Protein AF-A0A8H5QY31-F1 (afdb_monomer_lite)

Structure (mmCIF, N/CA/C/O backbone):
data_AF-A0A8H5QY31-F1
#
_entry.id   AF-A0A8H5QY31-F1
#
loop_
_atom_site.group_PDB
_atom_site.id
_atom_site.type_symbol
_atom_site.label_atom_id
_atom_site.label_alt_id
_atom_site.label_comp_id
_atom_site.label_asym_id
_atom_site.label_entity_id
_atom_site.label_seq_id
_atom_site.pdbx_PDB_ins_code
_atom_site.Cartn_x
_atom_site.Cartn_y
_atom_site.Cartn_z
_atom_site.occupancy
_atom_site.B_iso_or_equiv
_atom_site.auth_seq_id
_atom_site.auth_comp_id
_atom_site.auth_asym_id
_atom_site.auth_atom_id
_atom_site.pdbx_PDB_model_num
ATOM 1 N N . MET A 1 1 ? -37.656 -84.558 -0.171 1.00 26.77 1 MET A N 1
ATOM 2 C CA . MET A 1 1 ? -36.829 -85.690 0.315 1.00 26.77 1 MET A CA 1
ATOM 3 C C . MET A 1 1 ? -35.658 -85.874 -0.648 1.00 26.77 1 MET A C 1
ATOM 5 O O . MET A 1 1 ? -35.895 -85.594 -1.817 1.00 26.77 1 MET A O 1
ATOM 9 N N . PRO A 1 2 ? -34.467 -86.357 -0.240 1.00 37.06 2 PRO A N 1
ATOM 10 C CA . PRO A 1 2 ? -33.982 -86.603 1.122 1.00 37.06 2 PRO A CA 1
ATOM 11 C C . PRO A 1 2 ? -32.736 -85.761 1.520 1.00 37.06 2 PRO A C 1
ATOM 13 O O . PRO A 1 2 ? -31.936 -85.341 0.693 1.00 37.06 2 PRO A O 1
ATOM 16 N N . ARG A 1 3 ? -32.570 -85.564 2.832 1.00 29.62 3 ARG A N 1
ATOM 17 C CA . ARG A 1 3 ? -31.283 -85.456 3.567 1.00 29.62 3 ARG A CA 1
ATOM 18 C C . ARG A 1 3 ? -31.037 -86.838 4.231 1.00 29.62 3 ARG A C 1
ATOM 20 O O . ARG A 1 3 ? -31.988 -87.623 4.215 1.00 29.62 3 ARG A O 1
ATOM 27 N N . PRO A 1 4 ? -29.933 -87.119 4.962 1.00 48.78 4 PRO A N 1
ATOM 28 C CA . PRO A 1 4 ? -28.586 -86.514 5.041 1.00 48.78 4 PRO A CA 1
ATOM 29 C C . PRO A 1 4 ? -27.477 -87.601 4.877 1.00 48.78 4 PRO A C 1
ATOM 31 O O . PRO A 1 4 ? -27.786 -88.709 4.454 1.00 48.78 4 PRO A O 1
ATOM 34 N N . LEU A 1 5 ? -26.218 -87.334 5.276 1.00 26.95 5 LEU A N 1
ATOM 35 C CA . LEU A 1 5 ? -25.554 -88.048 6.398 1.00 26.95 5 LEU A CA 1
ATOM 36 C C . LEU A 1 5 ? -24.137 -87.500 6.717 1.00 26.95 5 LEU A C 1
ATOM 38 O O . LEU A 1 5 ? -23.267 -87.419 5.859 1.00 26.95 5 LEU A O 1
ATOM 42 N N . LEU A 1 6 ? -23.940 -87.150 7.992 1.00 29.41 6 LEU A N 1
ATOM 43 C CA . LEU A 1 6 ? -22.666 -87.050 8.737 1.00 29.41 6 LEU A CA 1
ATOM 44 C C . LEU A 1 6 ? -22.471 -88.396 9.497 1.00 29.41 6 LEU A C 1
ATOM 46 O O . LEU A 1 6 ? -23.480 -89.103 9.598 1.00 29.41 6 LEU A O 1
ATOM 50 N N . PRO A 1 7 ? -21.293 -88.785 10.062 1.00 34.38 7 PRO A N 1
ATOM 51 C CA . PRO A 1 7 ? -20.312 -87.928 10.761 1.00 34.38 7 PRO A CA 1
ATOM 52 C C . PRO A 1 7 ? -18.803 -88.270 10.570 1.00 34.38 7 PRO A C 1
ATOM 54 O O . PRO A 1 7 ? -18.442 -89.159 9.808 1.00 34.38 7 PRO A O 1
ATOM 57 N N . GLY A 1 8 ? -17.921 -87.523 11.263 1.00 23.11 8 GLY A N 1
ATOM 58 C CA . GLY A 1 8 ? -16.458 -87.751 11.354 1.00 23.11 8 GLY A CA 1
ATOM 59 C C . GLY A 1 8 ? -16.059 -88.804 12.412 1.00 23.11 8 GLY A C 1
ATOM 60 O O . GLY A 1 8 ? -16.862 -89.709 12.641 1.00 23.11 8 GLY A O 1
ATOM 61 N N . PRO A 1 9 ? -14.895 -88.717 13.111 1.00 36.94 9 PRO A N 1
ATOM 62 C CA . PRO A 1 9 ? -13.890 -87.632 13.215 1.00 36.94 9 PRO A CA 1
ATOM 63 C C . PRO A 1 9 ? -12.564 -88.003 12.458 1.00 36.94 9 PRO A C 1
ATOM 65 O O . PRO A 1 9 ? -12.669 -88.728 11.478 1.00 36.94 9 PRO A O 1
ATOM 68 N N . ALA A 1 10 ? -11.315 -87.556 12.717 1.00 26.39 10 ALA A N 1
ATOM 69 C CA . ALA A 1 10 ? -10.693 -86.851 13.854 1.00 26.39 10 ALA A CA 1
ATOM 70 C C . ALA A 1 10 ? -9.387 -86.058 13.519 1.00 26.39 10 ALA A C 1
ATOM 72 O O . ALA A 1 10 ? -9.081 -85.771 12.367 1.00 26.39 10 ALA A O 1
ATOM 73 N N . ARG A 1 11 ? -8.667 -85.674 14.587 1.00 26.16 11 ARG A N 1
ATOM 74 C CA . ARG A 1 11 ? -7.375 -84.950 14.722 1.00 26.16 11 ARG A CA 1
ATOM 75 C C . ARG A 1 11 ? -6.152 -85.823 14.338 1.00 26.16 11 ARG A C 1
ATOM 77 O O . ARG A 1 11 ? -6.276 -87.038 14.376 1.00 26.16 11 ARG A O 1
ATOM 84 N N . GLU A 1 12 ? -4.936 -85.337 14.040 1.00 26.09 12 GLU A N 1
ATOM 85 C CA . GLU A 1 12 ? -4.312 -83.992 14.058 1.00 26.09 12 GLU A CA 1
ATOM 86 C C . GLU A 1 12 ? -2.970 -84.022 13.278 1.00 26.09 12 GLU A C 1
ATOM 88 O O . GLU A 1 12 ? -2.275 -85.035 13.361 1.00 26.09 12 GLU A O 1
ATOM 93 N N . ARG A 1 13 ? -2.549 -82.910 12.636 1.00 27.09 13 ARG A N 1
ATOM 94 C CA . ARG A 1 13 ? -1.164 -82.355 12.700 1.00 27.09 13 ARG A CA 1
ATOM 95 C C . ARG A 1 13 ? -0.981 -81.042 11.903 1.00 27.09 13 ARG A C 1
ATOM 97 O O . ARG A 1 13 ? -1.049 -81.027 10.682 1.00 27.09 13 ARG A O 1
ATOM 104 N N . SER A 1 14 ? -0.707 -79.963 12.648 1.00 27.28 14 SER A N 1
ATOM 105 C CA . SER A 1 14 ? 0.084 -78.760 12.287 1.00 27.28 14 SER A CA 1
ATOM 106 C C . SER A 1 14 ? -0.154 -78.023 10.947 1.00 27.28 14 SER A C 1
ATOM 108 O O . SER A 1 14 ? 0.578 -78.200 9.980 1.00 27.28 14 SER A O 1
ATOM 110 N N . GLN A 1 15 ? -1.126 -77.104 10.986 1.00 28.30 15 GLN A N 1
ATOM 111 C CA . GLN A 1 15 ? -1.142 -75.729 10.437 1.00 28.30 15 GLN A CA 1
ATOM 112 C C . GLN A 1 15 ? -0.065 -75.258 9.423 1.00 28.30 15 GLN A C 1
ATOM 114 O O . GLN A 1 15 ? 1.079 -75.012 9.795 1.00 28.30 15 GLN A O 1
ATOM 119 N N . SER A 1 16 ? -0.526 -74.835 8.237 1.00 27.28 16 SER A N 1
ATOM 120 C CA . SER A 1 16 ? -0.430 -73.428 7.785 1.00 27.28 16 SER A CA 1
ATOM 121 C C . SER A 1 16 ? -1.479 -73.131 6.683 1.00 27.28 16 SER A C 1
ATOM 123 O O . SER A 1 16 ? -1.492 -73.808 5.655 1.00 27.28 16 SER A O 1
ATOM 125 N N . PRO A 1 17 ? -2.419 -72.179 6.871 1.00 30.31 17 PRO A N 1
ATOM 126 C CA . PRO A 1 17 ? -3.406 -71.831 5.846 1.00 30.31 17 PRO A CA 1
ATOM 127 C C . PRO A 1 17 ? -3.015 -70.554 5.087 1.00 30.31 17 PRO A C 1
ATOM 129 O O . PRO A 1 17 ? -2.767 -69.512 5.687 1.00 30.31 17 PRO A O 1
ATOM 132 N N . GLY A 1 18 ? -3.015 -70.614 3.754 1.00 31.66 18 GLY A N 1
ATOM 133 C CA . GLY A 1 18 ? -2.886 -69.418 2.918 1.00 31.66 18 GLY A CA 1
ATOM 134 C C . GLY A 1 18 ? -4.180 -68.598 2.870 1.00 31.66 18 GLY A C 1
ATOM 135 O O . GLY A 1 18 ? -5.278 -69.157 2.887 1.00 31.66 18 GLY A O 1
ATOM 136 N N . GLN A 1 19 ? -4.058 -67.277 2.731 1.00 29.19 19 GLN A N 1
ATOM 137 C CA . GLN A 1 19 ? -5.176 -66.385 2.415 1.00 29.19 19 GLN A CA 1
ATOM 138 C C . GLN A 1 19 ? -5.087 -65.908 0.963 1.00 29.19 19 GLN A C 1
ATOM 140 O O . GLN A 1 19 ? -4.141 -65.231 0.566 1.00 29.19 19 GLN A O 1
ATOM 145 N N . LYS A 1 20 ? -6.115 -66.231 0.170 1.00 31.36 20 LYS A N 1
ATOM 146 C CA . LYS A 1 20 ? -6.389 -65.546 -1.098 1.00 31.36 20 LYS A CA 1
ATOM 147 C C . LYS A 1 20 ? -6.931 -64.157 -0.772 1.00 31.36 20 LYS A C 1
ATOM 149 O O . LYS A 1 20 ? -8.008 -64.060 -0.188 1.00 31.36 20 LYS A O 1
ATOM 154 N N . CYS A 1 21 ? -6.224 -63.102 -1.165 1.00 27.00 21 CYS A N 1
ATOM 155 C CA . CYS A 1 21 ? -6.732 -61.745 -1.015 1.00 27.00 21 CYS A CA 1
ATOM 156 C C . CYS A 1 21 ? -7.534 -61.336 -2.260 1.00 27.00 21 CYS A C 1
ATOM 158 O O . CYS A 1 21 ? -6.970 -61.148 -3.337 1.00 27.00 21 CYS A O 1
ATOM 160 N N . HIS A 1 22 ? -8.855 -61.213 -2.118 1.00 33.94 22 HIS A N 1
ATOM 161 C CA . HIS A 1 22 ? -9.698 -60.526 -3.095 1.00 33.94 22 HIS A CA 1
ATOM 162 C C . HIS A 1 22 ? -9.755 -59.038 -2.732 1.00 33.94 22 HIS A C 1
ATOM 164 O O . HIS A 1 22 ? -10.604 -58.634 -1.941 1.00 33.94 22 HIS A O 1
ATOM 170 N N . TYR A 1 23 ? -8.893 -58.217 -3.334 1.00 32.44 23 TYR A N 1
ATOM 171 C CA . TYR A 1 23 ? -9.116 -56.771 -3.349 1.00 32.44 23 TYR A CA 1
ATOM 172 C C . TYR A 1 23 ? -10.208 -56.445 -4.370 1.00 32.44 23 TYR A C 1
ATOM 174 O O . TYR A 1 23 ? -10.022 -56.606 -5.576 1.00 32.44 23 TYR A O 1
ATOM 182 N N . ARG A 1 24 ? -11.362 -55.998 -3.874 1.00 36.62 24 ARG A N 1
ATOM 183 C CA . ARG A 1 24 ? -12.418 -55.371 -4.672 1.00 36.62 24 ARG A CA 1
ATOM 184 C C . ARG A 1 24 ? -12.458 -53.906 -4.249 1.00 36.62 24 ARG A C 1
ATOM 186 O O . ARG A 1 24 ? -12.828 -53.627 -3.113 1.00 36.62 24 ARG A O 1
ATOM 193 N N . ALA A 1 25 ? -12.007 -53.010 -5.123 1.00 43.66 25 ALA A N 1
ATOM 194 C CA . ALA A 1 25 ? -12.006 -51.576 -4.846 1.00 43.66 25 ALA A CA 1
ATOM 195 C C . ALA A 1 25 ? -13.446 -51.048 -4.647 1.00 43.66 25 ALA A C 1
ATOM 197 O O . ALA A 1 25 ? -14.375 -51.617 -5.239 1.00 43.66 25 ALA A O 1
ATOM 198 N N . PRO A 1 26 ? -13.653 -49.989 -3.839 1.00 46.41 26 PRO A N 1
ATOM 199 C CA . PRO A 1 26 ? -14.930 -49.284 -3.748 1.00 46.41 26 PRO A CA 1
ATOM 200 C C . PRO A 1 26 ? -15.409 -48.766 -5.112 1.00 46.41 26 PRO A C 1
ATOM 202 O O . PRO A 1 26 ? -14.609 -48.515 -6.013 1.00 46.41 26 PRO A O 1
ATOM 205 N N . LEU A 1 27 ? -16.724 -48.577 -5.257 1.00 46.00 27 LEU A N 1
ATOM 206 C CA . LEU A 1 27 ? -17.337 -48.089 -6.502 1.00 46.00 27 LEU A CA 1
ATOM 207 C C . LEU A 1 27 ? -16.843 -46.685 -6.898 1.00 46.00 27 LEU A C 1
ATOM 209 O O . LEU A 1 27 ? -16.678 -46.421 -8.084 1.00 46.00 27 LEU A O 1
ATOM 213 N N . GLU A 1 28 ? -16.534 -45.827 -5.925 1.00 47.28 28 GLU A N 1
ATOM 214 C CA . GLU A 1 28 ? -15.976 -44.482 -6.146 1.00 47.28 28 GLU A CA 1
ATOM 215 C C . GLU A 1 28 ? -14.582 -44.548 -6.794 1.00 47.28 28 GLU A C 1
ATOM 217 O O . GLU A 1 28 ? -14.344 -43.913 -7.822 1.00 47.28 28 GLU A O 1
ATOM 222 N N . GLN A 1 29 ? -13.708 -45.440 -6.309 1.00 50.31 29 GLN A N 1
ATOM 223 C CA . GLN A 1 29 ? -12.408 -45.694 -6.942 1.00 50.31 29 GLN A CA 1
ATOM 224 C C . GLN A 1 29 ? -12.544 -46.248 -8.370 1.00 50.31 29 GLN A C 1
ATOM 226 O O . GLN A 1 29 ? -11.662 -46.024 -9.193 1.00 50.31 29 GLN A O 1
ATOM 231 N N . GLN A 1 30 ? -13.636 -46.934 -8.730 1.00 57.78 30 GLN A N 1
ATOM 232 C CA . GLN A 1 30 ? -13.833 -47.340 -10.130 1.00 57.78 30 GLN A CA 1
ATOM 233 C C . GLN A 1 30 ? -14.124 -46.149 -11.057 1.00 57.78 30 GLN A C 1
ATOM 235 O O . GLN A 1 30 ? -13.706 -46.189 -12.215 1.00 57.78 30 GLN A O 1
ATOM 240 N N . GLY A 1 31 ? -14.779 -45.093 -10.560 1.00 71.00 31 GLY A N 1
ATOM 241 C CA . GLY A 1 31 ? -15.031 -43.862 -11.315 1.00 71.00 31 GLY A CA 1
ATOM 242 C C . GLY A 1 31 ? -13.743 -43.092 -11.608 1.00 71.00 31 GLY A C 1
ATOM 243 O O . GLY A 1 31 ? -13.441 -42.817 -12.768 1.00 71.00 31 GLY A O 1
ATOM 244 N N . ALA A 1 32 ? -12.927 -42.849 -10.580 1.00 73.38 32 ALA A N 1
ATOM 245 C CA . ALA A 1 32 ? -11.671 -42.106 -10.708 1.00 73.38 32 ALA A CA 1
ATOM 246 C C . ALA A 1 32 ? -10.696 -42.749 -11.723 1.00 73.38 32 ALA A C 1
ATOM 248 O O . ALA A 1 32 ? -10.094 -42.077 -12.561 1.00 73.38 32 ALA A O 1
ATOM 249 N N . TYR A 1 33 ? -10.582 -44.082 -11.730 1.00 80.56 33 TYR A N 1
ATOM 250 C CA . TYR A 1 33 ? -9.713 -44.782 -12.686 1.00 80.56 33 TYR A CA 1
ATOM 251 C C . TYR A 1 33 ? -10.276 -44.757 -14.122 1.00 80.56 33 TYR A C 1
ATOM 253 O O . TYR A 1 33 ? -9.498 -44.778 -15.078 1.00 80.56 33 TYR A O 1
ATOM 261 N N . GLN A 1 34 ? -11.603 -44.687 -14.300 1.00 80.81 34 GLN A N 1
ATOM 262 C CA . GLN A 1 34 ? -12.224 -44.485 -15.616 1.00 80.81 34 GLN A CA 1
ATOM 263 C C . GLN A 1 34 ? -12.010 -43.059 -16.137 1.00 80.81 34 GLN A C 1
ATOM 265 O O . GLN A 1 34 ? -11.666 -42.895 -17.308 1.00 80.81 34 GLN A O 1
ATOM 270 N N . GLU A 1 35 ? -12.152 -42.045 -15.280 1.00 78.44 35 GLU A N 1
ATOM 271 C CA . GLU A 1 35 ? -11.886 -40.643 -15.621 1.00 78.44 35 GLU A CA 1
ATOM 272 C C . GLU A 1 35 ? -10.418 -40.448 -16.030 1.00 78.44 35 GLU A C 1
ATOM 274 O O . GLU A 1 35 ? -10.137 -39.931 -17.112 1.00 78.44 35 GLU A O 1
ATOM 279 N N . LEU A 1 36 ? -9.474 -40.973 -15.240 1.00 84.38 36 LEU A N 1
ATOM 280 C CA . LEU A 1 36 ? -8.043 -40.897 -15.545 1.00 84.38 36 LEU A CA 1
ATOM 281 C C . LEU A 1 36 ? -7.693 -41.592 -16.872 1.00 84.38 36 LEU A C 1
ATOM 283 O O . LEU A 1 36 ? -6.897 -41.071 -17.656 1.00 84.38 36 LEU A O 1
ATOM 287 N N . PHE A 1 37 ? -8.308 -42.745 -17.160 1.00 83.00 37 PHE A N 1
ATOM 288 C CA . PHE A 1 37 ? -8.134 -43.438 -18.439 1.00 83.00 37 PHE A CA 1
ATOM 289 C C . PHE A 1 37 ? -8.712 -42.637 -19.616 1.00 83.00 37 PHE A C 1
ATOM 291 O O . PHE A 1 37 ? -8.076 -42.551 -20.666 1.00 83.00 37 PHE A O 1
ATOM 298 N N . HIS A 1 38 ? -9.882 -42.012 -19.445 1.00 78.38 38 HIS A N 1
ATOM 299 C CA . HIS A 1 38 ? -10.474 -41.146 -20.465 1.00 78.38 38 HIS A CA 1
ATOM 300 C C . HIS A 1 38 ? -9.577 -39.934 -20.750 1.00 78.38 38 HIS A C 1
ATOM 302 O O . HIS A 1 38 ? -9.311 -39.628 -21.909 1.00 78.38 38 HIS A O 1
ATOM 308 N N . ILE A 1 39 ? -9.045 -39.281 -19.713 1.00 76.31 39 ILE A N 1
ATOM 309 C CA . ILE A 1 39 ? -8.123 -38.146 -19.856 1.00 76.31 39 ILE A CA 1
ATOM 310 C C . ILE A 1 39 ? -6.840 -38.566 -20.591 1.00 76.31 39 ILE A C 1
ATOM 312 O O . ILE A 1 39 ? -6.421 -37.879 -21.525 1.00 76.31 39 ILE A O 1
ATOM 316 N N . LEU A 1 40 ? -6.245 -39.711 -20.233 1.00 80.00 40 LEU A N 1
ATOM 317 C CA . LEU A 1 40 ? -5.088 -40.282 -20.939 1.00 80.00 40 LEU A CA 1
ATOM 318 C C . LEU A 1 40 ? -5.377 -40.593 -22.417 1.00 80.00 40 LEU A C 1
ATOM 320 O O . LEU A 1 40 ? -4.462 -40.535 -23.237 1.00 80.00 40 LEU A O 1
ATOM 324 N N . ALA A 1 41 ? -6.626 -40.912 -22.763 1.00 77.69 41 ALA A N 1
ATOM 325 C CA . ALA A 1 41 ? -7.050 -41.175 -24.135 1.00 77.69 41 ALA A CA 1
ATOM 326 C C . ALA A 1 41 ? -7.341 -39.900 -24.955 1.00 77.69 41 ALA A C 1
ATOM 328 O O . ALA A 1 41 ? -7.320 -39.971 -26.185 1.00 77.69 41 ALA A O 1
ATOM 329 N N . THR A 1 42 ? -7.611 -38.752 -24.315 1.00 73.50 42 THR A N 1
ATOM 330 C CA . THR A 1 42 ? -8.014 -37.507 -25.004 1.00 73.50 42 THR A CA 1
ATOM 331 C C . THR A 1 42 ? -7.008 -36.355 -24.945 1.00 73.50 42 THR A C 1
ATOM 333 O O . THR A 1 42 ? -7.089 -35.457 -25.783 1.00 73.50 42 THR A O 1
ATOM 336 N N . LYS A 1 43 ? -6.093 -36.315 -23.967 1.00 78.00 43 LYS A N 1
ATOM 337 C CA . LYS A 1 43 ? -5.083 -35.242 -23.845 1.00 78.00 43 LYS A CA 1
ATOM 338 C C . LYS A 1 43 ? -3.953 -35.389 -24.875 1.00 78.00 43 LYS A C 1
ATOM 340 O O . LYS A 1 43 ? -3.798 -36.420 -25.528 1.00 78.00 43 LYS A O 1
ATOM 345 N N . SER A 1 44 ? -3.154 -34.332 -25.037 1.00 77.62 44 SER A N 1
ATOM 346 C CA . SER A 1 44 ? -2.018 -34.341 -25.966 1.00 77.62 44 SER A CA 1
ATOM 347 C C . SER A 1 44 ? -0.909 -35.306 -25.521 1.00 77.62 44 SER A C 1
ATOM 349 O O . SER A 1 44 ? -0.834 -35.711 -24.360 1.00 77.62 44 SER A O 1
ATOM 351 N N . ARG A 1 45 ? -0.011 -35.673 -26.447 1.00 65.19 45 ARG A N 1
ATOM 352 C CA . ARG A 1 45 ? 1.057 -36.659 -26.193 1.00 65.19 45 ARG A CA 1
ATOM 353 C C . ARG A 1 45 ? 1.965 -36.272 -25.019 1.00 65.19 45 ARG A C 1
ATOM 355 O O . ARG A 1 45 ? 2.355 -37.151 -24.256 1.00 65.19 45 ARG A O 1
ATOM 362 N N . ASP A 1 46 ? 2.275 -34.987 -24.882 1.00 66.38 46 ASP A N 1
ATOM 363 C CA . ASP A 1 46 ? 3.196 -34.484 -23.858 1.00 66.38 46 ASP A CA 1
ATOM 364 C C . ASP A 1 46 ? 2.515 -34.435 -22.476 1.00 66.38 46 ASP A C 1
ATOM 366 O O . ASP A 1 46 ? 3.110 -34.818 -21.470 1.00 66.38 46 ASP A O 1
ATOM 370 N N . GLU A 1 47 ? 1.229 -34.068 -22.426 1.00 70.94 47 GLU A N 1
ATOM 371 C CA . GLU A 1 47 ? 0.410 -34.122 -21.205 1.00 70.94 47 GLU A CA 1
ATOM 372 C C . GLU A 1 47 ? 0.185 -35.566 -20.740 1.00 70.94 47 GLU A C 1
ATOM 374 O O . GLU A 1 47 ? 0.359 -35.878 -19.563 1.00 70.94 47 GLU A O 1
ATOM 379 N N . GLY A 1 48 ? -0.134 -36.475 -21.669 1.00 78.44 48 GLY A N 1
ATOM 380 C CA . GLY A 1 48 ? -0.278 -37.900 -21.375 1.00 78.44 48 GLY A CA 1
ATOM 381 C C . GLY A 1 48 ? 1.013 -38.520 -20.828 1.00 78.44 48 GLY A C 1
ATOM 382 O O . GLY A 1 48 ? 0.955 -39.378 -19.951 1.00 78.44 48 GLY A O 1
ATOM 383 N N . GLN A 1 49 ? 2.184 -38.052 -21.278 1.00 81.56 49 GLN A N 1
ATOM 384 C CA . GLN A 1 49 ? 3.475 -38.451 -20.710 1.00 81.56 49 GLN A CA 1
ATOM 385 C C . GLN A 1 49 ? 3.697 -37.922 -19.286 1.00 81.56 49 GLN A C 1
ATOM 387 O O . GLN A 1 49 ? 4.282 -38.641 -18.476 1.00 81.56 49 GLN A O 1
ATOM 392 N N . ASP A 1 50 ? 3.232 -36.716 -18.942 1.00 73.81 50 ASP A N 1
ATOM 393 C CA . ASP A 1 50 ? 3.318 -36.222 -17.560 1.00 73.81 50 ASP A CA 1
ATOM 394 C C . ASP A 1 50 ? 2.439 -37.039 -16.610 1.00 73.81 50 ASP A C 1
ATOM 396 O O . ASP A 1 50 ? 2.913 -37.519 -15.580 1.00 73.81 50 ASP A O 1
ATOM 400 N N . ILE A 1 51 ? 1.190 -37.290 -17.012 1.00 80.94 51 ILE A N 1
ATOM 401 C CA . ILE A 1 51 ? 0.245 -38.122 -16.260 1.00 80.94 51 ILE A CA 1
ATOM 402 C C . ILE A 1 51 ? 0.820 -39.535 -16.063 1.00 80.94 51 ILE A C 1
ATOM 404 O O . ILE A 1 51 ? 0.818 -40.055 -14.948 1.00 80.94 51 ILE A O 1
ATOM 408 N N . LEU A 1 52 ? 1.397 -40.141 -17.110 1.00 81.75 52 LEU A N 1
ATOM 409 C CA . LEU A 1 52 ? 2.013 -41.467 -17.011 1.00 81.75 52 LEU A CA 1
ATOM 410 C C . LEU A 1 52 ? 3.205 -41.497 -16.038 1.00 81.75 52 LEU A C 1
ATOM 412 O O . LEU A 1 52 ? 3.352 -42.466 -15.294 1.00 81.75 52 LEU A O 1
ATOM 416 N N . ARG A 1 53 ? 4.037 -40.443 -16.001 1.00 85.12 53 ARG A N 1
ATOM 417 C CA . ARG A 1 53 ? 5.151 -40.337 -15.040 1.00 85.12 53 ARG A CA 1
ATOM 418 C C . ARG A 1 53 ? 4.657 -40.290 -13.594 1.00 85.12 53 ARG A C 1
ATOM 420 O O . ARG A 1 53 ? 5.259 -40.943 -12.748 1.00 85.12 53 ARG A O 1
ATOM 427 N N . ARG A 1 54 ? 3.553 -39.587 -13.321 1.00 78.31 54 ARG A N 1
ATOM 428 C CA . ARG A 1 54 ? 2.946 -39.485 -11.978 1.00 78.31 54 ARG A CA 1
ATOM 429 C C . ARG A 1 54 ? 2.383 -40.815 -11.478 1.00 78.31 54 ARG A C 1
ATOM 431 O O . ARG A 1 54 ? 2.603 -41.188 -10.325 1.00 78.31 54 ARG A O 1
ATOM 438 N N . ILE A 1 55 ? 1.745 -41.573 -12.375 1.00 84.50 55 ILE A N 1
ATOM 439 C CA . ILE A 1 55 ? 1.319 -42.958 -12.110 1.00 84.50 55 ILE A CA 1
ATOM 440 C C . ILE A 1 55 ? 2.546 -43.831 -11.794 1.00 84.50 55 ILE A C 1
ATOM 442 O O . ILE A 1 55 ? 2.543 -44.588 -10.827 1.00 84.50 55 ILE A O 1
ATOM 446 N N . GLN A 1 56 ? 3.625 -43.706 -12.575 1.00 78.69 56 GLN A N 1
ATOM 447 C CA . GLN A 1 56 ? 4.865 -44.465 -12.366 1.00 78.69 56 GLN A CA 1
ATOM 448 C C . GLN A 1 56 ? 5.615 -44.087 -11.078 1.00 78.69 56 GLN A C 1
ATOM 450 O O . GLN A 1 56 ? 6.291 -44.945 -10.514 1.00 78.69 56 GLN A O 1
ATOM 455 N N . SER A 1 57 ? 5.485 -42.850 -10.585 1.00 80.62 57 SER A N 1
ATOM 456 C CA . SER A 1 57 ? 6.024 -42.435 -9.282 1.00 80.62 57 SER A CA 1
ATOM 457 C C . SER A 1 57 ? 5.158 -42.851 -8.086 1.00 80.62 57 SER A C 1
ATOM 459 O O . SER A 1 57 ? 5.524 -42.555 -6.953 1.00 80.62 57 SER A O 1
ATOM 461 N N . GLY A 1 58 ? 4.031 -43.537 -8.311 1.00 80.38 58 GLY A N 1
ATOM 462 C CA . GLY A 1 58 ? 3.179 -44.062 -7.243 1.00 80.38 58 GLY A CA 1
ATOM 463 C C . GLY A 1 58 ? 2.271 -43.029 -6.572 1.00 80.38 58 GLY A C 1
ATOM 464 O O . GLY A 1 58 ? 1.842 -43.269 -5.447 1.00 80.38 58 GLY A O 1
ATOM 465 N N . GLN A 1 59 ? 1.973 -41.902 -7.235 1.00 79.62 59 GLN A N 1
ATOM 466 C CA . GLN A 1 59 ? 0.899 -41.013 -6.779 1.00 79.62 59 GLN A CA 1
ATOM 467 C C . GLN A 1 59 ? -0.455 -41.720 -6.942 1.00 79.62 59 GLN A C 1
ATOM 469 O O . GLN A 1 59 ? -0.652 -42.483 -7.892 1.00 79.62 59 GLN A O 1
ATOM 474 N N . ASP A 1 60 ? -1.384 -41.482 -6.019 1.00 85.69 60 ASP A N 1
ATOM 475 C CA . ASP A 1 60 ? -2.729 -42.041 -6.108 1.00 85.69 60 ASP A CA 1
ATOM 476 C C . ASP A 1 60 ? -3.562 -41.339 -7.199 1.00 85.69 60 ASP A C 1
ATOM 478 O O . ASP A 1 60 ? -3.250 -40.241 -7.667 1.00 85.69 60 ASP A O 1
ATOM 482 N N . VAL A 1 61 ? -4.634 -42.001 -7.633 1.00 82.50 61 VAL A N 1
ATOM 483 C CA . VAL A 1 61 ? -5.439 -41.541 -8.771 1.00 82.50 61 VAL A CA 1
ATOM 484 C C . VAL A 1 61 ? -6.224 -40.264 -8.462 1.00 82.50 61 VAL A C 1
ATOM 486 O O . VAL A 1 61 ? -6.404 -39.456 -9.371 1.00 82.50 61 VAL A O 1
ATOM 489 N N . GLU A 1 62 ? -6.642 -40.038 -7.217 1.00 78.88 62 GLU A N 1
ATOM 490 C CA . GLU A 1 62 ? -7.400 -38.839 -6.839 1.00 78.88 62 GLU A CA 1
ATOM 491 C C . GLU A 1 62 ? -6.480 -37.611 -6.791 1.00 78.88 62 GLU A C 1
ATOM 493 O O . GLU A 1 62 ? -6.822 -36.585 -7.380 1.00 78.88 62 GLU A O 1
ATOM 498 N N . SER A 1 63 ? -5.257 -37.734 -6.257 1.00 75.81 63 SER A N 1
ATOM 499 C CA . SER A 1 63 ? -4.220 -36.692 -6.375 1.00 75.81 63 SER A CA 1
ATOM 500 C C . SER A 1 63 ? -3.913 -36.343 -7.835 1.00 75.81 63 SER A C 1
ATOM 502 O O . SER A 1 63 ? -3.791 -35.168 -8.192 1.00 75.81 63 SER A O 1
ATOM 504 N N . ILE A 1 64 ? -3.785 -37.351 -8.708 1.00 79.50 64 ILE A N 1
ATOM 505 C CA . ILE A 1 64 ? -3.487 -37.131 -10.131 1.00 79.50 64 ILE A CA 1
ATOM 506 C C . ILE A 1 64 ? -4.654 -36.412 -10.824 1.00 79.50 64 ILE A C 1
ATOM 508 O O . ILE A 1 64 ? -4.414 -35.446 -11.551 1.00 79.50 64 ILE A O 1
ATOM 512 N N . LEU A 1 65 ? -5.902 -36.827 -10.581 1.00 79.12 65 LEU A N 1
ATOM 513 C CA . LEU A 1 65 ? -7.089 -36.144 -11.107 1.00 79.12 65 LEU A CA 1
ATOM 514 C C . LEU A 1 65 ? -7.208 -34.714 -10.579 1.00 79.12 65 LEU A C 1
ATOM 516 O O . LEU A 1 65 ? -7.390 -33.801 -11.379 1.00 79.12 65 LEU A O 1
ATOM 520 N N . GLY A 1 66 ? -7.014 -34.491 -9.278 1.00 68.44 66 GLY A N 1
ATOM 521 C CA . GLY A 1 66 ? -7.027 -33.158 -8.675 1.00 68.44 66 GLY A CA 1
ATOM 522 C C . GLY A 1 66 ? -5.970 -32.230 -9.281 1.00 68.44 66 GLY A C 1
ATOM 523 O O . GLY A 1 66 ? -6.258 -31.071 -9.575 1.00 68.44 66 GLY A O 1
ATOM 524 N N . HIS A 1 67 ? -4.765 -32.735 -9.568 1.00 68.56 67 HIS A N 1
ATOM 525 C CA . HIS A 1 67 ? -3.753 -31.977 -10.310 1.00 68.56 67 HIS A CA 1
ATOM 526 C C . HIS A 1 67 ? -4.173 -31.658 -11.750 1.00 68.56 67 HIS A C 1
ATOM 528 O O . HIS A 1 67 ? -3.918 -30.546 -12.211 1.00 68.56 67 HIS A O 1
ATOM 534 N N . ILE A 1 68 ? -4.809 -32.592 -12.464 1.00 72.94 68 ILE A N 1
ATOM 535 C CA . ILE A 1 68 ? -5.280 -32.361 -13.839 1.00 72.94 68 ILE A CA 1
ATOM 536 C C . ILE A 1 68 ? -6.426 -31.344 -13.854 1.00 72.94 68 ILE A C 1
ATOM 538 O O . ILE A 1 68 ? -6.402 -30.426 -14.668 1.00 72.94 68 ILE A O 1
ATOM 542 N N . GLN A 1 69 ? -7.391 -31.467 -12.942 1.00 63.56 69 GLN A N 1
ATOM 543 C CA . GLN A 1 69 ? -8.516 -30.543 -12.813 1.00 63.56 69 GLN A CA 1
ATOM 544 C C . GLN A 1 69 ? -8.025 -29.137 -12.437 1.00 63.56 69 GLN A C 1
ATOM 546 O O . GLN A 1 69 ? -8.390 -28.177 -13.107 1.00 63.56 69 GLN A O 1
ATOM 551 N N . ARG A 1 70 ? -7.099 -28.997 -11.473 1.00 53.62 70 ARG A N 1
ATOM 552 C CA . ARG A 1 70 ? -6.444 -27.707 -11.161 1.00 53.62 70 ARG A CA 1
ATOM 553 C C . ARG A 1 70 ? -5.654 -27.146 -12.348 1.00 53.62 70 ARG A C 1
ATOM 555 O O . ARG A 1 70 ? -5.694 -25.944 -12.585 1.00 53.62 70 ARG A O 1
ATOM 562 N N . ALA A 1 71 ? -4.971 -27.988 -13.126 1.00 53.56 71 ALA A N 1
ATOM 563 C CA . ALA A 1 71 ? -4.272 -27.555 -14.337 1.00 53.56 71 ALA A CA 1
ATOM 564 C C . ALA A 1 71 ? -5.236 -27.120 -15.457 1.00 53.56 71 ALA A C 1
ATOM 566 O O . ALA A 1 71 ? -4.922 -26.182 -16.187 1.00 53.56 71 ALA A O 1
ATOM 567 N N . ASP A 1 72 ? -6.411 -27.745 -15.580 1.00 44.91 72 ASP A N 1
ATOM 568 C CA . ASP A 1 72 ? -7.462 -27.302 -16.500 1.00 44.91 72 ASP A CA 1
ATOM 569 C C . ASP A 1 72 ? -8.179 -26.034 -15.997 1.00 44.91 72 ASP A C 1
ATOM 571 O O . ASP A 1 72 ? -8.508 -25.189 -16.821 1.00 44.91 72 ASP A O 1
ATOM 575 N N . VAL A 1 73 ? -8.326 -25.818 -14.683 1.00 41.12 73 VAL A N 1
ATOM 576 C CA . VAL A 1 73 ? -8.801 -24.541 -14.103 1.00 41.12 73 VAL A CA 1
ATOM 577 C C . VAL A 1 73 ? -7.778 -23.423 -14.327 1.00 41.12 73 VAL A C 1
ATOM 579 O O . VAL A 1 73 ? -8.139 -22.341 -14.780 1.00 41.12 73 VAL A O 1
ATOM 582 N N . LEU A 1 74 ? -6.481 -23.685 -14.139 1.00 39.94 74 LEU A N 1
ATOM 583 C CA . LEU A 1 74 ? -5.413 -22.748 -14.512 1.00 39.94 74 LEU A CA 1
ATOM 584 C C . LEU A 1 74 ? -5.366 -22.506 -16.029 1.00 39.94 74 LEU A C 1
ATOM 586 O O . LEU A 1 74 ? -5.034 -21.402 -16.460 1.00 39.94 74 LEU A O 1
ATOM 590 N N . LYS A 1 75 ? -5.740 -23.492 -16.857 1.00 36.91 75 LYS A N 1
ATOM 591 C CA . LYS A 1 75 ? -5.950 -23.290 -18.298 1.00 36.91 75 LYS A CA 1
ATOM 592 C C . LYS A 1 75 ? -7.228 -22.522 -18.616 1.00 36.91 75 LYS A C 1
ATOM 594 O O . LYS A 1 75 ? -7.206 -21.793 -19.596 1.00 36.91 75 LYS A O 1
ATOM 599 N N . GLN A 1 76 ? -8.288 -22.624 -17.816 1.00 35.03 76 GLN A N 1
ATOM 600 C CA . GLN A 1 76 ? -9.483 -21.778 -17.912 1.00 35.03 76 GLN A CA 1
ATOM 601 C C . GLN A 1 76 ? -9.174 -20.333 -17.496 1.00 35.03 76 GLN A C 1
ATOM 603 O O . GLN A 1 76 ? -9.615 -19.417 -18.175 1.00 35.03 76 GLN A O 1
ATOM 608 N N . ALA A 1 77 ? -8.289 -20.111 -16.521 1.00 37.03 77 ALA A N 1
ATOM 609 C CA . ALA A 1 77 ? -7.696 -18.797 -16.247 1.00 37.03 77 ALA A CA 1
ATOM 610 C C . ALA A 1 77 ? -6.743 -18.303 -17.367 1.00 37.03 77 ALA A C 1
ATOM 612 O O . ALA A 1 77 ? -6.435 -17.117 -17.446 1.00 37.03 77 ALA A O 1
ATOM 613 N N . HIS A 1 78 ? -6.290 -19.198 -18.256 1.00 31.95 78 HIS A N 1
ATOM 614 C CA . HIS A 1 78 ? -5.600 -18.867 -19.512 1.00 31.95 78 HIS A CA 1
ATOM 615 C C . HIS A 1 78 ? -6.521 -18.906 -20.749 1.00 31.95 78 HIS A C 1
ATOM 617 O O . HIS A 1 78 ? -6.047 -18.664 -21.865 1.00 31.95 78 HIS A O 1
ATOM 623 N N . VAL A 1 79 ? -7.823 -19.180 -20.591 1.00 31.83 79 VAL A N 1
ATOM 624 C CA . VAL A 1 79 ? -8.801 -18.855 -21.630 1.00 31.83 79 VAL A CA 1
ATOM 625 C C . VAL A 1 79 ? -8.911 -17.339 -21.632 1.00 31.83 79 VAL A C 1
ATOM 627 O O . VAL A 1 79 ? -8.973 -16.700 -20.586 1.00 31.83 79 VAL A O 1
ATOM 630 N N . VAL A 1 80 ? -8.863 -16.769 -22.832 1.00 38.62 80 VAL A N 1
ATOM 631 C CA . VAL A 1 80 ? -9.008 -15.332 -23.068 1.00 38.62 80 VAL A CA 1
ATOM 632 C C . VAL A 1 80 ? -10.244 -14.835 -22.293 1.00 38.62 80 VAL A C 1
ATOM 634 O O . VAL A 1 80 ? -11.331 -15.324 -22.602 1.00 38.62 80 VAL A O 1
ATOM 637 N N . PRO A 1 81 ? -10.100 -13.936 -21.290 1.00 43.62 81 PRO A N 1
ATOM 638 C CA . PRO A 1 81 ? -11.192 -13.610 -20.375 1.00 43.62 81 PRO A CA 1
ATOM 639 C C . PRO A 1 81 ? -12.410 -13.092 -21.122 1.00 43.62 81 PRO A C 1
ATOM 641 O O . PRO A 1 81 ? -12.257 -12.292 -22.049 1.00 43.62 81 PRO A O 1
ATOM 644 N N . ASP A 1 82 ? -13.598 -13.520 -20.699 1.00 40.88 82 ASP A N 1
ATOM 645 C CA . ASP A 1 82 ? -14.850 -13.098 -21.315 1.00 40.88 82 ASP A CA 1
ATOM 646 C C . ASP A 1 82 ? -14.946 -11.563 -21.262 1.00 40.88 82 ASP A C 1
ATOM 648 O O . ASP A 1 82 ? -14.857 -10.948 -20.198 1.00 40.88 82 ASP A O 1
ATOM 652 N N . HIS A 1 83 ? -15.017 -10.917 -22.428 1.00 54.19 83 HIS A N 1
ATOM 653 C CA . HIS A 1 83 ? -14.615 -9.507 -22.589 1.00 54.19 83 HIS A CA 1
ATOM 654 C C . HIS A 1 83 ? -15.555 -8.482 -21.938 1.00 54.19 83 HIS A C 1
ATOM 656 O O . HIS A 1 83 ? -15.274 -7.285 -21.959 1.00 54.19 83 HIS A O 1
ATOM 662 N N . TYR A 1 84 ? -16.646 -8.973 -21.358 1.00 58.50 84 TYR A N 1
ATOM 663 C CA . TYR A 1 84 ? -17.716 -8.224 -20.710 1.00 58.50 84 TYR A CA 1
ATOM 664 C C . TYR A 1 84 ? -17.989 -8.727 -19.283 1.00 58.50 84 TYR A C 1
ATOM 666 O O . TYR A 1 84 ? -19.036 -8.424 -18.713 1.00 58.50 84 TYR A O 1
ATOM 674 N N . TYR A 1 85 ? -17.080 -9.532 -18.718 1.00 66.75 85 TYR A N 1
ATOM 675 C CA . TYR A 1 85 ? -17.248 -10.118 -17.392 1.00 66.75 85 TYR A CA 1
ATOM 676 C C . TYR A 1 85 ? -17.340 -9.042 -16.300 1.00 66.75 85 TYR A C 1
ATOM 678 O O . TYR A 1 85 ? -16.550 -8.096 -16.261 1.00 66.75 85 TYR A O 1
ATOM 686 N N . GLN A 1 86 ? -18.302 -9.226 -15.398 1.00 75.00 86 GLN A N 1
ATOM 687 C CA . GLN A 1 86 ? -18.489 -8.432 -14.191 1.00 75.00 86 GLN A CA 1
ATOM 688 C C . GLN A 1 86 ? -18.362 -9.361 -12.983 1.00 75.00 86 GLN A C 1
ATOM 690 O O . GLN A 1 86 ? -18.907 -10.463 -12.978 1.00 75.00 86 GLN A O 1
ATOM 695 N N . TYR A 1 87 ? -17.657 -8.905 -11.954 1.00 86.94 87 TYR A N 1
ATOM 696 C CA . TYR A 1 87 ? -17.457 -9.668 -10.728 1.00 86.94 87 TYR A CA 1
ATOM 697 C C . TYR A 1 87 ? -18.708 -9.642 -9.845 1.00 86.94 87 TYR A C 1
ATOM 699 O O . TYR A 1 87 ? -19.362 -8.607 -9.717 1.00 86.94 87 TYR A O 1
ATOM 707 N N . GLU A 1 88 ? -19.026 -10.761 -9.193 1.00 88.12 88 GLU A N 1
ATOM 708 C CA . GLU A 1 88 ? -20.089 -10.833 -8.186 1.00 88.12 88 GLU A CA 1
ATOM 709 C C . GLU A 1 88 ? -19.517 -10.675 -6.771 1.00 88.12 88 GLU A C 1
ATOM 711 O O . GLU A 1 88 ? -18.510 -11.292 -6.430 1.00 88.12 88 GLU A O 1
ATOM 716 N N . PHE A 1 89 ? -20.161 -9.871 -5.918 1.00 90.88 89 PHE A N 1
ATOM 717 C CA . PHE A 1 89 ? -19.734 -9.700 -4.525 1.00 90.88 89 PHE A CA 1
ATOM 718 C C . PHE A 1 89 ? -19.776 -11.026 -3.735 1.00 90.88 89 PHE A C 1
ATOM 720 O O . PHE A 1 89 ? -20.786 -11.730 -3.797 1.00 90.88 89 PHE A O 1
ATOM 727 N N . PRO A 1 90 ? -18.759 -11.326 -2.900 1.00 87.56 90 PRO A N 1
ATOM 728 C CA . PRO A 1 90 ? -18.597 -12.651 -2.292 1.00 87.56 90 PRO A CA 1
ATOM 729 C C . PRO A 1 90 ? -19.606 -12.993 -1.182 1.00 87.56 90 PRO A C 1
ATOM 731 O O . PRO A 1 90 ? -19.766 -14.161 -0.858 1.00 87.56 90 PRO A O 1
ATOM 734 N N . TYR A 1 91 ? -20.281 -12.005 -0.578 1.00 87.12 91 TYR A N 1
ATOM 735 C CA . TYR A 1 91 ? -21.194 -12.236 0.558 1.00 87.12 91 TYR A CA 1
ATOM 736 C C . TYR A 1 91 ? -22.664 -11.922 0.254 1.00 87.12 91 TYR A C 1
ATOM 738 O O . TYR A 1 91 ? -23.550 -12.731 0.518 1.00 87.12 91 TYR A O 1
ATOM 746 N N . ARG A 1 92 ? -22.940 -10.748 -0.327 1.00 84.44 92 ARG A N 1
ATOM 747 C CA . ARG A 1 92 ? -24.275 -10.351 -0.791 1.00 84.44 92 ARG A CA 1
ATOM 748 C C . ARG A 1 92 ? -24.154 -9.768 -2.189 1.00 84.44 92 ARG A C 1
ATOM 750 O O . ARG A 1 92 ? -23.444 -8.782 -2.354 1.00 84.44 92 ARG A O 1
ATOM 757 N N . LYS A 1 93 ? -24.895 -10.333 -3.147 1.00 85.31 93 LYS A N 1
ATOM 758 C CA . LYS A 1 93 ? -24.903 -9.910 -4.560 1.00 85.31 93 LYS A CA 1
ATOM 759 C C . LYS A 1 93 ? -25.295 -8.441 -4.759 1.00 85.31 93 LYS A C 1
ATOM 761 O O . LYS A 1 93 ? -24.747 -7.782 -5.634 1.00 85.31 93 LYS A O 1
ATOM 766 N N . ASP A 1 94 ? -26.203 -7.927 -3.934 1.00 87.25 94 ASP A N 1
ATOM 767 C CA . ASP A 1 94 ? -26.693 -6.553 -4.039 1.00 87.25 94 ASP A CA 1
ATOM 768 C C . ASP A 1 94 ? -25.779 -5.534 -3.345 1.00 87.25 94 ASP A C 1
ATOM 770 O O . ASP A 1 94 ? -25.302 -5.738 -2.218 1.00 87.25 94 ASP A O 1
ATOM 774 N N . MET A 1 95 ? -25.627 -4.374 -3.993 1.00 89.69 95 MET A N 1
ATOM 775 C CA . MET A 1 95 ? -25.025 -3.180 -3.402 1.00 89.69 95 MET A CA 1
ATOM 776 C C . MET A 1 95 ? -25.756 -2.824 -2.089 1.00 89.69 95 MET A C 1
ATOM 778 O O . MET A 1 95 ? -26.987 -2.747 -2.084 1.00 89.69 95 MET A O 1
ATOM 782 N N . PRO A 1 96 ? -25.045 -2.596 -0.967 1.00 90.44 96 PRO A N 1
ATOM 783 C CA . PRO A 1 96 ? -25.687 -2.235 0.289 1.00 90.44 96 PRO A CA 1
ATOM 784 C C . PRO A 1 96 ? -26.598 -1.007 0.164 1.00 90.44 96 PRO A C 1
ATOM 786 O O . PRO A 1 96 ? -26.164 0.041 -0.310 1.00 90.44 96 PRO A O 1
ATOM 789 N N . SER A 1 97 ? -27.826 -1.098 0.680 1.00 89.06 97 SER A N 1
ATOM 790 C CA . SER A 1 97 ? -28.807 -0.002 0.637 1.00 89.06 97 SER A CA 1
ATOM 791 C C . SER A 1 97 ? -28.299 1.293 1.278 1.00 89.06 97 SER A C 1
ATOM 793 O O . SER A 1 97 ? -28.584 2.371 0.773 1.00 89.06 97 SER A O 1
ATOM 795 N N . PHE A 1 98 ? -27.476 1.208 2.330 1.00 87.94 98 PHE A N 1
ATOM 796 C CA . PHE A 1 98 ? -26.870 2.386 2.961 1.00 87.94 98 PHE A CA 1
ATOM 797 C C . PHE A 1 98 ? -25.819 3.102 2.086 1.00 87.94 98 PHE A C 1
ATOM 799 O O . PHE A 1 98 ? -25.419 4.207 2.435 1.00 87.94 98 PHE A O 1
ATOM 806 N N . LEU A 1 99 ? -25.366 2.515 0.972 1.00 91.31 99 LEU A N 1
ATOM 807 C CA . LEU A 1 99 ? -24.550 3.216 -0.031 1.00 91.31 99 LEU A CA 1
ATOM 808 C C . LEU A 1 99 ? -25.412 3.908 -1.093 1.00 91.31 99 LEU A C 1
ATOM 810 O O . LEU A 1 99 ? -24.963 4.869 -1.720 1.00 91.31 99 LEU A O 1
ATOM 814 N N . ILE A 1 100 ? -26.649 3.440 -1.279 1.00 90.75 100 ILE A N 1
ATOM 815 C CA . ILE A 1 100 ? -27.625 3.961 -2.240 1.00 90.75 100 ILE A CA 1
ATOM 816 C C . ILE A 1 100 ? -28.370 5.139 -1.591 1.00 90.75 100 ILE A C 1
ATOM 818 O O . ILE A 1 100 ? -29.545 5.051 -1.244 1.00 90.75 100 ILE A O 1
ATOM 822 N N . GLN A 1 101 ? -27.642 6.236 -1.368 1.00 89.00 101 GLN A N 1
ATOM 823 C CA . GLN A 1 101 ? -28.156 7.465 -0.756 1.00 89.00 101 GLN A CA 1
ATOM 824 C C . GLN A 1 101 ? -28.139 8.642 -1.735 1.00 89.00 101 GLN A C 1
ATOM 826 O O . GLN A 1 101 ? -27.235 8.774 -2.565 1.00 89.00 101 GLN A O 1
ATOM 831 N N . GLU A 1 102 ? -29.117 9.536 -1.587 1.00 86.50 102 GLU A N 1
ATOM 832 C CA . GLU A 1 102 ? -29.177 10.798 -2.323 1.00 86.50 102 GLU A CA 1
ATOM 833 C C . GLU A 1 102 ? -27.908 11.636 -2.069 1.00 8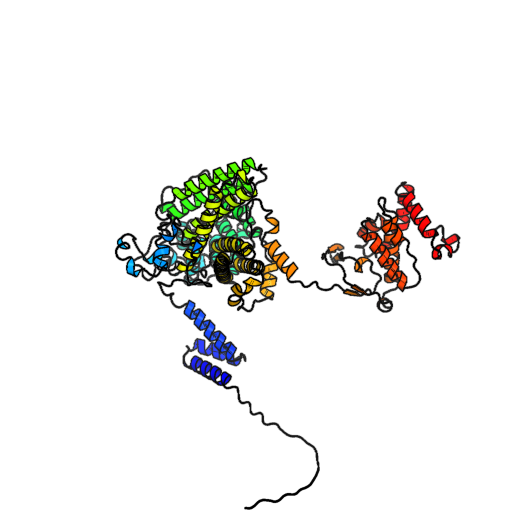6.50 102 GLU A C 1
ATOM 835 O O . GLU A 1 102 ? -27.465 11.809 -0.933 1.00 86.50 102 GLU A O 1
ATOM 840 N N . GLY A 1 103 ? -27.288 12.133 -3.143 1.00 86.88 103 GLY A N 1
ATOM 841 C CA . GLY A 1 103 ? -26.023 12.875 -3.089 1.00 86.88 103 GLY A CA 1
ATOM 842 C C . GLY A 1 103 ? -24.748 12.025 -3.214 1.00 86.88 103 GLY A C 1
ATOM 843 O O . GLY A 1 103 ? -23.656 12.599 -3.342 1.00 86.88 103 GLY A O 1
ATOM 844 N N . ASN A 1 104 ? -24.831 10.688 -3.241 1.00 94.31 104 ASN A N 1
ATOM 845 C CA . ASN A 1 104 ? -23.689 9.833 -3.584 1.00 94.31 104 ASN A CA 1
ATOM 846 C C . ASN A 1 104 ? -23.417 9.848 -5.104 1.00 94.31 104 ASN A C 1
ATOM 848 O O . ASN A 1 104 ? -23.845 8.970 -5.843 1.00 94.31 104 ASN A O 1
ATOM 852 N N . GLN A 1 105 ? -22.660 10.855 -5.548 1.00 94.06 105 GLN A N 1
ATOM 853 C CA . GLN A 1 105 ? -22.310 11.141 -6.953 1.00 94.06 105 GLN A CA 1
ATOM 854 C C . GLN A 1 105 ? -21.761 9.949 -7.763 1.00 94.06 105 GLN A C 1
ATOM 856 O O . GLN A 1 105 ? -21.801 9.978 -8.989 1.00 94.06 105 GLN A O 1
ATOM 861 N N . TYR A 1 106 ? -21.228 8.906 -7.119 1.00 95.88 106 TYR A N 1
ATOM 862 C CA . TYR A 1 106 ? -20.734 7.718 -7.824 1.00 95.88 106 TYR A CA 1
ATOM 863 C C . TYR A 1 106 ? -21.857 6.831 -8.373 1.00 95.88 106 TYR A C 1
ATOM 865 O O . TYR A 1 106 ? -21.615 6.066 -9.304 1.00 95.88 106 TYR A O 1
ATOM 873 N N . LEU A 1 107 ? -23.083 6.969 -7.862 1.00 93.31 107 LEU A N 1
ATOM 874 C CA . LEU A 1 107 ? -24.275 6.300 -8.391 1.00 93.31 107 LEU A CA 1
ATOM 875 C C . LEU A 1 107 ? -24.747 6.915 -9.725 1.00 93.31 107 LEU A C 1
ATOM 877 O O . LEU A 1 107 ? -25.466 6.273 -10.480 1.00 93.31 107 LEU A O 1
ATOM 881 N N . ASP A 1 108 ? -24.295 8.126 -10.061 1.00 90.50 108 ASP A N 1
ATOM 882 C CA . ASP A 1 108 ? -24.552 8.759 -11.362 1.00 90.50 108 ASP A CA 1
ATOM 883 C C . ASP A 1 108 ? -23.466 8.444 -12.410 1.00 90.50 108 ASP A C 1
ATOM 885 O O . ASP A 1 108 ? -23.603 8.815 -13.582 1.00 90.50 108 ASP A O 1
ATOM 889 N N . SER A 1 109 ? -22.387 7.761 -12.003 1.00 92.56 109 SER A N 1
ATOM 890 C CA . SER A 1 109 ? -21.238 7.453 -12.861 1.00 92.56 109 SER A CA 1
ATOM 891 C C . SER A 1 109 ? -21.564 6.447 -13.959 1.00 92.56 109 SER A C 1
ATOM 893 O O . SER A 1 109 ? -22.370 5.530 -13.776 1.00 92.56 109 SER A O 1
ATOM 895 N N . TRP A 1 110 ? -20.884 6.570 -15.102 1.00 90.69 110 TRP A N 1
ATOM 896 C CA . TRP A 1 110 ? -20.975 5.568 -16.163 1.00 90.69 110 TRP A CA 1
ATOM 897 C C . TRP A 1 110 ? -20.547 4.187 -15.659 1.00 90.69 110 TRP A C 1
ATOM 899 O O . TRP A 1 110 ? -21.211 3.196 -15.955 1.00 90.69 110 TRP A O 1
ATOM 909 N N . LEU A 1 111 ? -19.507 4.126 -14.822 1.00 91.38 111 LEU A N 1
ATOM 910 C CA . LEU A 1 111 ? -19.025 2.886 -14.219 1.00 91.38 111 LEU A CA 1
ATOM 911 C C . LEU A 1 111 ? -20.104 2.169 -13.390 1.00 91.38 111 LEU A C 1
ATOM 913 O O . LEU A 1 111 ? -20.246 0.953 -13.509 1.00 91.38 111 LEU A O 1
ATOM 917 N N . TYR A 1 112 ? -20.895 2.892 -12.588 1.00 91.31 112 TYR A N 1
ATOM 918 C CA . TYR A 1 112 ? -22.024 2.305 -11.859 1.00 91.31 112 TYR A CA 1
ATOM 919 C C . TYR A 1 112 ? -23.143 1.861 -12.807 1.00 91.31 112 TYR A C 1
ATOM 921 O O . TYR A 1 112 ? -23.574 0.712 -12.730 1.00 91.31 112 TYR A O 1
ATOM 929 N N . LYS A 1 113 ? -23.553 2.714 -13.758 1.00 88.44 113 LYS A N 1
ATOM 930 C CA . LYS A 1 113 ? -24.620 2.401 -14.731 1.00 88.44 113 LYS A CA 1
ATOM 931 C C . LYS A 1 113 ? -24.320 1.138 -15.546 1.00 88.44 113 LYS A C 1
ATOM 933 O O . LYS A 1 113 ? -25.162 0.248 -15.634 1.00 88.44 113 LYS A O 1
ATOM 938 N N . TYR A 1 114 ? -23.098 0.998 -16.066 1.00 85.25 114 TYR A N 1
ATOM 939 C CA . TYR A 1 114 ? -22.661 -0.211 -16.780 1.00 85.25 114 TYR A CA 1
ATOM 940 C C . TYR A 1 114 ? -22.447 -1.435 -15.870 1.00 85.25 114 TYR A C 1
ATOM 942 O O . TYR A 1 114 ? -22.257 -2.541 -16.375 1.00 85.25 114 TYR A O 1
ATOM 950 N N . SER A 1 115 ? -22.500 -1.273 -14.544 1.00 82.81 115 SER A N 1
ATOM 951 C CA . SER A 1 115 ? -22.423 -2.366 -13.561 1.00 82.81 115 SER A CA 1
ATOM 952 C C . SER A 1 115 ? -23.796 -2.821 -13.035 1.00 82.81 115 SER A C 1
ATOM 954 O O . SER A 1 115 ? -23.864 -3.753 -12.237 1.00 82.81 115 SER A O 1
ATOM 956 N N . LEU A 1 116 ? -24.900 -2.210 -13.482 1.00 73.88 116 LEU A N 1
ATOM 957 C CA . LEU A 1 116 ? -26.268 -2.626 -13.130 1.00 73.88 116 LEU A CA 1
ATOM 958 C C . LEU A 1 116 ? -26.886 -3.637 -14.116 1.00 73.88 116 LEU A C 1
ATOM 960 O O . LEU A 1 116 ? -28.046 -4.000 -13.972 1.00 73.88 116 LEU A O 1
ATOM 964 N N . SER A 1 117 ? -26.151 -4.079 -15.143 1.00 57.09 117 SER A N 1
ATOM 965 C CA . SER A 1 117 ? -26.663 -4.885 -16.274 1.00 57.09 117 SER A CA 1
ATOM 966 C C . SER A 1 117 ? -27.788 -4.242 -17.116 1.00 57.09 117 SER A C 1
ATOM 968 O O . SER A 1 117 ? -28.131 -4.766 -18.175 1.00 57.09 117 SER A O 1
ATOM 970 N N . GLU A 1 118 ? -28.289 -3.055 -16.758 1.00 45.88 118 GLU A N 1
ATOM 971 C CA . GLU A 1 118 ? -29.258 -2.258 -17.535 1.00 45.88 118 GLU A CA 1
ATOM 972 C C . GLU A 1 118 ? -28.654 -1.576 -18.785 1.00 45.88 118 GLU A C 1
ATOM 974 O O . GLU A 1 118 ? -29.217 -0.628 -19.328 1.00 45.88 118 GLU A O 1
ATOM 979 N N . ALA A 1 119 ? -27.534 -2.082 -19.312 1.00 47.16 119 ALA A N 1
ATOM 980 C CA . ALA A 1 119 ? -26.884 -1.546 -20.513 1.00 47.16 119 ALA A CA 1
ATOM 981 C C . ALA A 1 119 ? -27.809 -1.520 -21.751 1.00 47.16 119 ALA A C 1
ATOM 983 O O . ALA A 1 119 ? -27.601 -0.714 -22.651 1.00 47.16 119 ALA A O 1
ATOM 984 N N . SER A 1 120 ? -28.858 -2.353 -21.772 1.00 44.97 120 SER A N 1
ATOM 985 C CA . SER A 1 120 ? -29.895 -2.371 -22.819 1.00 44.97 120 SER A CA 1
ATOM 986 C C . SER A 1 120 ? -30.888 -1.196 -22.784 1.00 44.97 120 SER A C 1
ATOM 988 O O . SER A 1 120 ? -31.668 -1.050 -23.719 1.00 44.97 120 SER A O 1
ATOM 990 N N . MET A 1 121 ? -30.871 -0.362 -21.737 1.00 44.34 121 MET A N 1
ATOM 991 C CA . MET A 1 121 ? -31.747 0.815 -21.588 1.00 44.34 121 MET A CA 1
ATOM 992 C C . MET A 1 121 ? -31.011 2.147 -21.813 1.00 44.34 121 MET A C 1
ATOM 994 O O . MET A 1 121 ? -31.624 3.208 -21.740 1.00 44.34 121 MET A O 1
ATOM 998 N N . LEU A 1 122 ? -29.701 2.112 -22.087 1.00 52.09 122 LEU A N 1
ATOM 999 C CA . LEU A 1 122 ? -28.868 3.310 -22.252 1.00 52.09 122 LEU A CA 1
ATOM 1000 C C . LEU A 1 122 ? -28.788 3.827 -23.702 1.00 52.09 122 LEU A C 1
ATOM 1002 O O . LEU A 1 122 ? -28.141 4.847 -23.920 1.00 52.09 122 LEU A O 1
ATOM 1006 N N . ASP A 1 123 ? -29.436 3.179 -24.678 1.00 48.53 123 ASP A N 1
ATOM 1007 C CA . ASP A 1 123 ? -29.306 3.501 -26.117 1.00 48.53 123 ASP A CA 1
ATOM 1008 C C . ASP A 1 123 ? -29.637 4.971 -26.478 1.00 48.53 123 ASP A C 1
ATOM 1010 O O . ASP A 1 123 ? -29.054 5.501 -27.424 1.00 48.53 123 ASP A O 1
ATOM 1014 N N . ASP A 1 124 ? -30.494 5.658 -25.710 1.00 49.03 124 ASP A N 1
ATOM 1015 C CA . ASP A 1 124 ? -30.840 7.076 -25.934 1.00 49.03 124 ASP A CA 1
ATOM 1016 C C . ASP A 1 124 ? -29.825 8.090 -25.341 1.00 49.03 124 ASP A C 1
ATOM 1018 O O . ASP A 1 124 ? -29.804 9.240 -25.776 1.00 49.03 124 ASP A O 1
ATOM 1022 N N . ASP A 1 125 ? -28.973 7.703 -24.376 1.00 46.38 125 ASP A N 1
ATOM 1023 C CA . ASP A 1 125 ? -28.016 8.608 -23.678 1.00 46.38 125 ASP A CA 1
ATOM 1024 C C . ASP A 1 125 ? -26.536 8.201 -23.900 1.00 46.38 125 ASP A C 1
ATOM 1026 O O . ASP A 1 125 ? -25.608 9.009 -23.767 1.00 46.38 125 ASP A O 1
ATOM 1030 N N . ALA A 1 126 ? -26.292 6.951 -24.318 1.00 47.44 126 ALA A N 1
ATOM 1031 C CA . ALA A 1 126 ? -24.969 6.388 -24.598 1.00 47.44 126 ALA A CA 1
ATOM 1032 C C . ALA A 1 126 ? -24.286 6.969 -25.851 1.00 47.44 126 ALA A C 1
ATOM 1034 O O . ALA A 1 126 ? -23.105 6.707 -26.076 1.00 47.44 126 ALA A O 1
ATOM 1035 N N . SER A 1 127 ? -24.969 7.804 -26.644 1.00 45.81 127 SER A N 1
ATOM 1036 C CA . SER A 1 127 ? -24.383 8.466 -27.821 1.00 45.81 127 SER A CA 1
ATOM 1037 C C . SER A 1 127 ? -23.328 9.535 -27.485 1.00 45.81 127 SER A C 1
ATOM 1039 O O . SER A 1 127 ? -22.818 10.191 -28.393 1.00 45.81 127 SER A O 1
ATOM 1041 N N . THR A 1 128 ? -23.053 9.769 -26.199 1.00 49.19 128 THR A N 1
ATOM 1042 C CA . THR A 1 128 ? -22.179 10.842 -25.699 1.00 49.19 128 THR A CA 1
ATOM 1043 C C . THR A 1 128 ? -20.782 10.376 -25.278 1.00 49.19 128 THR A C 1
ATOM 1045 O O . THR A 1 128 ? -19.868 11.199 -25.269 1.00 49.19 128 THR A O 1
ATOM 1048 N N . THR A 1 129 ? -20.573 9.087 -24.979 1.00 52.25 129 THR A N 1
ATOM 1049 C CA . THR A 1 129 ? -19.246 8.554 -24.612 1.00 52.25 129 THR A CA 1
ATOM 1050 C C . THR A 1 129 ? -18.517 7.992 -25.835 1.00 52.25 129 THR A C 1
ATOM 1052 O O . THR A 1 129 ? -19.090 7.276 -26.654 1.00 52.25 129 THR A O 1
ATOM 1055 N N . GLN A 1 130 ? -17.239 8.351 -25.993 1.00 56.25 130 GLN A N 1
ATOM 1056 C CA . GLN A 1 130 ? -16.500 8.126 -27.245 1.00 56.25 130 GLN A CA 1
ATOM 1057 C C . GLN A 1 130 ? -16.183 6.641 -27.516 1.00 56.25 130 GLN A C 1
ATOM 1059 O O . GLN A 1 130 ? -16.163 6.228 -28.674 1.00 56.25 130 GLN A O 1
ATOM 1064 N N . ASP A 1 131 ? -16.008 5.839 -26.459 1.00 65.94 131 ASP A N 1
ATOM 1065 C CA . ASP A 1 131 ? -15.858 4.380 -26.518 1.00 65.94 131 ASP A CA 1
ATOM 1066 C C . ASP A 1 131 ? -16.421 3.734 -25.224 1.00 65.94 131 ASP A C 1
ATOM 1068 O O . ASP A 1 131 ? -15.729 3.695 -24.204 1.00 65.94 131 ASP A O 1
ATOM 1072 N N . PRO A 1 132 ? -17.658 3.189 -25.215 1.00 76.19 132 PRO A N 1
ATOM 1073 C CA . PRO A 1 132 ? -18.297 2.669 -23.995 1.00 76.19 132 PRO A CA 1
ATOM 1074 C C . PRO A 1 132 ? -17.621 1.412 -23.417 1.00 76.19 132 PRO A C 1
ATOM 1076 O O . PRO A 1 132 ? -17.874 1.037 -22.273 1.00 76.19 132 PRO A O 1
ATOM 1079 N N . ILE A 1 133 ? -16.731 0.773 -24.185 1.00 80.50 133 ILE A N 1
ATOM 1080 C CA . ILE A 1 133 ? -16.008 -0.447 -23.800 1.00 80.50 133 ILE A CA 1
ATOM 1081 C C . ILE A 1 133 ? -15.170 -0.280 -22.522 1.00 80.50 133 ILE A C 1
ATOM 1083 O O . ILE A 1 133 ? -15.021 -1.246 -21.776 1.00 80.50 133 ILE A O 1
ATOM 1087 N N . ILE A 1 134 ? -14.679 0.930 -22.221 1.00 85.25 134 ILE A N 1
ATOM 1088 C CA . ILE A 1 134 ? -13.864 1.202 -21.019 1.00 85.25 134 ILE A CA 1
ATOM 1089 C C . ILE A 1 134 ? -14.654 1.033 -19.711 1.00 85.25 134 ILE A C 1
ATOM 1091 O O . ILE A 1 134 ? -14.069 0.749 -18.671 1.00 85.25 134 ILE A O 1
ATOM 1095 N N . TYR A 1 135 ? -15.984 1.149 -19.771 1.00 87.94 135 TYR A N 1
ATOM 1096 C CA . TYR A 1 135 ? -16.890 0.913 -18.644 1.00 87.94 135 TYR A CA 1
ATOM 1097 C C . TYR A 1 135 ? -17.460 -0.512 -18.620 1.00 87.94 135 TYR A C 1
ATOM 1099 O O . TYR A 1 135 ? -18.195 -0.855 -17.697 1.00 87.94 135 TYR A O 1
ATOM 1107 N N . GLN A 1 136 ? -17.161 -1.331 -19.633 1.00 84.38 136 GLN A N 1
ATOM 1108 C CA . GLN A 1 136 ? -17.735 -2.666 -19.832 1.00 84.38 136 GLN A CA 1
ATOM 1109 C C . GLN A 1 136 ? -16.700 -3.783 -19.650 1.00 84.38 136 GLN A C 1
ATOM 1111 O O . GLN A 1 136 ? -17.023 -4.828 -19.091 1.00 84.38 136 GLN A O 1
ATOM 1116 N N . ALA A 1 137 ? -15.456 -3.563 -20.073 1.00 85.94 137 ALA A N 1
ATOM 1117 C CA . ALA A 1 137 ? -14.373 -4.526 -19.919 1.00 85.94 137 ALA A CA 1
ATOM 1118 C C . ALA A 1 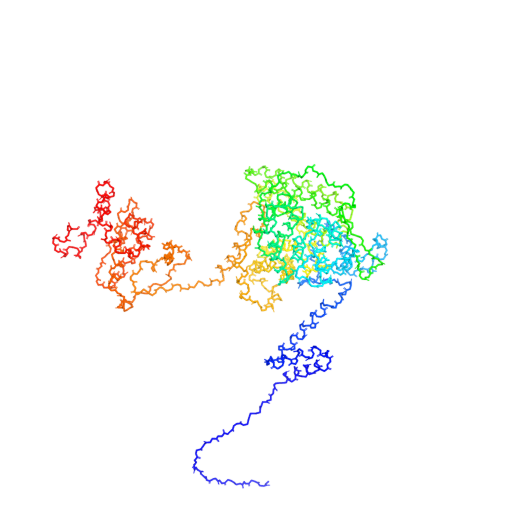137 ? -13.582 -4.289 -18.616 1.00 85.94 137 ALA A C 1
ATOM 1120 O O . ALA A 1 137 ? -13.361 -3.136 -18.233 1.00 85.94 137 ALA A O 1
ATOM 1121 N N . PRO A 1 138 ? -13.081 -5.344 -17.949 1.00 89.00 138 PRO A N 1
ATOM 1122 C CA . PRO A 1 138 ? -12.073 -5.178 -16.913 1.00 89.00 138 PRO A CA 1
ATOM 1123 C C . PRO A 1 138 ? -10.775 -4.617 -17.497 1.00 89.00 138 PRO A C 1
ATOM 1125 O O . PRO A 1 138 ? -10.355 -4.976 -18.599 1.00 89.00 138 PRO A O 1
ATOM 1128 N N . TYR A 1 139 ? -10.091 -3.761 -16.735 1.00 88.44 139 TYR A N 1
ATOM 1129 C CA . TYR A 1 139 ? -8.878 -3.078 -17.189 1.00 88.44 139 TYR A CA 1
ATOM 1130 C C . TYR A 1 139 ? -7.780 -4.048 -17.659 1.00 88.44 139 TYR A C 1
ATOM 1132 O O . TYR A 1 139 ? -7.153 -3.827 -18.695 1.00 88.44 139 TYR A O 1
ATOM 1140 N N . HIS A 1 140 ? -7.606 -5.170 -16.955 1.00 86.38 140 HIS A N 1
ATOM 1141 C CA . HIS A 1 140 ? -6.613 -6.196 -17.280 1.00 86.38 140 HIS A CA 1
ATOM 1142 C C . HIS A 1 140 ? -6.928 -7.007 -18.559 1.00 86.38 140 HIS A C 1
ATOM 1144 O O . HIS A 1 140 ? -6.068 -7.755 -19.025 1.00 86.38 140 HIS A O 1
ATOM 1150 N N . ALA A 1 141 ? -8.120 -6.858 -19.157 1.00 86.00 141 ALA A N 1
ATOM 1151 C CA . ALA A 1 141 ? -8.410 -7.371 -20.501 1.00 86.00 141 ALA A CA 1
ATOM 1152 C C . ALA A 1 141 ? -7.846 -6.467 -21.618 1.00 86.00 141 ALA A C 1
ATOM 1154 O O . ALA A 1 141 ? -7.753 -6.892 -22.772 1.00 86.00 141 ALA A O 1
ATOM 1155 N N . GLY A 1 142 ? -7.452 -5.231 -21.294 1.00 86.12 142 GLY A N 1
ATOM 1156 C CA . GLY A 1 142 ? -6.749 -4.333 -22.203 1.00 86.12 142 GLY A CA 1
ATOM 1157 C C . GLY A 1 142 ? -5.283 -4.733 -22.385 1.00 86.12 142 GLY A C 1
ATOM 1158 O O . GLY A 1 142 ? -4.583 -5.070 -21.432 1.00 86.12 142 GLY A O 1
ATOM 1159 N N . VAL A 1 143 ? -4.782 -4.662 -23.620 1.00 85.81 143 VAL A N 1
ATOM 1160 C CA . VAL A 1 143 ? -3.357 -4.883 -23.920 1.00 85.81 143 VAL A CA 1
ATOM 1161 C C . VAL A 1 143 ? -2.701 -3.565 -24.317 1.00 85.81 143 VAL A C 1
ATOM 1163 O O . VAL A 1 143 ? -3.121 -2.936 -25.286 1.00 85.81 143 VAL A O 1
ATOM 1166 N N . MET A 1 144 ? -1.641 -3.171 -23.606 1.00 87.62 144 MET A N 1
ATOM 1167 C CA . MET A 1 144 ? -0.818 -2.007 -23.953 1.00 87.62 144 MET A CA 1
ATOM 1168 C C . MET A 1 144 ? -0.151 -2.181 -25.326 1.00 87.62 144 MET A C 1
ATOM 1170 O O . MET A 1 144 ? 0.562 -3.163 -25.559 1.00 87.62 144 MET A O 1
ATOM 1174 N N . VAL A 1 145 ? -0.331 -1.195 -26.204 1.00 85.38 145 VAL A N 1
ATOM 1175 C CA . VAL A 1 145 ? 0.251 -1.129 -27.548 1.00 85.38 145 VAL A CA 1
ATOM 1176 C C . VAL A 1 145 ? 1.317 -0.035 -27.588 1.00 85.38 145 VAL A C 1
ATOM 1178 O O . VAL A 1 145 ? 0.998 1.145 -27.516 1.00 85.38 145 VAL A O 1
ATOM 1181 N N . ASP A 1 146 ? 2.584 -0.420 -27.746 1.00 86.75 146 ASP A N 1
ATOM 1182 C CA . ASP A 1 146 ? 3.703 0.517 -27.912 1.00 86.75 146 ASP A CA 1
ATOM 1183 C C . ASP A 1 146 ? 4.710 -0.039 -28.943 1.00 86.75 146 ASP A C 1
ATOM 1185 O O . ASP A 1 146 ? 5.273 -1.117 -28.717 1.00 86.75 146 ASP A O 1
ATOM 1189 N N . PRO A 1 147 ? 4.966 0.650 -30.077 1.00 86.75 147 PRO A N 1
ATOM 1190 C CA . PRO A 1 147 ? 5.872 0.168 -31.128 1.00 86.75 147 PRO A CA 1
ATOM 1191 C C . PRO A 1 147 ? 7.336 -0.012 -30.697 1.00 86.75 147 PRO A C 1
ATOM 1193 O O . PRO A 1 147 ? 8.124 -0.634 -31.417 1.00 86.75 147 PRO A O 1
ATOM 1196 N N . SER A 1 148 ? 7.739 0.552 -29.557 1.00 88.06 148 SER A N 1
ATOM 1197 C CA . SER A 1 148 ? 9.095 0.413 -29.016 1.00 88.06 148 SER A CA 1
ATOM 1198 C C . SER A 1 148 ? 9.313 -0.986 -28.436 1.00 88.06 148 SER A C 1
ATOM 1200 O O . SER A 1 148 ? 10.382 -1.570 -28.620 1.00 88.06 148 SER A O 1
ATOM 1202 N N . LEU A 1 149 ? 8.270 -1.579 -27.836 1.00 88.75 149 LEU A N 1
ATOM 1203 C CA . LEU A 1 149 ? 8.294 -2.928 -27.254 1.00 88.75 149 LEU A CA 1
ATOM 1204 C C . LEU A 1 149 ? 8.634 -4.030 -28.272 1.00 88.75 149 LEU A C 1
ATOM 1206 O O . LEU A 1 149 ? 9.135 -5.096 -27.893 1.00 88.75 149 LEU A O 1
ATOM 1210 N N . ASP A 1 150 ? 8.379 -3.793 -29.561 1.00 88.62 150 ASP A N 1
ATOM 1211 C CA . ASP A 1 150 ? 8.715 -4.730 -30.636 1.00 88.62 150 ASP A CA 1
ATOM 1212 C C . ASP A 1 150 ? 10.208 -4.785 -30.979 1.00 88.62 150 ASP A C 1
ATOM 1214 O O . ASP A 1 150 ? 10.688 -5.804 -31.475 1.00 88.62 150 ASP A O 1
ATOM 1218 N N . LYS A 1 151 ? 10.956 -3.727 -30.656 1.00 91.44 151 LYS A N 1
ATOM 1219 C CA . LYS A 1 151 ? 12.375 -3.565 -31.010 1.00 91.44 151 LYS A CA 1
ATOM 1220 C C . LYS A 1 151 ? 13.331 -4.041 -29.908 1.00 91.44 151 LYS A C 1
ATOM 1222 O O . LYS A 1 151 ? 14.492 -4.328 -30.193 1.00 91.44 151 LYS A O 1
ATOM 1227 N N . ILE A 1 152 ? 12.845 -4.145 -28.670 1.00 94.06 152 ILE A N 1
ATOM 1228 C CA . ILE A 1 152 ? 13.635 -4.504 -27.483 1.00 94.06 152 ILE A CA 1
ATOM 1229 C C . ILE A 1 152 ? 14.126 -5.958 -27.552 1.00 94.06 152 ILE A C 1
ATOM 1231 O O . ILE A 1 152 ? 13.365 -6.889 -27.835 1.00 94.06 152 ILE A O 1
ATOM 1235 N N . LYS A 1 153 ? 15.405 -6.162 -27.217 1.00 93.94 153 LYS A N 1
ATOM 1236 C CA . LYS A 1 153 ? 16.044 -7.479 -27.092 1.00 93.94 153 LYS A CA 1
ATOM 1237 C C . LYS A 1 153 ? 16.405 -7.748 -25.636 1.00 93.94 153 LYS A C 1
ATOM 1239 O O . LYS A 1 153 ? 17.047 -6.926 -24.993 1.00 93.94 153 LYS A O 1
ATOM 1244 N N . ALA A 1 154 ? 16.031 -8.915 -25.115 1.00 93.75 154 ALA A N 1
ATOM 1245 C CA . ALA A 1 154 ? 16.236 -9.225 -23.700 1.00 93.75 154 ALA A CA 1
ATOM 1246 C C . ALA A 1 154 ? 17.716 -9.372 -23.315 1.00 93.75 154 ALA A C 1
ATOM 1248 O O . ALA A 1 154 ? 18.124 -8.883 -22.263 1.00 93.75 154 ALA A O 1
ATOM 1249 N N . GLY A 1 155 ? 18.523 -9.975 -24.194 1.00 93.00 155 GLY A N 1
ATOM 1250 C CA . GLY A 1 155 ? 19.951 -10.208 -23.952 1.00 93.00 155 GLY A CA 1
ATOM 1251 C C . GLY A 1 155 ? 20.803 -8.941 -23.817 1.00 93.00 155 GLY A C 1
ATOM 1252 O O . GLY A 1 155 ? 21.892 -9.023 -23.258 1.00 93.00 155 GLY A O 1
ATOM 1253 N N . ASP A 1 156 ? 20.304 -7.788 -24.270 1.00 93.94 156 ASP A N 1
ATOM 1254 C CA . ASP A 1 156 ? 21.015 -6.506 -24.176 1.00 93.94 156 ASP A CA 1
ATOM 1255 C C . ASP A 1 156 ? 20.874 -5.878 -22.771 1.00 93.94 156 ASP A C 1
ATOM 1257 O O . ASP A 1 156 ? 21.684 -5.037 -22.381 1.00 93.94 156 ASP A O 1
ATOM 1261 N N . TRP A 1 157 ? 19.866 -6.306 -21.994 1.00 95.88 157 TRP A N 1
ATOM 1262 C CA . TRP A 1 157 ? 19.452 -5.650 -20.746 1.00 95.88 157 TRP A CA 1
ATOM 1263 C C . TRP A 1 157 ? 19.441 -6.552 -19.513 1.00 95.88 157 TRP A C 1
ATOM 1265 O O . TRP A 1 157 ? 19.758 -6.074 -18.421 1.00 95.88 157 TRP A O 1
ATOM 1275 N N . THR A 1 158 ? 19.091 -7.835 -19.663 1.00 94.38 158 THR A N 1
ATOM 1276 C CA . THR A 1 158 ? 18.936 -8.773 -18.542 1.00 94.38 158 THR A CA 1
ATOM 1277 C C . THR A 1 158 ? 19.626 -10.114 -18.770 1.00 94.38 158 THR A C 1
ATOM 1279 O O . THR A 1 158 ? 19.539 -10.735 -19.828 1.00 94.38 158 THR A O 1
ATOM 1282 N N . SER A 1 159 ? 20.300 -10.593 -17.723 1.00 89.56 159 SER A N 1
ATOM 1283 C CA . SER A 1 159 ? 20.916 -11.920 -17.677 1.00 89.56 159 SER A CA 1
ATOM 1284 C C . SER A 1 159 ? 19.900 -13.026 -17.354 1.00 89.56 159 SER A C 1
ATOM 1286 O O . SER A 1 159 ? 20.173 -14.204 -17.611 1.00 89.56 159 SER A O 1
ATOM 1288 N N . ILE A 1 160 ? 18.724 -12.670 -16.824 1.00 92.31 160 ILE A N 1
ATOM 1289 C CA . ILE A 1 160 ? 17.725 -13.593 -16.272 1.00 92.31 160 ILE A CA 1
ATOM 1290 C C . ILE A 1 160 ? 16.693 -13.982 -17.334 1.00 92.31 160 ILE A C 1
ATOM 1292 O O . ILE A 1 160 ? 16.531 -15.172 -17.617 1.00 92.31 160 ILE A O 1
ATOM 1296 N N . ILE A 1 161 ? 16.023 -13.001 -17.948 1.00 90.00 161 ILE A N 1
ATOM 1297 C CA . ILE A 1 161 ? 14.952 -13.258 -18.922 1.00 90.00 161 ILE A CA 1
ATOM 1298 C C . ILE A 1 161 ? 15.556 -13.655 -20.272 1.00 90.00 161 ILE A C 1
ATOM 1300 O O . ILE A 1 161 ? 16.280 -12.887 -20.897 1.00 90.00 161 ILE A O 1
ATOM 1304 N N . LYS A 1 162 ? 15.242 -14.866 -20.748 1.00 88.19 162 LYS A N 1
ATOM 1305 C CA . LYS A 1 162 ? 15.847 -15.430 -21.970 1.00 88.19 162 LYS A CA 1
ATOM 1306 C C . LYS A 1 162 ? 15.081 -15.152 -23.264 1.00 88.19 162 LYS A C 1
ATOM 1308 O O . LYS A 1 162 ? 15.630 -15.393 -24.334 1.00 88.19 162 LYS A O 1
ATOM 1313 N N . THR A 1 163 ? 13.837 -14.670 -23.199 1.00 92.00 163 THR A N 1
ATOM 1314 C CA . THR A 1 163 ? 13.018 -14.418 -24.399 1.00 92.00 163 THR A CA 1
ATOM 1315 C C . THR A 1 163 ? 12.467 -12.995 -24.430 1.00 92.00 163 THR A C 1
ATOM 1317 O O . THR A 1 163 ? 11.999 -12.473 -23.416 1.00 92.00 163 THR A O 1
ATOM 1320 N N . ASN A 1 164 ? 12.453 -12.387 -25.620 1.00 92.50 164 ASN A N 1
ATOM 1321 C CA . ASN A 1 164 ? 11.869 -11.059 -25.829 1.00 92.50 164 ASN A CA 1
ATOM 1322 C C . ASN A 1 164 ? 10.357 -11.050 -25.529 1.00 92.50 164 ASN A C 1
ATOM 1324 O O . ASN A 1 164 ? 9.838 -10.043 -25.058 1.00 92.50 164 ASN A O 1
ATOM 1328 N N . LYS A 1 165 ? 9.654 -12.176 -25.749 1.00 90.25 165 LYS A N 1
ATOM 1329 C CA . LYS A 1 165 ? 8.219 -12.320 -25.450 1.00 90.25 165 LYS A CA 1
ATOM 1330 C C . LYS A 1 165 ? 7.947 -12.217 -23.946 1.00 90.25 165 LYS A C 1
ATOM 1332 O O . LYS A 1 165 ? 7.065 -11.463 -23.546 1.00 90.25 165 LYS A O 1
ATOM 1337 N N . SER A 1 166 ? 8.712 -12.942 -23.126 1.00 89.88 166 SER A N 1
ATOM 1338 C CA . SER A 1 166 ? 8.601 -12.883 -21.662 1.00 89.88 166 SER A CA 1
ATOM 1339 C C . SER A 1 166 ? 8.927 -11.482 -21.147 1.00 89.88 166 SER A C 1
ATOM 1341 O O . SER A 1 166 ? 8.147 -10.925 -20.385 1.00 89.88 166 SER A O 1
ATOM 1343 N N . LEU A 1 167 ? 10.025 -10.881 -21.625 1.00 93.06 167 LEU A N 1
ATOM 1344 C CA . LEU A 1 167 ? 10.412 -9.520 -21.248 1.00 93.06 167 LEU A CA 1
ATOM 1345 C C . LEU A 1 167 ? 9.304 -8.508 -21.569 1.00 93.06 167 LEU A C 1
ATOM 1347 O O . LEU A 1 167 ? 8.912 -7.735 -20.703 1.00 93.06 167 LEU A O 1
ATOM 1351 N N . ARG A 1 168 ? 8.754 -8.549 -22.788 1.00 91.75 168 ARG A N 1
ATOM 1352 C CA . ARG A 1 168 ? 7.672 -7.651 -23.201 1.00 91.75 168 ARG A CA 1
ATOM 1353 C C . ARG A 1 168 ? 6.440 -7.776 -22.314 1.00 91.75 168 ARG A C 1
ATOM 1355 O O . ARG A 1 168 ? 5.905 -6.751 -21.909 1.00 91.75 168 ARG A O 1
ATOM 1362 N N . LYS A 1 169 ? 6.007 -9.004 -22.002 1.00 89.69 169 LYS A N 1
ATOM 1363 C CA . LYS A 1 169 ? 4.829 -9.221 -21.153 1.00 89.69 169 LYS A CA 1
ATOM 1364 C C . LYS A 1 169 ? 5.039 -8.639 -19.752 1.00 89.69 169 LYS A C 1
ATOM 1366 O O . LYS A 1 169 ? 4.126 -8.008 -19.244 1.00 89.69 169 LYS A O 1
ATOM 1371 N N . LEU A 1 170 ? 6.235 -8.783 -19.177 1.00 91.38 170 LEU A N 1
ATOM 1372 C CA . LEU A 1 170 ? 6.570 -8.218 -17.864 1.00 91.38 170 LEU A CA 1
ATOM 1373 C C . LEU A 1 170 ? 6.641 -6.684 -17.881 1.00 91.38 170 LEU A C 1
ATOM 1375 O O . LEU A 1 170 ? 6.093 -6.046 -16.988 1.00 91.38 170 LEU A O 1
ATOM 1379 N N . LEU A 1 171 ? 7.233 -6.082 -18.919 1.00 94.00 171 LEU A N 1
ATOM 1380 C CA . LEU A 1 171 ? 7.199 -4.624 -19.098 1.00 94.00 171 LEU A CA 1
ATOM 1381 C C . LEU A 1 171 ? 5.753 -4.116 -19.208 1.00 94.00 171 LEU A C 1
ATOM 1383 O O . LEU A 1 171 ? 5.391 -3.163 -18.528 1.00 94.00 171 LEU A O 1
ATOM 1387 N N . GLN A 1 172 ? 4.912 -4.779 -20.011 1.00 91.06 172 GLN A N 1
ATOM 1388 C CA . GLN A 1 172 ? 3.486 -4.448 -20.113 1.00 91.06 172 GLN A CA 1
ATOM 1389 C C . GLN A 1 172 ? 2.765 -4.588 -18.766 1.00 91.06 172 GLN A C 1
ATOM 1391 O O . GLN A 1 172 ? 1.969 -3.717 -18.440 1.00 91.06 172 GLN A O 1
ATOM 1396 N N . THR A 1 173 ? 3.047 -5.630 -17.971 1.00 89.81 173 THR A N 1
ATOM 1397 C CA . THR A 1 173 ? 2.488 -5.767 -16.615 1.00 89.81 173 THR A CA 1
ATOM 1398 C C . THR A 1 173 ? 2.859 -4.561 -15.750 1.00 89.81 173 THR A C 1
ATOM 1400 O O . THR A 1 173 ? 1.953 -3.871 -15.300 1.00 89.81 173 THR A O 1
ATOM 1403 N N . TYR A 1 174 ? 4.153 -4.239 -15.603 1.00 92.12 174 TYR A N 1
ATOM 1404 C CA . TYR A 1 174 ? 4.615 -3.090 -14.803 1.00 92.12 174 TYR A CA 1
ATOM 1405 C C . TYR A 1 174 ? 3.929 -1.772 -15.187 1.00 92.12 174 TYR A C 1
ATOM 1407 O O . TYR A 1 174 ? 3.490 -1.008 -14.325 1.00 92.12 174 TYR A O 1
ATOM 1415 N N . PHE A 1 175 ? 3.836 -1.511 -16.493 1.00 91.56 175 PHE A N 1
ATOM 1416 C CA . PHE A 1 175 ? 3.240 -0.286 -17.011 1.00 91.56 175 PHE A CA 1
ATOM 1417 C C . PHE A 1 175 ? 1.730 -0.190 -16.779 1.00 91.56 175 PHE A C 1
ATOM 1419 O O . PHE A 1 175 ? 1.223 0.920 -16.662 1.00 91.56 175 PHE A O 1
ATOM 1426 N N . LEU A 1 176 ? 1.023 -1.321 -16.705 1.00 87.81 176 LEU A N 1
ATOM 1427 C CA . LEU A 1 176 ? -0.418 -1.357 -16.457 1.00 87.81 176 LEU A CA 1
ATOM 1428 C C . LEU A 1 176 ? -0.750 -1.334 -14.954 1.00 87.81 176 LEU A C 1
ATOM 1430 O O . LEU A 1 176 ? -1.697 -0.657 -14.560 1.00 87.81 176 LEU A O 1
ATOM 1434 N N . THR A 1 177 ? 0.011 -2.037 -14.108 1.00 85.75 177 THR A N 1
ATOM 1435 C CA . THR A 1 177 ? -0.317 -2.200 -12.678 1.00 85.75 177 THR A CA 1
ATOM 1436 C C . THR A 1 177 ? 0.272 -1.114 -11.776 1.00 85.75 177 THR A C 1
ATOM 1438 O O . THR A 1 177 ? -0.447 -0.516 -10.976 1.00 85.75 177 THR A O 1
ATOM 1441 N N . GLU A 1 178 ? 1.571 -0.839 -11.907 1.00 86.94 178 GLU A N 1
ATOM 1442 C CA . GLU A 1 178 ? 2.334 -0.043 -10.934 1.00 86.94 178 GLU A CA 1
ATOM 1443 C C . GLU A 1 178 ? 2.595 1.384 -11.425 1.00 86.94 178 GLU A C 1
ATOM 1445 O O . GLU A 1 178 ? 2.296 2.358 -10.727 1.00 86.94 178 GLU A O 1
ATOM 1450 N N . TYR A 1 179 ? 3.099 1.537 -12.657 1.00 90.44 179 TYR A N 1
ATOM 1451 C CA . TYR A 1 179 ? 3.521 2.841 -13.186 1.00 90.44 179 TYR A CA 1
ATOM 1452 C C . TYR A 1 179 ? 2.397 3.886 -13.169 1.00 90.44 179 TYR A C 1
ATOM 1454 O O . TYR A 1 179 ? 2.658 5.051 -12.881 1.00 90.44 179 TYR A O 1
ATOM 1462 N N . THR A 1 180 ? 1.147 3.496 -13.456 1.00 88.38 180 THR A N 1
ATOM 1463 C CA . THR A 1 180 ? 0.009 4.432 -13.548 1.00 88.38 180 THR A CA 1
ATOM 1464 C C . THR A 1 180 ? -0.281 5.156 -12.232 1.00 88.38 180 THR A C 1
ATOM 1466 O O . THR A 1 180 ? -0.867 6.239 -12.256 1.00 88.38 180 THR A O 1
ATOM 1469 N N . PHE A 1 181 ? 0.178 4.624 -11.094 1.00 87.25 181 PHE A N 1
ATOM 1470 C CA . PHE A 1 181 ? 0.080 5.281 -9.790 1.00 87.25 181 PHE A CA 1
ATOM 1471 C C . PHE A 1 181 ? 1.450 5.687 -9.220 1.00 87.25 181 PHE A C 1
ATOM 1473 O O . PHE A 1 181 ? 1.554 6.725 -8.561 1.00 87.25 181 PHE A O 1
ATOM 1480 N N . PHE A 1 182 ? 2.519 4.939 -9.506 1.00 86.38 182 PHE A N 1
ATOM 1481 C CA . PHE A 1 182 ? 3.885 5.218 -9.046 1.00 86.38 182 PHE A CA 1
ATOM 1482 C C . PHE A 1 182 ? 4.882 5.392 -10.211 1.00 86.38 182 PHE A C 1
ATOM 1484 O O . PHE A 1 182 ? 5.791 4.575 -10.389 1.00 86.38 182 PHE A O 1
ATOM 1491 N N . PRO A 1 183 ? 4.757 6.471 -11.008 1.00 88.06 183 PRO A N 1
ATOM 1492 C CA . PRO A 1 183 ? 5.652 6.732 -12.131 1.00 88.06 183 PRO A CA 1
ATOM 1493 C C . PRO A 1 183 ? 7.046 7.142 -11.628 1.00 88.06 183 PRO A C 1
ATOM 1495 O O . PRO A 1 183 ? 7.288 8.285 -11.243 1.00 88.06 183 PRO A O 1
ATOM 1498 N N . ALA A 1 184 ? 7.977 6.186 -11.620 1.00 87.38 184 ALA A N 1
ATOM 1499 C CA . ALA A 1 184 ? 9.364 6.391 -11.190 1.00 87.38 184 ALA A CA 1
ATOM 1500 C C . ALA A 1 184 ? 10.247 7.073 -12.255 1.00 87.38 184 ALA A C 1
ATOM 1502 O O . ALA A 1 184 ? 11.286 7.644 -11.932 1.00 87.38 184 ALA A O 1
ATOM 1503 N N . PHE A 1 185 ? 9.856 6.985 -13.527 1.00 91.00 185 PHE A N 1
ATOM 1504 C CA . PHE A 1 185 ? 10.567 7.484 -14.707 1.00 91.00 185 PHE A CA 1
ATOM 1505 C C . PHE A 1 185 ? 9.556 7.800 -15.821 1.00 91.00 185 PHE A C 1
ATOM 1507 O O . PHE A 1 185 ? 8.375 7.520 -15.658 1.00 91.00 185 PHE A O 1
ATOM 1514 N N . GLN A 1 186 ? 9.995 8.364 -16.952 1.00 91.50 186 GLN A N 1
ATOM 1515 C CA . GLN A 1 186 ? 9.122 8.613 -18.109 1.00 91.50 186 GLN A CA 1
ATOM 1516 C C . GLN A 1 186 ? 9.176 7.419 -19.082 1.00 91.50 186 GLN A C 1
ATOM 1518 O O . GLN A 1 186 ? 10.259 6.996 -19.501 1.00 91.50 186 GLN A O 1
ATOM 1523 N N . LYS A 1 187 ? 8.003 6.858 -19.406 1.00 93.12 187 LYS A N 1
ATOM 1524 C CA . LYS A 1 187 ? 7.821 5.625 -20.193 1.00 93.12 187 LYS A CA 1
ATOM 1525 C C . LYS A 1 187 ? 8.538 5.642 -21.541 1.00 93.12 187 LYS A C 1
ATOM 1527 O O . LYS A 1 187 ? 9.233 4.683 -21.873 1.00 93.12 187 LYS A O 1
ATOM 1532 N N . ASP A 1 188 ? 8.333 6.688 -22.334 1.00 92.25 188 ASP A N 1
ATOM 1533 C CA . ASP A 1 188 ? 8.771 6.729 -23.728 1.00 92.25 188 ASP A CA 1
ATOM 1534 C C . ASP A 1 188 ? 10.286 6.846 -23.834 1.00 92.25 188 ASP A C 1
ATOM 1536 O O . ASP A 1 188 ? 10.888 6.103 -24.603 1.00 92.25 188 ASP A O 1
ATOM 1540 N N . TYR A 1 189 ? 10.922 7.697 -23.026 1.00 94.50 189 TYR A N 1
ATOM 1541 C CA . TYR A 1 189 ? 12.381 7.787 -22.975 1.00 94.50 189 TYR A CA 1
ATOM 1542 C C . TYR A 1 189 ? 13.007 6.462 -22.539 1.00 94.50 189 TYR A C 1
ATOM 1544 O O . TYR A 1 189 ? 13.941 5.992 -23.189 1.00 94.50 189 TYR A O 1
ATOM 1552 N N . PHE A 1 190 ? 12.452 5.810 -21.511 1.00 96.19 190 PHE A N 1
ATOM 1553 C CA . PHE A 1 190 ? 12.895 4.484 -21.080 1.00 96.19 190 PHE A CA 1
ATOM 1554 C C . PHE A 1 190 ? 12.770 3.446 -22.208 1.00 96.19 190 PHE A C 1
ATOM 1556 O O . PHE A 1 190 ? 13.743 2.765 -22.528 1.00 96.19 190 PHE A O 1
ATOM 1563 N N . LEU A 1 191 ? 11.605 3.346 -22.859 1.00 95.56 191 LEU A N 1
ATOM 1564 C CA . LEU A 1 191 ? 11.364 2.371 -23.928 1.00 95.56 191 LEU A CA 1
ATOM 1565 C C . LEU A 1 191 ? 12.173 2.659 -25.203 1.00 95.56 191 LEU A C 1
ATOM 1567 O O . LEU A 1 191 ? 12.632 1.718 -25.855 1.00 95.56 191 LEU A O 1
ATOM 1571 N N . GLN A 1 192 ? 12.383 3.928 -25.559 1.00 94.94 192 GLN A N 1
ATOM 1572 C CA . GLN A 1 192 ? 13.207 4.339 -26.702 1.00 94.94 192 GLN A CA 1
ATOM 1573 C C . GLN A 1 192 ? 14.689 4.025 -26.473 1.00 94.94 192 GLN A C 1
ATOM 1575 O O . GLN A 1 192 ? 15.350 3.496 -27.373 1.00 94.94 192 GLN A O 1
ATOM 1580 N N . ASP A 1 193 ? 15.216 4.293 -25.278 1.00 97.00 193 ASP A N 1
ATOM 1581 C CA . ASP A 1 193 ? 16.586 3.925 -24.911 1.00 97.00 193 ASP A CA 1
ATOM 1582 C C . ASP A 1 193 ? 16.752 2.405 -24.846 1.00 97.00 193 ASP A C 1
ATOM 1584 O O . ASP A 1 193 ? 17.679 1.860 -25.452 1.00 97.00 193 ASP A O 1
ATOM 1588 N N . MET A 1 194 ? 15.787 1.698 -24.250 1.00 96.88 194 MET A N 1
ATOM 1589 C CA . MET A 1 194 ? 15.776 0.235 -24.204 1.00 96.88 194 MET A CA 1
ATOM 1590 C C . MET A 1 194 ? 15.737 -0.403 -25.605 1.00 96.88 194 MET A C 1
ATOM 1592 O O . MET A 1 194 ? 16.389 -1.421 -25.849 1.00 96.88 194 MET A O 1
ATOM 1596 N N . ALA A 1 195 ? 15.009 0.199 -26.549 1.00 95.56 195 ALA A N 1
ATOM 1597 C CA . ALA A 1 195 ? 14.926 -0.246 -27.940 1.00 95.56 195 ALA A CA 1
ATOM 1598 C C . ALA A 1 195 ? 16.165 0.106 -28.786 1.00 95.56 195 ALA A C 1
ATOM 1600 O O . ALA A 1 195 ? 16.438 -0.577 -29.774 1.00 95.56 195 ALA A O 1
ATOM 1601 N N . SER A 1 196 ? 16.895 1.169 -28.434 1.00 95.69 196 SER A N 1
ATOM 1602 C CA . SER A 1 196 ? 18.064 1.663 -29.183 1.00 95.69 196 SER A CA 1
ATOM 1603 C C . SER A 1 196 ? 19.416 1.243 -28.593 1.00 95.69 196 SER A C 1
ATOM 1605 O O . SER A 1 196 ? 20.438 1.388 -29.262 1.00 95.69 196 SER A O 1
ATOM 1607 N N . GLY A 1 197 ? 19.439 0.713 -27.367 1.00 94.56 197 GLY A N 1
ATOM 1608 C CA . GLY A 1 197 ? 20.666 0.359 -26.646 1.00 94.56 197 GLY A CA 1
ATOM 1609 C C . GLY A 1 197 ? 21.366 1.549 -25.976 1.00 94.56 197 GLY A C 1
ATOM 1610 O O . GLY A 1 197 ? 22.485 1.394 -25.479 1.00 94.56 197 GLY A O 1
ATOM 1611 N N . ARG A 1 198 ? 20.738 2.735 -25.962 1.00 95.81 198 ARG A N 1
ATOM 1612 C CA . ARG A 1 198 ? 21.235 3.913 -25.233 1.00 95.81 198 ARG A CA 1
ATOM 1613 C C . ARG A 1 198 ? 21.003 3.749 -23.733 1.00 95.81 198 ARG A C 1
ATOM 1615 O O . ARG A 1 198 ? 20.071 3.068 -23.324 1.00 95.81 198 ARG A O 1
ATOM 1622 N N . LYS A 1 199 ? 21.875 4.358 -22.924 1.00 93.81 199 LYS A N 1
ATOM 1623 C CA . LYS A 1 199 ? 21.901 4.195 -21.461 1.00 93.81 199 LYS A CA 1
ATOM 1624 C C . LYS A 1 199 ? 21.620 5.482 -20.678 1.00 93.81 199 LYS A C 1
ATOM 1626 O O . LYS A 1 199 ? 22.047 5.606 -19.537 1.00 93.81 199 LYS A O 1
ATOM 1631 N N . GLU A 1 200 ? 20.960 6.453 -21.300 1.00 93.88 200 GLU A N 1
ATOM 1632 C CA . GLU A 1 200 ? 20.705 7.769 -20.703 1.00 93.88 200 GLU A CA 1
ATOM 1633 C C . GLU A 1 200 ? 19.455 7.724 -19.811 1.00 93.88 200 GLU A C 1
ATOM 1635 O O . GLU A 1 200 ? 19.486 8.173 -18.665 1.00 93.88 200 GLU A O 1
ATOM 1640 N N . TYR A 1 201 ? 18.400 7.066 -20.301 1.00 95.00 201 TYR A N 1
ATOM 1641 C CA . TYR A 1 201 ? 17.119 6.881 -19.608 1.00 95.00 201 TYR A CA 1
ATOM 1642 C C . TYR A 1 201 ? 16.763 5.408 -19.343 1.00 95.00 201 TYR A C 1
ATOM 1644 O O . TYR A 1 201 ? 15.691 5.109 -18.822 1.00 95.00 201 TYR A O 1
ATOM 1652 N N . CYS A 1 202 ? 17.656 4.470 -19.676 1.00 96.75 202 CYS A N 1
ATOM 1653 C CA . CYS A 1 202 ? 17.500 3.042 -19.393 1.00 96.75 202 CYS A CA 1
ATOM 1654 C C . CYS A 1 202 ? 18.824 2.435 -18.904 1.00 96.75 202 CYS A C 1
ATOM 1656 O O . CYS A 1 202 ? 19.871 2.633 -19.513 1.00 96.75 202 CYS A O 1
ATOM 1658 N N . SER A 1 203 ? 18.806 1.655 -17.823 1.00 95.62 203 SER A N 1
ATOM 1659 C CA . SER A 1 203 ? 19.980 0.913 -17.339 1.00 95.62 203 SER A CA 1
ATOM 1660 C C . SER A 1 203 ? 19.603 -0.522 -16.986 1.00 95.62 203 SER A C 1
ATOM 1662 O O . SER A 1 203 ? 18.444 -0.811 -16.689 1.00 95.62 203 SER A O 1
ATOM 1664 N N . SER A 1 204 ? 20.573 -1.443 -16.981 1.00 96.25 204 SER A N 1
ATOM 1665 C CA . SER A 1 204 ? 20.319 -2.813 -16.514 1.00 96.25 204 SER A CA 1
ATOM 1666 C C . SER A 1 204 ? 19.826 -2.839 -15.066 1.00 96.25 204 SER A C 1
ATOM 1668 O O . SER A 1 204 ? 19.003 -3.687 -14.743 1.00 96.25 204 SER A O 1
ATOM 1670 N N . LEU A 1 205 ? 20.276 -1.916 -14.209 1.00 95.44 205 LEU A N 1
ATOM 1671 C CA . LEU A 1 205 ? 19.776 -1.779 -12.841 1.00 95.44 205 LEU A CA 1
ATOM 1672 C C . LEU A 1 205 ? 18.274 -1.445 -12.834 1.00 95.44 205 LEU A C 1
ATOM 1674 O O . LEU A 1 205 ? 17.487 -2.186 -12.244 1.00 95.44 205 LEU A O 1
ATOM 1678 N N . LEU A 1 206 ? 17.868 -0.393 -13.556 1.00 96.00 206 LEU A N 1
ATOM 1679 C CA . LEU A 1 206 ? 16.466 0.018 -13.661 1.00 96.00 206 LEU A CA 1
ATOM 1680 C C . LEU A 1 206 ? 15.590 -1.080 -14.282 1.00 96.00 206 LEU A C 1
ATOM 1682 O O . LEU A 1 206 ? 14.512 -1.366 -13.769 1.00 96.00 206 LEU A O 1
ATOM 1686 N N . VAL A 1 207 ? 16.074 -1.761 -15.326 1.00 97.44 207 VAL A N 1
ATOM 1687 C CA . VAL A 1 207 ? 15.358 -2.887 -15.947 1.00 97.44 207 VAL A CA 1
ATOM 1688 C C . VAL A 1 207 ? 15.147 -4.032 -14.953 1.00 97.44 207 VAL A C 1
ATOM 1690 O O . VAL A 1 207 ? 14.043 -4.562 -14.885 1.00 97.44 207 VAL A O 1
ATOM 1693 N N . HIS A 1 208 ? 16.148 -4.422 -14.156 1.00 96.94 208 HIS A N 1
ATOM 1694 C CA . HIS A 1 208 ? 15.950 -5.490 -13.167 1.00 96.94 208 HIS A CA 1
ATOM 1695 C C . HIS A 1 208 ? 15.037 -5.065 -12.007 1.00 96.94 208 HIS A C 1
ATOM 1697 O O . HIS A 1 208 ? 14.283 -5.908 -11.528 1.00 96.94 208 HIS A O 1
ATOM 1703 N N . ALA A 1 209 ? 15.034 -3.788 -11.607 1.00 95.44 209 ALA A N 1
ATOM 1704 C CA . ALA A 1 209 ? 14.078 -3.265 -10.627 1.00 95.44 209 ALA A CA 1
ATOM 1705 C C . ALA A 1 209 ? 12.631 -3.306 -11.164 1.00 95.44 209 ALA A C 1
ATOM 1707 O O . ALA A 1 209 ? 11.744 -3.846 -10.506 1.00 95.44 209 ALA A O 1
ATOM 1708 N N . VAL A 1 210 ? 12.407 -2.842 -12.400 1.00 96.06 210 VAL A N 1
ATOM 1709 C CA . VAL A 1 210 ? 11.115 -2.939 -13.111 1.00 96.06 210 VAL A CA 1
ATOM 1710 C C . VAL A 1 210 ? 10.652 -4.392 -13.236 1.00 96.06 210 VAL A C 1
ATOM 1712 O O . VAL A 1 210 ? 9.493 -4.702 -12.972 1.00 96.06 210 VAL A O 1
ATOM 1715 N N . LEU A 1 211 ? 11.555 -5.314 -13.582 1.00 94.44 211 LEU A N 1
ATOM 1716 C CA . LEU A 1 211 ? 11.232 -6.740 -13.664 1.00 94.44 211 LEU A CA 1
ATOM 1717 C C . LEU A 1 211 ? 10.937 -7.365 -12.297 1.00 94.44 211 LEU A C 1
ATOM 1719 O O . LEU A 1 211 ? 10.080 -8.237 -12.226 1.00 94.44 211 LEU A O 1
ATOM 1723 N N . ALA A 1 212 ? 11.602 -6.925 -11.226 1.00 92.44 212 ALA A N 1
ATOM 1724 C CA . ALA A 1 212 ? 11.302 -7.366 -9.866 1.00 92.44 212 ALA A CA 1
ATOM 1725 C C . ALA A 1 212 ? 9.918 -6.890 -9.394 1.00 92.44 212 ALA A C 1
ATOM 1727 O O . ALA A 1 212 ? 9.244 -7.624 -8.686 1.00 92.44 212 ALA A O 1
ATOM 1728 N N . SER A 1 213 ? 9.481 -5.703 -9.827 1.00 90.12 213 SER A N 1
ATOM 1729 C CA . SER A 1 213 ? 8.137 -5.163 -9.568 1.00 90.12 213 SER A CA 1
ATOM 1730 C C . SER A 1 213 ? 7.045 -5.837 -10.412 1.00 90.12 213 SER A C 1
ATOM 1732 O O . SER A 1 213 ? 5.930 -6.016 -9.940 1.00 90.12 213 SER A O 1
ATOM 1734 N N . ALA A 1 214 ? 7.359 -6.263 -11.640 1.00 87.81 214 ALA A N 1
ATOM 1735 C CA . ALA A 1 214 ? 6.416 -6.948 -12.531 1.00 87.81 214 ALA A CA 1
ATOM 1736 C C . ALA A 1 214 ? 6.249 -8.457 -12.274 1.00 87.81 214 ALA A C 1
ATOM 1738 O O . ALA A 1 214 ? 5.347 -9.073 -12.846 1.00 87.81 214 ALA A O 1
ATOM 1739 N N . CYS A 1 215 ? 7.174 -9.075 -11.533 1.00 81.00 215 CYS A N 1
ATOM 1740 C CA . CYS A 1 215 ? 7.214 -10.518 -11.315 1.00 81.00 215 CYS A CA 1
ATOM 1741 C C . CYS A 1 215 ? 6.887 -10.862 -9.871 1.00 81.00 215 CYS A C 1
ATOM 1743 O O . CYS A 1 215 ? 7.568 -10.421 -8.949 1.00 81.00 215 CYS A O 1
ATOM 1745 N N . VAL A 1 216 ? 5.952 -11.784 -9.712 1.00 61.44 216 VAL A N 1
ATOM 1746 C CA . VAL A 1 216 ? 5.696 -12.473 -8.451 1.00 61.44 216 VAL A CA 1
ATOM 1747 C C . VAL A 1 216 ? 6.583 -13.733 -8.365 1.00 61.44 216 VAL A C 1
ATOM 1749 O O . VAL A 1 216 ? 7.252 -14.103 -9.340 1.00 61.44 216 VAL A O 1
ATOM 1752 N N . GLU A 1 217 ? 6.647 -14.373 -7.194 1.00 65.00 217 GLU A N 1
ATOM 1753 C CA . GLU A 1 217 ? 7.404 -15.618 -6.942 1.00 65.00 217 GLU A CA 1
ATOM 1754 C C . GLU A 1 217 ? 8.942 -15.560 -7.194 1.00 65.00 217 GLU A C 1
ATOM 1756 O O . GLU A 1 217 ? 9.600 -14.515 -7.155 1.00 65.00 217 GLU A O 1
ATOM 1761 N N . THR A 1 218 ? 9.563 -16.727 -7.433 1.00 71.25 218 THR A N 1
ATOM 1762 C CA . THR A 1 218 ? 11.019 -16.926 -7.584 1.00 71.25 218 THR A CA 1
ATOM 1763 C C . THR A 1 218 ? 11.654 -16.111 -8.709 1.00 71.25 218 THR A C 1
ATOM 1765 O O . THR A 1 218 ? 12.860 -15.851 -8.656 1.00 71.25 218 THR A O 1
ATOM 1768 N N . LEU A 1 219 ? 10.896 -15.697 -9.728 1.00 80.75 219 LEU A N 1
ATOM 1769 C CA . LEU A 1 219 ? 11.429 -14.827 -10.775 1.00 80.75 219 LEU A CA 1
ATOM 1770 C C . LEU A 1 219 ? 11.646 -13.400 -10.254 1.00 80.75 219 LEU A C 1
ATOM 1772 O O . LEU A 1 219 ? 12.724 -12.845 -10.479 1.00 80.75 219 LEU A O 1
ATOM 1776 N N . GLY A 1 220 ? 10.685 -12.862 -9.494 1.00 82.62 220 GLY A N 1
ATOM 1777 C CA . GLY A 1 220 ? 10.797 -11.564 -8.824 1.00 82.62 220 GLY A CA 1
ATOM 1778 C C . GLY A 1 220 ? 12.004 -11.511 -7.894 1.00 82.62 220 GLY A C 1
ATOM 1779 O O . GLY A 1 220 ? 12.855 -10.634 -8.045 1.00 82.62 220 GLY A O 1
ATOM 1780 N N . TYR A 1 221 ? 12.179 -12.523 -7.036 1.00 83.25 221 TYR A N 1
ATOM 1781 C CA . TYR A 1 221 ? 13.347 -12.619 -6.147 1.00 83.25 221 TYR A CA 1
ATOM 1782 C C . TYR A 1 221 ? 14.688 -12.645 -6.888 1.00 83.25 221 TYR A C 1
ATOM 1784 O O . TYR A 1 221 ? 15.653 -12.022 -6.443 1.00 83.25 221 TYR A O 1
ATOM 1792 N N . ARG A 1 222 ? 14.774 -13.328 -8.037 1.00 88.00 222 ARG A N 1
ATOM 1793 C CA . ARG A 1 222 ? 16.003 -13.351 -8.848 1.00 88.00 222 ARG A CA 1
ATOM 1794 C C . ARG A 1 222 ? 16.280 -11.998 -9.501 1.00 88.00 222 ARG A C 1
ATOM 1796 O O . ARG A 1 222 ? 17.432 -11.570 -9.515 1.00 88.00 222 ARG A O 1
ATOM 1803 N N . CYS A 1 223 ? 15.250 -11.326 -10.014 1.00 90.88 223 CYS A N 1
ATOM 1804 C CA . CYS A 1 223 ? 15.364 -9.971 -10.554 1.00 90.88 223 CYS A CA 1
ATOM 1805 C C . CYS A 1 223 ? 15.769 -8.963 -9.470 1.00 90.88 223 CYS A C 1
ATOM 1807 O O . CYS A 1 223 ? 16.686 -8.179 -9.702 1.00 90.88 223 CYS A O 1
ATOM 1809 N N . LEU A 1 224 ? 15.185 -9.050 -8.271 1.00 90.31 224 LEU A N 1
ATOM 1810 C CA . LEU A 1 224 ? 15.552 -8.230 -7.116 1.00 90.31 224 LEU A CA 1
ATOM 1811 C C . LEU A 1 224 ? 17.005 -8.474 -6.686 1.00 90.31 224 LEU A C 1
ATOM 1813 O O . LEU A 1 224 ? 17.746 -7.519 -6.470 1.00 90.31 224 LEU A O 1
ATOM 1817 N N . ALA A 1 225 ? 17.448 -9.732 -6.606 1.00 89.38 225 ALA A N 1
ATOM 1818 C CA . ALA A 1 225 ? 18.828 -10.062 -6.250 1.00 89.38 225 ALA A CA 1
ATOM 1819 C C . ALA A 1 225 ? 19.849 -9.486 -7.251 1.00 89.38 225 ALA A C 1
ATOM 1821 O O . ALA A 1 225 ? 20.865 -8.927 -6.838 1.00 89.38 225 ALA A O 1
ATOM 1822 N N . GLU A 1 226 ? 19.569 -9.564 -8.556 1.00 94.38 226 GLU A N 1
ATOM 1823 C CA . GLU A 1 226 ? 20.431 -8.968 -9.586 1.00 94.38 226 GLU A CA 1
ATOM 1824 C C . GLU A 1 226 ? 20.373 -7.433 -9.572 1.00 94.38 226 GLU A C 1
ATOM 1826 O O . GLU A 1 226 ? 21.413 -6.790 -9.701 1.00 94.38 226 GLU A O 1
ATOM 1831 N N . ALA A 1 227 ? 19.202 -6.829 -9.338 1.00 94.94 227 ALA A N 1
ATOM 1832 C CA . ALA A 1 227 ? 19.078 -5.383 -9.154 1.00 94.94 227 ALA A CA 1
ATOM 1833 C C . ALA A 1 227 ? 19.899 -4.901 -7.945 1.00 94.94 227 ALA A C 1
ATOM 1835 O O . ALA A 1 227 ? 20.654 -3.941 -8.062 1.00 94.94 227 ALA A O 1
ATOM 1836 N N . ARG A 1 228 ? 19.849 -5.608 -6.808 1.00 92.19 228 ARG A N 1
ATOM 1837 C CA . ARG A 1 228 ? 20.676 -5.302 -5.629 1.00 92.19 228 ARG A CA 1
ATOM 1838 C C . ARG A 1 228 ? 22.175 -5.438 -5.916 1.00 92.19 228 ARG A C 1
ATOM 1840 O O . ARG A 1 228 ? 22.941 -4.548 -5.562 1.00 92.19 228 ARG A O 1
ATOM 1847 N N . ARG A 1 229 ? 22.592 -6.489 -6.630 1.00 94.62 229 ARG A N 1
ATOM 1848 C CA . ARG A 1 229 ? 23.992 -6.676 -7.053 1.00 94.62 229 ARG A CA 1
ATOM 1849 C C . ARG A 1 229 ? 24.474 -5.562 -7.994 1.00 94.62 229 ARG A C 1
ATOM 1851 O O . ARG A 1 229 ? 25.635 -5.168 -7.936 1.00 94.62 229 ARG A O 1
ATOM 1858 N N . LEU A 1 230 ? 23.607 -5.068 -8.880 1.00 92.75 230 LEU A N 1
ATOM 1859 C CA . LEU A 1 230 ? 23.910 -3.940 -9.766 1.00 92.75 230 LEU A CA 1
ATOM 1860 C C . LEU A 1 230 ? 23.954 -2.611 -8.997 1.00 92.75 230 LEU A C 1
ATOM 1862 O O . LEU A 1 230 ? 24.872 -1.829 -9.218 1.00 92.75 230 LEU A O 1
ATOM 1866 N N . TRP A 1 231 ? 23.043 -2.398 -8.041 1.00 89.69 231 TRP A N 1
ATOM 1867 C CA . TRP A 1 231 ? 23.059 -1.244 -7.137 1.00 89.69 231 TRP A CA 1
ATOM 1868 C C . TRP A 1 231 ? 24.388 -1.143 -6.383 1.00 89.69 231 TRP A C 1
ATOM 1870 O O . TRP A 1 231 ? 25.019 -0.092 -6.381 1.00 89.69 231 TRP A O 1
ATOM 1880 N N . GLU A 1 232 ? 24.851 -2.255 -5.802 1.00 88.25 232 GLU A N 1
ATOM 1881 C CA . GLU A 1 232 ? 26.122 -2.334 -5.070 1.00 88.25 232 GLU A CA 1
ATOM 1882 C C . GLU A 1 232 ? 27.346 -1.969 -5.934 1.00 88.25 232 GLU A C 1
ATOM 1884 O O . GLU A 1 232 ? 28.324 -1.435 -5.411 1.00 88.25 232 GLU A O 1
ATOM 1889 N N . LEU A 1 233 ? 27.286 -2.192 -7.253 1.00 87.19 233 LEU A N 1
ATOM 1890 C CA . LEU A 1 233 ? 28.333 -1.788 -8.202 1.00 87.19 233 LEU A CA 1
ATOM 1891 C C . LEU A 1 233 ? 28.260 -0.309 -8.618 1.00 87.19 233 LEU A C 1
ATOM 1893 O O . LEU A 1 233 ? 29.278 0.246 -9.030 1.00 87.19 233 LEU A O 1
ATOM 1897 N N . GLU A 1 234 ? 27.091 0.327 -8.524 1.00 83.62 234 GLU A N 1
ATOM 1898 C CA . GLU A 1 234 ? 26.882 1.747 -8.856 1.00 83.62 234 GLU A CA 1
ATOM 1899 C C . GLU A 1 234 ? 27.094 2.689 -7.649 1.00 83.62 234 GLU A C 1
ATOM 1901 O O . GLU A 1 234 ? 27.044 3.914 -7.798 1.00 83.62 234 GLU A O 1
ATOM 1906 N N . ILE A 1 235 ? 27.393 2.151 -6.455 1.00 74.12 235 ILE A N 1
ATOM 1907 C CA . ILE A 1 235 ? 27.671 2.943 -5.245 1.00 74.12 235 ILE A CA 1
ATOM 1908 C C . ILE A 1 235 ? 28.778 3.979 -5.517 1.00 74.12 235 ILE A C 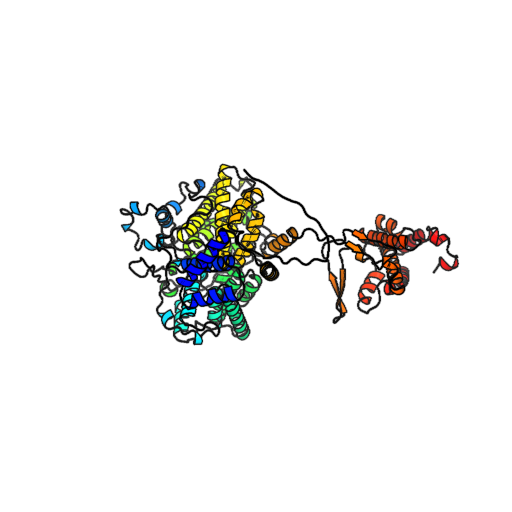1
ATOM 1910 O O . ILE A 1 235 ? 29.876 3.670 -5.986 1.00 74.12 235 ILE A O 1
ATOM 1914 N N . GLY A 1 236 ? 28.475 5.242 -5.206 1.00 67.25 236 GLY A N 1
ATOM 1915 C CA . GLY A 1 236 ? 29.367 6.388 -5.416 1.00 67.25 236 GLY A CA 1
ATOM 1916 C C . GLY A 1 236 ? 29.329 7.006 -6.821 1.00 67.25 236 GLY A C 1
ATOM 1917 O O . GLY A 1 236 ? 29.937 8.054 -7.014 1.00 67.25 236 GLY A O 1
ATOM 1918 N N . HIS A 1 237 ? 28.599 6.420 -7.778 1.00 74.12 237 HIS A N 1
ATOM 1919 C CA . HIS A 1 237 ? 28.502 6.894 -9.168 1.00 74.12 237 HIS A CA 1
ATOM 1920 C C . HIS A 1 237 ? 27.040 7.016 -9.636 1.00 74.12 237 HIS A C 1
ATOM 1922 O O . HIS A 1 237 ? 26.692 6.593 -10.738 1.00 74.12 237 HIS A O 1
ATOM 1928 N N . ALA A 1 238 ? 26.178 7.585 -8.788 1.00 71.06 238 ALA A N 1
ATOM 1929 C CA . ALA A 1 238 ? 24.739 7.672 -9.032 1.00 71.06 238 ALA A CA 1
ATOM 1930 C C . ALA A 1 238 ? 24.391 8.437 -10.324 1.00 71.06 238 ALA A C 1
ATOM 1932 O O . ALA A 1 238 ? 24.812 9.577 -10.528 1.00 71.06 238 ALA A O 1
ATOM 1933 N N . GLN A 1 239 ? 23.568 7.812 -11.165 1.00 84.56 239 GLN A N 1
ATOM 1934 C CA . GLN A 1 239 ? 22.982 8.395 -12.372 1.00 84.56 239 GLN A CA 1
ATOM 1935 C C . GLN A 1 239 ? 21.470 8.596 -12.187 1.00 84.56 239 GLN A C 1
ATOM 1937 O O . GLN A 1 239 ? 20.877 8.126 -11.213 1.00 84.56 239 GLN A O 1
ATOM 1942 N N . LEU A 1 240 ? 20.817 9.258 -13.150 1.00 86.88 240 LEU A N 1
ATOM 1943 C CA . LEU A 1 240 ? 19.356 9.401 -13.161 1.00 86.88 240 LEU A CA 1
ATOM 1944 C C . LEU A 1 240 ? 18.658 8.033 -13.069 1.00 86.88 240 LEU A C 1
ATOM 1946 O O . LEU A 1 240 ? 17.764 7.850 -12.248 1.00 86.88 240 LEU A O 1
ATOM 1950 N N . THR A 1 241 ? 19.123 7.051 -13.843 1.00 91.38 241 THR A N 1
ATOM 1951 C CA . THR A 1 241 ? 18.583 5.683 -13.832 1.00 91.38 241 THR A CA 1
ATOM 1952 C C . THR A 1 241 ? 18.805 4.956 -12.503 1.00 91.38 241 THR A C 1
ATOM 1954 O O . THR A 1 241 ? 17.972 4.136 -12.123 1.00 91.38 241 THR A O 1
ATOM 1957 N N . THR A 1 242 ? 19.862 5.287 -11.750 1.00 88.94 242 THR A N 1
ATOM 1958 C CA . THR A 1 242 ? 20.088 4.789 -10.383 1.00 88.94 242 THR A CA 1
ATOM 1959 C C . THR A 1 242 ? 19.017 5.338 -9.429 1.00 88.94 242 THR A C 1
ATOM 1961 O O . THR A 1 242 ? 18.397 4.571 -8.699 1.00 88.94 242 THR A O 1
ATOM 1964 N N . ILE A 1 243 ? 18.711 6.643 -9.482 1.00 85.19 243 ILE A N 1
ATOM 1965 C CA . ILE A 1 243 ? 17.634 7.266 -8.678 1.00 85.19 243 ILE A CA 1
ATOM 1966 C C . ILE A 1 243 ? 16.265 6.661 -9.028 1.00 85.19 243 ILE A C 1
ATOM 1968 O O . ILE A 1 243 ? 15.494 6.308 -8.137 1.00 85.19 243 ILE A O 1
ATOM 1972 N N . GLN A 1 244 ? 15.978 6.488 -10.319 1.00 90.25 244 GLN A N 1
ATOM 1973 C CA . GLN A 1 244 ? 14.738 5.867 -10.798 1.00 90.25 244 GLN A CA 1
ATOM 1974 C C . GLN A 1 244 ? 14.617 4.412 -10.317 1.00 90.25 244 GLN A C 1
ATOM 1976 O O . GLN A 1 244 ? 13.546 3.986 -9.887 1.00 90.25 244 GLN A O 1
ATOM 1981 N N . ALA A 1 245 ? 15.720 3.657 -10.318 1.00 92.44 245 ALA A N 1
ATOM 1982 C CA . ALA A 1 245 ? 15.742 2.290 -9.811 1.00 92.44 245 ALA A CA 1
ATOM 1983 C C . ALA A 1 245 ? 15.525 2.226 -8.293 1.00 92.44 245 ALA A C 1
ATOM 1985 O O . ALA A 1 245 ? 14.848 1.313 -7.833 1.00 92.44 245 ALA A O 1
ATOM 1986 N N . ALA A 1 246 ? 16.030 3.199 -7.524 1.00 88.81 246 ALA A N 1
ATOM 1987 C CA . ALA A 1 246 ? 15.793 3.290 -6.081 1.00 88.81 246 ALA A CA 1
ATOM 1988 C C . ALA A 1 246 ? 14.298 3.381 -5.742 1.00 88.81 246 ALA A C 1
ATOM 1990 O O . ALA A 1 246 ? 13.840 2.728 -4.808 1.00 88.81 246 ALA A O 1
ATOM 1991 N N . ILE A 1 247 ? 13.538 4.157 -6.526 1.00 87.56 247 ILE A N 1
ATOM 1992 C CA . ILE A 1 247 ? 12.084 4.298 -6.366 1.00 87.56 247 ILE A CA 1
ATOM 1993 C C . ILE A 1 247 ? 11.392 2.953 -6.590 1.00 87.56 247 ILE A C 1
ATOM 1995 O O . ILE A 1 247 ? 10.614 2.514 -5.748 1.00 87.56 247 ILE A O 1
ATOM 1999 N N . VAL A 1 248 ? 11.698 2.273 -7.700 1.00 92.00 248 VAL A N 1
ATOM 2000 C CA . VAL A 1 248 ? 11.074 0.978 -8.014 1.00 92.00 248 VAL A CA 1
ATOM 2001 C C . VAL A 1 248 ? 11.488 -0.096 -7.001 1.00 92.00 248 VAL A C 1
ATOM 2003 O O . VAL A 1 248 ? 10.653 -0.886 -6.572 1.00 92.00 248 VAL A O 1
ATOM 2006 N N . LEU A 1 249 ? 12.749 -0.099 -6.555 1.00 91.19 249 LEU A N 1
ATOM 2007 C CA . LEU A 1 249 ? 13.223 -0.993 -5.496 1.00 91.19 249 LEU A CA 1
ATOM 2008 C C . LEU A 1 249 ? 12.502 -0.751 -4.167 1.00 91.19 249 LEU A C 1
ATOM 2010 O O . LEU A 1 249 ? 12.173 -1.723 -3.496 1.00 91.19 249 LEU A O 1
ATOM 2014 N N . ALA A 1 250 ? 12.213 0.500 -3.799 1.00 88.69 250 ALA A N 1
ATOM 2015 C CA . ALA A 1 250 ? 11.447 0.799 -2.593 1.00 88.69 250 ALA A CA 1
ATOM 2016 C C . ALA A 1 250 ? 10.048 0.166 -2.642 1.00 88.69 250 ALA A C 1
ATOM 2018 O O . ALA A 1 250 ? 9.696 -0.563 -1.722 1.00 88.69 250 ALA A O 1
ATOM 2019 N N . ILE A 1 251 ? 9.329 0.317 -3.762 1.00 87.25 251 ILE A N 1
ATOM 2020 C CA . ILE A 1 251 ? 8.005 -0.298 -3.980 1.00 87.25 251 ILE A CA 1
ATOM 2021 C C . ILE A 1 251 ? 8.081 -1.834 -3.887 1.00 87.25 251 ILE A C 1
ATOM 2023 O O . ILE A 1 251 ? 7.246 -2.468 -3.243 1.00 87.25 251 ILE A O 1
ATOM 2027 N N . VAL A 1 252 ? 9.118 -2.451 -4.469 1.00 89.38 252 VAL A N 1
ATOM 2028 C CA . VAL A 1 252 ? 9.351 -3.905 -4.356 1.00 89.38 252 VAL A CA 1
ATOM 2029 C C . VAL A 1 252 ? 9.619 -4.321 -2.906 1.00 89.38 252 VAL A C 1
ATOM 2031 O O . VAL A 1 252 ? 9.152 -5.374 -2.471 1.00 89.38 252 VAL A O 1
ATOM 2034 N N . HIS A 1 253 ? 10.360 -3.520 -2.141 1.00 87.81 253 HIS A N 1
ATOM 2035 C CA . HIS A 1 253 ? 10.614 -3.778 -0.725 1.00 87.81 253 HIS A CA 1
ATOM 2036 C C . HIS A 1 253 ? 9.350 -3.606 0.134 1.00 87.81 253 HIS A C 1
ATOM 2038 O O . HIS A 1 253 ? 9.109 -4.444 1.005 1.00 87.81 253 HIS A O 1
ATOM 2044 N N . ASP A 1 254 ? 8.507 -2.612 -0.154 1.00 85.25 254 ASP A N 1
ATOM 2045 C CA . ASP A 1 254 ? 7.201 -2.419 0.488 1.00 85.25 254 ASP A CA 1
ATOM 2046 C C . ASP A 1 254 ? 6.297 -3.647 0.255 1.00 85.25 254 ASP A C 1
ATOM 2048 O O . ASP A 1 254 ? 5.800 -4.249 1.207 1.00 85.25 254 ASP A O 1
ATOM 2052 N N . ALA A 1 255 ? 6.193 -4.122 -0.994 1.00 84.38 255 ALA A N 1
ATOM 2053 C CA . ALA A 1 255 ? 5.437 -5.325 -1.372 1.00 84.38 255 ALA A CA 1
ATOM 2054 C C . ALA A 1 255 ? 5.929 -6.632 -0.710 1.00 84.38 255 ALA A C 1
ATOM 2056 O O . ALA A 1 255 ? 5.190 -7.618 -0.641 1.00 84.38 255 ALA A O 1
ATOM 2057 N N . ASN A 1 256 ? 7.164 -6.644 -0.201 1.00 82.94 256 ASN A N 1
ATOM 2058 C CA . ASN A 1 256 ? 7.755 -7.757 0.542 1.00 82.94 256 ASN A CA 1
ATOM 2059 C C . ASN A 1 256 ? 7.717 -7.559 2.074 1.00 82.94 256 ASN A C 1
ATOM 2061 O O . ASN A 1 256 ? 8.364 -8.322 2.789 1.00 82.94 256 ASN A O 1
ATOM 2065 N N . GLY A 1 257 ? 7.005 -6.554 2.602 1.00 82.88 257 GLY A N 1
ATOM 2066 C CA . GLY A 1 257 ? 6.966 -6.279 4.047 1.00 82.88 257 GLY A CA 1
ATOM 2067 C C . GLY A 1 257 ? 8.324 -5.842 4.612 1.00 82.88 257 GLY A C 1
ATOM 2068 O O . GLY A 1 257 ? 8.661 -6.151 5.758 1.00 82.88 257 GLY A O 1
ATOM 2069 N N . ARG A 1 258 ? 9.140 -5.174 3.786 1.00 85.25 258 ARG A N 1
ATOM 2070 C CA . ARG A 1 258 ? 10.498 -4.710 4.109 1.00 85.25 258 ARG A CA 1
ATOM 2071 C C . ARG A 1 258 ? 10.696 -3.225 3.816 1.00 85.25 258 ARG A C 1
ATOM 2073 O O . ARG A 1 258 ? 11.766 -2.822 3.350 1.00 85.25 258 ARG A O 1
ATOM 2080 N N . ASP A 1 259 ? 9.687 -2.404 4.098 1.00 84.88 259 ASP A N 1
ATOM 2081 C CA . ASP A 1 259 ? 9.726 -0.956 3.858 1.00 84.88 259 ASP A CA 1
ATOM 2082 C C . ASP A 1 259 ? 10.892 -0.248 4.575 1.00 84.88 259 ASP A C 1
ATOM 2084 O O . ASP A 1 259 ? 11.360 0.797 4.119 1.00 84.88 259 ASP A O 1
ATOM 2088 N N . GLU A 1 260 ? 11.445 -0.828 5.650 1.00 85.69 260 GLU A N 1
ATOM 2089 C CA . GLU A 1 260 ? 12.659 -0.293 6.276 1.00 85.69 260 GLU A CA 1
ATOM 2090 C C . GLU A 1 260 ? 13.889 -0.381 5.361 1.00 85.69 260 GLU A C 1
ATOM 2092 O O . GLU A 1 260 ? 14.679 0.563 5.297 1.00 85.69 260 GLU A O 1
ATOM 2097 N N . GLU A 1 261 ? 14.029 -1.485 4.621 1.00 85.56 261 GLU A N 1
ATOM 2098 C CA . GLU A 1 261 ? 15.075 -1.662 3.609 1.00 85.56 261 GLU A CA 1
ATOM 2099 C C . GLU A 1 261 ? 14.768 -0.790 2.376 1.00 85.56 261 GLU A C 1
ATOM 2101 O O . GLU A 1 261 ? 15.666 -0.128 1.854 1.00 85.56 261 GLU A O 1
ATOM 2106 N N . GLY A 1 262 ? 13.493 -0.689 1.976 1.00 83.56 262 GLY A N 1
ATOM 2107 C CA . GLY A 1 262 ? 13.030 0.190 0.892 1.00 83.56 262 GLY A CA 1
ATOM 2108 C C . GLY A 1 262 ? 13.374 1.668 1.119 1.00 83.56 262 GLY A C 1
ATOM 2109 O O . GLY A 1 262 ? 13.946 2.325 0.244 1.00 83.56 262 GLY A O 1
ATOM 2110 N N . ARG A 1 263 ? 13.143 2.189 2.331 1.00 79.06 263 ARG A N 1
ATOM 2111 C CA . ARG A 1 263 ? 13.527 3.564 2.699 1.00 79.06 263 ARG A CA 1
ATOM 2112 C C . ARG A 1 263 ? 15.027 3.824 2.639 1.00 79.06 263 ARG A C 1
ATOM 2114 O O . ARG A 1 263 ? 15.410 4.970 2.413 1.00 79.06 263 ARG A O 1
ATOM 2121 N N . ALA A 1 264 ? 15.880 2.815 2.826 1.00 81.56 264 ALA A N 1
ATOM 2122 C CA . ALA A 1 264 ? 17.325 3.002 2.706 1.00 81.56 264 ALA A CA 1
ATOM 2123 C C . ALA A 1 264 ? 17.735 3.336 1.259 1.00 81.56 264 ALA A C 1
ATOM 2125 O O . ALA A 1 264 ? 18.631 4.159 1.063 1.00 81.56 264 ALA A O 1
ATOM 2126 N N . TYR A 1 265 ? 17.045 2.770 0.259 1.00 82.38 265 TYR A N 1
ATOM 2127 C CA . TYR A 1 265 ? 17.208 3.145 -1.150 1.00 82.38 265 TYR A CA 1
ATOM 2128 C C . TYR A 1 265 ? 16.723 4.577 -1.408 1.00 82.38 265 TYR A C 1
ATOM 2130 O O . TYR A 1 265 ? 17.459 5.371 -1.993 1.00 82.38 265 TYR A O 1
ATOM 2138 N N . LEU A 1 266 ? 15.534 4.942 -0.911 1.00 77.69 266 LEU A N 1
ATOM 2139 C CA . LEU A 1 266 ? 14.989 6.300 -1.063 1.00 77.69 266 LEU A CA 1
ATOM 2140 C C . LEU A 1 266 ? 15.877 7.374 -0.414 1.00 77.69 266 LEU A C 1
ATOM 2142 O O . LEU A 1 266 ? 16.172 8.383 -1.045 1.00 77.69 266 LEU A O 1
ATOM 2146 N N . ALA A 1 267 ? 16.364 7.139 0.807 1.00 73.06 267 ALA A N 1
ATOM 2147 C CA . ALA A 1 267 ? 17.228 8.078 1.526 1.00 73.06 267 ALA A CA 1
ATOM 2148 C C . ALA A 1 267 ? 18.603 8.272 0.856 1.00 73.06 267 ALA A C 1
ATOM 2150 O O . ALA A 1 267 ? 19.192 9.346 0.950 1.00 73.06 267 ALA A O 1
ATOM 2151 N N . GLN A 1 268 ? 19.123 7.252 0.162 1.00 69.88 268 GLN A N 1
ATOM 2152 C CA . GLN A 1 268 ? 20.323 7.388 -0.678 1.00 69.88 268 GLN A CA 1
ATOM 2153 C C . GLN A 1 268 ? 20.016 8.139 -1.983 1.00 69.88 268 GLN A C 1
ATOM 2155 O O . GLN A 1 268 ? 20.850 8.890 -2.486 1.00 69.88 268 GLN A O 1
ATOM 2160 N N . ALA A 1 269 ? 18.803 7.981 -2.509 1.00 65.62 269 ALA A N 1
ATOM 2161 C CA . ALA A 1 269 ? 18.308 8.644 -3.704 1.00 65.62 269 ALA A CA 1
ATOM 2162 C C . ALA A 1 269 ? 17.540 9.938 -3.373 1.00 65.62 269 ALA A C 1
ATOM 2164 O O . ALA A 1 269 ? 16.417 10.109 -3.826 1.00 65.62 269 ALA A O 1
ATOM 2165 N N . VAL A 1 270 ? 18.150 10.882 -2.642 1.00 56.84 270 VAL A N 1
ATOM 2166 C CA . VAL A 1 270 ? 17.540 12.150 -2.150 1.00 56.84 270 VAL A CA 1
ATOM 2167 C C . VAL A 1 270 ? 16.732 12.940 -3.208 1.00 56.84 270 VAL A C 1
ATOM 2169 O O . VAL A 1 270 ? 15.800 13.668 -2.874 1.00 56.84 270 VAL A O 1
ATOM 2172 N N . ALA A 1 271 ? 17.043 12.783 -4.499 1.00 50.78 271 ALA A N 1
ATOM 2173 C CA . ALA A 1 271 ? 16.300 13.375 -5.617 1.00 50.78 271 ALA A CA 1
ATOM 2174 C C . ALA A 1 271 ? 14.948 12.691 -5.948 1.00 50.78 271 ALA A C 1
ATOM 2176 O O . ALA A 1 271 ? 14.171 13.229 -6.733 1.00 50.78 271 ALA A O 1
ATOM 2177 N N . ALA A 1 272 ? 14.626 11.542 -5.346 1.00 56.00 272 ALA A N 1
ATOM 2178 C CA . ALA A 1 272 ? 13.402 10.747 -5.527 1.00 56.00 272 ALA A CA 1
ATOM 2179 C C . ALA A 1 272 ? 12.155 11.361 -4.851 1.00 56.00 272 ALA A C 1
ATOM 2181 O O . ALA A 1 272 ? 11.256 10.644 -4.400 1.00 56.00 272 ALA A O 1
ATOM 2182 N N . ALA A 1 273 ? 12.113 12.694 -4.774 1.00 55.78 273 ALA A N 1
ATOM 2183 C CA . ALA A 1 273 ? 11.197 13.516 -3.986 1.00 55.78 273 ALA A CA 1
ATOM 2184 C C . ALA A 1 273 ? 9.756 12.994 -3.939 1.00 55.78 273 ALA A C 1
ATOM 2186 O O . ALA A 1 273 ? 9.152 12.867 -2.880 1.00 55.78 273 ALA A O 1
ATOM 2187 N N . HIS A 1 274 ? 9.217 12.652 -5.105 1.00 54.78 274 HIS A N 1
ATOM 2188 C CA . HIS A 1 274 ? 7.813 12.319 -5.260 1.00 54.78 274 HIS A CA 1
ATOM 2189 C C . HIS A 1 274 ? 7.404 10.988 -4.605 1.00 54.78 274 HIS A C 1
ATOM 2191 O O . HIS A 1 274 ? 6.314 10.888 -4.042 1.00 54.78 274 HIS A O 1
ATOM 2197 N N . ALA A 1 275 ? 8.285 9.984 -4.637 1.00 54.09 275 ALA A N 1
ATOM 2198 C CA . ALA A 1 275 ? 8.039 8.682 -4.019 1.00 54.09 275 ALA A CA 1
ATOM 2199 C C . ALA A 1 275 ? 8.171 8.745 -2.489 1.00 54.09 275 ALA A C 1
ATOM 2201 O O . ALA A 1 275 ? 7.392 8.120 -1.770 1.00 54.09 275 ALA A O 1
ATOM 2202 N N . MET A 1 276 ? 9.114 9.556 -1.993 1.00 57.06 276 MET A N 1
ATOM 2203 C CA . MET A 1 276 ? 9.329 9.749 -0.556 1.00 57.06 276 MET A CA 1
ATOM 2204 C C . MET A 1 276 ? 8.099 10.330 0.147 1.00 57.06 276 MET A C 1
ATOM 2206 O O . MET A 1 276 ? 7.767 9.881 1.237 1.00 57.06 276 MET A O 1
ATOM 2210 N N . ASN A 1 277 ? 7.390 11.270 -0.482 1.00 64.12 277 ASN A N 1
ATOM 2211 C CA . ASN A 1 277 ? 6.241 11.942 0.134 1.00 64.12 277 ASN A CA 1
ATOM 2212 C C . ASN A 1 277 ? 5.072 10.981 0.422 1.00 64.12 277 ASN A C 1
ATOM 2214 O O . ASN A 1 277 ? 4.465 11.043 1.491 1.00 64.12 277 ASN A O 1
ATOM 2218 N N . VAL A 1 278 ? 4.771 10.073 -0.516 1.00 59.31 278 VAL A N 1
ATOM 2219 C CA . VAL A 1 278 ? 3.714 9.060 -0.342 1.00 59.31 278 VAL A CA 1
ATOM 2220 C C . VAL A 1 278 ? 4.117 8.053 0.732 1.00 59.31 278 VAL A C 1
ATOM 2222 O O . VAL A 1 278 ? 3.315 7.745 1.612 1.00 59.31 278 VAL A O 1
ATOM 2225 N N . HIS A 1 279 ? 5.374 7.595 0.696 1.00 69.56 279 HIS A N 1
ATOM 2226 C CA . HIS A 1 279 ? 5.923 6.675 1.694 1.00 69.56 279 HIS A CA 1
ATOM 2227 C C . HIS A 1 279 ? 5.827 7.267 3.102 1.00 69.56 279 HIS A C 1
ATOM 2229 O O . HIS A 1 279 ? 5.187 6.676 3.967 1.00 69.56 279 HIS A O 1
ATOM 2235 N N . SER A 1 280 ? 6.360 8.479 3.301 1.00 74.25 280 SER A N 1
ATOM 2236 C CA . SER A 1 280 ? 6.350 9.209 4.575 1.00 74.25 280 SER A CA 1
ATOM 2237 C C . SER A 1 280 ? 4.954 9.346 5.179 1.00 74.25 280 SER A C 1
ATOM 2239 O O . SER A 1 280 ? 4.802 9.101 6.375 1.00 74.25 280 SER A O 1
ATOM 2241 N N . PHE A 1 281 ? 3.930 9.674 4.379 1.00 81.81 281 PHE A N 1
ATOM 2242 C CA . PHE A 1 281 ? 2.560 9.741 4.891 1.00 81.81 281 PHE A CA 1
ATOM 2243 C C . PHE A 1 281 ? 2.063 8.371 5.372 1.00 81.81 281 PHE A C 1
ATOM 2245 O O . PHE A 1 281 ? 1.623 8.250 6.513 1.00 81.81 281 PHE A O 1
ATOM 2252 N N . HIS A 1 282 ? 2.167 7.324 4.545 1.00 82.19 282 HIS A N 1
ATOM 2253 C CA . HIS A 1 282 ? 1.625 6.010 4.905 1.00 82.19 282 HIS A CA 1
ATOM 2254 C C . HIS A 1 282 ? 2.398 5.302 6.020 1.00 82.19 282 HIS A C 1
ATOM 2256 O O . HIS A 1 282 ? 1.787 4.515 6.734 1.00 82.19 282 HIS A O 1
ATOM 2262 N N . VAL A 1 283 ? 3.692 5.585 6.218 1.00 80.62 283 VAL A N 1
ATOM 2263 C CA . VAL A 1 283 ? 4.475 5.057 7.356 1.00 80.62 283 VAL A CA 1
ATOM 2264 C C . VAL A 1 283 ? 4.536 6.003 8.562 1.00 80.62 283 VAL A C 1
ATOM 2266 O O . VAL A 1 283 ? 5.292 5.733 9.492 1.00 80.62 283 VAL A O 1
ATOM 2269 N N . PHE A 1 284 ? 3.750 7.088 8.557 1.00 81.44 284 PHE A N 1
ATOM 2270 C CA . PHE A 1 284 ? 3.586 8.030 9.673 1.00 81.44 284 PHE A CA 1
ATOM 2271 C C . PHE A 1 284 ? 4.919 8.662 10.122 1.00 81.44 284 PHE A C 1
ATOM 2273 O O . PHE A 1 284 ? 5.239 8.741 11.308 1.00 81.44 284 PHE A O 1
ATOM 2280 N N . LYS A 1 285 ? 5.734 9.097 9.150 1.00 81.19 285 LYS A N 1
ATOM 2281 C CA . LYS A 1 285 ? 7.049 9.723 9.374 1.00 81.19 285 LYS A CA 1
ATOM 2282 C C . LYS A 1 285 ? 7.140 11.083 8.698 1.00 81.19 285 LYS A C 1
ATOM 2284 O O . LYS A 1 285 ? 6.554 11.302 7.639 1.00 81.19 285 LYS A O 1
ATOM 2289 N N . ALA A 1 286 ? 7.925 11.984 9.290 1.00 81.44 286 ALA A N 1
ATOM 2290 C CA . ALA A 1 286 ? 8.237 13.275 8.688 1.00 81.44 286 ALA A CA 1
ATOM 2291 C C . ALA A 1 286 ? 8.711 13.104 7.227 1.00 81.44 286 ALA A C 1
ATOM 2293 O O . ALA A 1 286 ? 9.502 12.194 6.934 1.00 81.44 286 ALA A O 1
ATOM 2294 N N . PRO A 1 287 ? 8.256 13.953 6.293 1.00 79.88 287 PRO A N 1
ATOM 2295 C CA . PRO A 1 287 ? 8.785 13.964 4.941 1.00 79.88 287 PRO A CA 1
ATOM 2296 C C . PRO A 1 287 ? 10.221 14.488 4.945 1.00 79.88 287 PRO A C 1
ATOM 2298 O O . PRO A 1 287 ? 10.541 15.475 5.607 1.00 79.88 287 PRO A O 1
ATOM 2301 N N . GLN A 1 288 ? 11.093 13.851 4.161 1.00 74.25 288 GLN A N 1
ATOM 2302 C CA . GLN A 1 288 ? 12.484 14.304 4.010 1.00 74.25 288 GLN A CA 1
ATOM 2303 C C . GLN A 1 288 ? 12.583 15.647 3.264 1.00 74.25 288 GLN A C 1
ATOM 2305 O O . GLN A 1 288 ? 13.595 16.340 3.365 1.00 74.25 288 GLN A O 1
ATOM 2310 N N . LEU A 1 289 ? 11.531 16.029 2.531 1.00 72.31 289 LEU A N 1
ATOM 2311 C CA . LEU A 1 289 ? 11.427 17.292 1.808 1.00 72.31 289 LEU A CA 1
ATOM 2312 C C . LEU A 1 289 ? 10.268 18.125 2.361 1.00 72.31 289 LEU A C 1
ATOM 2314 O O . LEU A 1 289 ? 9.096 17.807 2.181 1.00 72.31 289 LEU A O 1
ATOM 2318 N N . LEU A 1 290 ? 10.619 19.233 3.012 1.00 74.69 290 LEU A N 1
ATOM 2319 C CA . LEU A 1 290 ? 9.665 20.173 3.612 1.00 74.69 290 LEU A CA 1
ATOM 2320 C C . LEU A 1 290 ? 9.110 21.208 2.617 1.00 74.69 290 LEU A C 1
ATOM 2322 O O . LEU A 1 290 ? 8.256 22.006 2.989 1.00 74.69 290 LEU A O 1
ATOM 2326 N N . MET A 1 291 ? 9.604 21.233 1.375 1.00 73.94 291 MET A N 1
ATOM 2327 C CA . MET A 1 291 ? 9.132 22.134 0.319 1.00 73.94 291 MET A CA 1
ATOM 2328 C C . MET A 1 291 ? 9.003 21.390 -1.019 1.00 73.94 291 MET A C 1
ATOM 2330 O O . MET A 1 291 ? 9.784 20.466 -1.268 1.00 73.94 291 MET A O 1
ATOM 2334 N N . PRO A 1 292 ? 8.070 21.800 -1.900 1.00 72.44 292 PRO A N 1
ATOM 2335 C CA . PRO A 1 292 ? 7.995 21.283 -3.264 1.00 72.44 292 PRO A CA 1
ATOM 2336 C C . PRO A 1 292 ? 9.268 21.605 -4.072 1.00 72.44 292 PRO A C 1
ATOM 2338 O O . PRO A 1 292 ? 9.970 22.574 -3.762 1.00 72.44 292 PRO A O 1
ATOM 2341 N N . PRO A 1 293 ? 9.556 20.843 -5.146 1.00 75.12 293 PRO A N 1
ATOM 2342 C CA . PRO A 1 293 ? 10.579 21.208 -6.121 1.00 75.12 293 PRO A CA 1
ATOM 2343 C C . PRO A 1 293 ? 10.352 22.619 -6.682 1.00 75.12 293 PRO A C 1
ATOM 2345 O O . PRO A 1 293 ? 9.223 23.018 -6.955 1.00 75.12 293 PRO A O 1
ATOM 2348 N N . SER A 1 294 ? 11.435 23.367 -6.901 1.00 79.50 294 SER A N 1
ATOM 2349 C CA . SER A 1 294 ? 11.385 24.723 -7.472 1.00 79.50 294 SER A CA 1
ATOM 2350 C C . SER A 1 294 ? 11.138 24.758 -8.985 1.00 79.50 294 SER A C 1
ATOM 2352 O O . SER A 1 294 ? 10.932 25.833 -9.546 1.00 79.50 294 SER A O 1
ATOM 2354 N N . ILE A 1 295 ? 11.182 23.600 -9.647 1.00 82.62 295 ILE A N 1
ATOM 2355 C CA . ILE A 1 295 ? 10.902 23.441 -11.074 1.00 82.62 295 ILE A CA 1
ATOM 2356 C C . ILE A 1 295 ? 9.431 23.018 -11.208 1.00 82.62 295 ILE A C 1
ATOM 2358 O O . ILE A 1 295 ? 9.075 21.972 -10.659 1.00 82.62 295 ILE A O 1
ATOM 2362 N N . PRO A 1 296 ? 8.575 23.799 -11.895 1.00 83.06 296 PRO A N 1
ATOM 2363 C CA . PRO A 1 296 ? 7.184 23.424 -12.123 1.00 83.06 296 PRO A CA 1
ATOM 2364 C C . PRO A 1 296 ? 7.081 22.230 -13.078 1.00 83.06 296 PRO A C 1
ATOM 2366 O O . PRO A 1 296 ? 8.008 21.926 -13.834 1.00 83.06 296 PRO A O 1
ATOM 2369 N N . LEU A 1 297 ? 5.929 21.564 -13.060 1.00 86.50 297 LEU A N 1
ATOM 2370 C CA . LEU A 1 297 ? 5.612 20.535 -14.046 1.00 86.50 297 LEU A CA 1
ATOM 2371 C C . LEU A 1 297 ? 5.437 21.150 -15.455 1.00 86.50 297 LEU A C 1
ATOM 2373 O O . LEU A 1 297 ? 5.005 22.300 -15.550 1.00 86.50 297 LEU A O 1
ATOM 2377 N N . PRO A 1 298 ? 5.754 20.416 -16.541 1.00 88.25 298 PRO A N 1
ATOM 2378 C CA . PRO A 1 298 ? 5.512 20.879 -17.909 1.00 88.25 298 PRO A CA 1
ATOM 2379 C C . PRO A 1 298 ? 4.028 21.146 -18.195 1.00 88.25 298 PRO A C 1
ATOM 2381 O O . PRO A 1 298 ? 3.155 20.418 -17.733 1.00 88.25 298 PRO A O 1
ATOM 2384 N N . GLU A 1 299 ? 3.736 22.153 -19.016 1.00 86.81 299 GLU A N 1
ATOM 2385 C CA . GLU A 1 299 ? 2.360 22.435 -19.459 1.00 86.81 299 GLU A CA 1
ATOM 2386 C C . GLU A 1 299 ? 1.928 21.537 -20.632 1.00 86.81 299 GLU A C 1
ATOM 2388 O O . GLU A 1 299 ? 0.739 21.386 -20.886 1.00 86.81 299 GLU A O 1
ATOM 2393 N N . GLN A 1 300 ? 2.885 20.948 -21.357 1.00 89.44 300 GLN A N 1
ATOM 2394 C CA . GLN A 1 300 ? 2.650 20.141 -22.556 1.00 89.44 300 GLN A CA 1
ATOM 2395 C C . GLN A 1 300 ? 2.353 18.677 -22.199 1.00 89.44 300 GLN A C 1
ATOM 2397 O O . GLN A 1 300 ? 3.157 18.017 -21.535 1.00 89.44 300 GLN A O 1
ATOM 2402 N N . ASP A 1 301 ? 1.227 18.148 -22.679 1.00 85.69 301 ASP A N 1
ATOM 2403 C CA . ASP A 1 301 ? 0.777 16.779 -22.388 1.00 85.69 301 ASP A CA 1
ATOM 2404 C C . ASP A 1 301 ? 1.735 15.710 -22.933 1.00 85.69 301 ASP A C 1
ATOM 2406 O O . ASP A 1 301 ? 1.941 14.664 -22.310 1.00 85.69 301 ASP A O 1
ATOM 2410 N N . GLU A 1 302 ? 2.414 15.995 -24.048 1.00 85.19 302 GLU A N 1
ATOM 2411 C CA . GLU A 1 302 ? 3.385 15.087 -24.659 1.00 85.19 302 GLU A CA 1
ATOM 2412 C C . GLU A 1 302 ? 4.595 14.803 -23.752 1.00 85.19 302 GLU A C 1
ATOM 2414 O O . GLU A 1 302 ? 5.280 13.798 -23.942 1.00 85.19 302 GLU A O 1
ATOM 2419 N N . CYS A 1 303 ? 4.863 15.641 -22.741 1.00 86.50 303 CYS A N 1
ATOM 2420 C CA . CYS A 1 303 ? 5.963 15.429 -21.798 1.00 86.50 303 CYS A CA 1
ATOM 2421 C C . CYS A 1 303 ? 5.738 14.257 -20.829 1.00 86.50 303 CYS A C 1
ATOM 2423 O O . CYS A 1 303 ? 6.709 13.737 -20.275 1.00 86.50 303 CYS A O 1
ATOM 2425 N N . TYR A 1 304 ? 4.490 13.833 -20.614 1.00 85.75 304 TYR A N 1
ATOM 2426 C CA . TYR A 1 304 ? 4.153 12.766 -19.663 1.00 85.75 304 TYR A CA 1
ATOM 2427 C C . TYR A 1 304 ? 4.180 11.380 -20.307 1.00 85.75 304 TYR A C 1
ATOM 2429 O O . TYR A 1 304 ? 4.561 10.401 -19.659 1.00 85.75 304 TYR A O 1
ATOM 2437 N N . GLY A 1 305 ? 3.881 11.315 -21.605 1.00 82.31 305 GLY A N 1
ATOM 2438 C CA . GLY A 1 305 ? 3.679 10.073 -22.342 1.00 82.31 305 GLY A CA 1
ATOM 2439 C C . GLY A 1 305 ? 2.302 9.472 -22.076 1.00 82.31 305 GLY A C 1
ATOM 2440 O O . GLY A 1 305 ? 1.830 9.442 -20.941 1.00 82.31 305 GLY A O 1
ATOM 2441 N N . ASP A 1 306 ? 1.663 8.972 -23.131 1.00 81.56 306 ASP A N 1
ATOM 2442 C CA . ASP A 1 306 ? 0.325 8.386 -23.047 1.00 81.56 306 ASP A CA 1
ATOM 2443 C C . ASP A 1 306 ? 0.349 6.850 -23.096 1.00 81.56 306 ASP A C 1
ATOM 2445 O O . ASP A 1 306 ? 1.285 6.217 -23.608 1.00 81.56 306 ASP A O 1
ATOM 2449 N N . PHE A 1 307 ? -0.714 6.247 -22.570 1.00 83.31 307 PHE A N 1
ATOM 2450 C CA . PHE A 1 307 ? -0.998 4.828 -22.698 1.00 83.31 307 PHE A CA 1
ATOM 2451 C C . PHE A 1 307 ? -2.024 4.598 -23.795 1.00 83.31 307 PHE A C 1
ATOM 2453 O O . PHE A 1 307 ? -3.102 5.179 -23.794 1.00 83.31 307 PHE A O 1
ATOM 2460 N N . VAL A 1 308 ? -1.704 3.674 -24.696 1.00 86.25 308 VAL A N 1
ATOM 2461 C CA . VAL A 1 308 ? -2.628 3.215 -25.729 1.00 86.25 308 VAL A CA 1
ATOM 2462 C C . VAL A 1 308 ? -2.985 1.766 -25.434 1.00 86.25 308 VAL A C 1
ATOM 2464 O O . VAL A 1 308 ? -2.122 0.885 -25.477 1.00 86.25 308 VAL A O 1
ATOM 2467 N N . LEU A 1 309 ? -4.254 1.505 -25.127 1.00 87.25 309 LEU A N 1
ATOM 2468 C CA . LEU A 1 309 ? -4.769 0.160 -24.887 1.00 87.25 309 LEU A CA 1
ATOM 2469 C C . LEU A 1 309 ? -5.546 -0.350 -26.086 1.00 87.25 309 LEU A C 1
ATOM 2471 O O . LEU A 1 309 ? -6.310 0.374 -26.715 1.00 87.25 309 LEU A O 1
ATOM 2475 N N . ARG A 1 310 ? -5.427 -1.644 -26.360 1.00 85.06 310 ARG A N 1
ATOM 2476 C CA . ARG A 1 310 ? -6.349 -2.350 -27.240 1.00 85.06 310 ARG A CA 1
ATOM 2477 C C . ARG A 1 310 ? -7.198 -3.302 -26.413 1.00 85.06 310 ARG A C 1
ATOM 2479 O O . ARG A 1 310 ? -6.699 -4.331 -25.960 1.00 85.06 310 ARG A O 1
ATOM 2486 N N . PHE A 1 311 ? -8.475 -2.969 -26.258 1.00 83.00 311 PHE A N 1
ATOM 2487 C CA . PHE A 1 311 ? -9.482 -3.916 -25.786 1.00 83.00 311 PHE A CA 1
ATOM 2488 C C . PHE A 1 311 ? -9.954 -4.782 -26.966 1.00 83.00 311 PHE A C 1
ATOM 2490 O O . PHE A 1 311 ? -10.115 -4.254 -28.070 1.00 83.00 311 PHE A O 1
ATOM 2497 N N . PRO A 1 312 ? -10.185 -6.094 -26.783 1.00 72.19 312 PRO A N 1
ATOM 2498 C CA . PRO A 1 312 ? -10.536 -6.994 -27.886 1.00 72.19 312 PRO A CA 1
ATOM 2499 C C . PRO A 1 312 ? -11.818 -6.630 -28.651 1.00 72.19 312 PRO A C 1
ATOM 2501 O O . PRO A 1 312 ? -11.882 -6.875 -29.853 1.00 72.19 312 PRO A O 1
ATOM 2504 N N . ALA A 1 313 ? -12.796 -6.010 -27.982 1.00 73.75 313 ALA A N 1
ATOM 2505 C CA . ALA A 1 313 ? -14.060 -5.572 -28.582 1.00 73.75 313 ALA A CA 1
ATOM 2506 C C . ALA A 1 313 ? -14.122 -4.066 -28.932 1.00 73.75 313 ALA A C 1
ATOM 2508 O O . ALA A 1 313 ? -15.155 -3.586 -29.396 1.00 73.75 313 ALA A O 1
ATOM 2509 N N . ALA A 1 314 ? -13.037 -3.307 -28.732 1.00 73.75 314 ALA A N 1
ATOM 2510 C CA . ALA A 1 314 ? -12.986 -1.898 -29.125 1.00 73.75 314 ALA A CA 1
ATOM 2511 C C . ALA A 1 314 ? -12.871 -1.736 -30.650 1.00 73.75 314 ALA A C 1
ATOM 2513 O O . ALA A 1 314 ? -12.234 -2.541 -31.335 1.00 73.75 314 ALA A O 1
ATOM 2514 N N . LYS A 1 315 ? -13.427 -0.639 -31.184 1.00 73.50 315 LYS A N 1
ATOM 2515 C CA . LYS A 1 315 ? -13.318 -0.288 -32.616 1.00 73.50 315 LYS A CA 1
ATOM 2516 C C . LYS A 1 315 ? -11.879 0.039 -33.031 1.00 73.50 315 LYS A C 1
ATOM 2518 O O . LYS A 1 315 ? -11.515 -0.148 -34.192 1.00 73.50 315 LYS A O 1
ATOM 2523 N N . GLY A 1 316 ? -11.061 0.506 -32.090 1.00 77.12 316 GLY A N 1
ATOM 2524 C CA . GLY A 1 316 ? -9.654 0.833 -32.283 1.00 77.12 316 GLY A CA 1
ATOM 2525 C C . GLY A 1 316 ? -8.878 0.827 -30.962 1.00 77.12 316 GLY A C 1
ATOM 2526 O O . GLY A 1 316 ? -9.408 0.403 -29.935 1.00 77.12 316 GLY A O 1
ATOM 2527 N N . PRO A 1 317 ? -7.606 1.252 -30.978 1.00 82.75 317 PRO A N 1
ATOM 2528 C CA . PRO A 1 317 ? -6.857 1.525 -29.760 1.00 82.75 317 PRO A CA 1
ATOM 2529 C C . PRO A 1 317 ? -7.425 2.754 -29.036 1.00 82.75 317 PRO A C 1
ATOM 2531 O O . PRO A 1 317 ? -7.740 3.752 -29.680 1.00 82.75 317 PRO A O 1
ATOM 2534 N N . VAL A 1 318 ? -7.509 2.682 -27.711 1.00 83.12 318 VAL A N 1
ATOM 2535 C CA . VAL A 1 318 ? -8.022 3.726 -26.817 1.00 83.12 318 VAL A CA 1
ATOM 2536 C C . VAL A 1 318 ? -6.840 4.423 -26.137 1.00 83.12 318 VAL A C 1
ATOM 2538 O O . VAL A 1 318 ? -5.989 3.750 -25.552 1.00 83.12 318 VAL A O 1
ATOM 2541 N N . SER A 1 319 ? -6.783 5.751 -26.237 1.00 84.06 319 SER A N 1
ATOM 2542 C CA . SER A 1 319 ? -5.858 6.621 -25.490 1.00 84.06 319 SER A CA 1
ATOM 2543 C C . SER A 1 319 ? -6.379 6.831 -24.065 1.00 84.06 319 SER A C 1
ATOM 2545 O O . SER A 1 319 ? -7.593 6.887 -23.869 1.00 84.06 319 SER A O 1
ATOM 2547 N N . LEU A 1 320 ? -5.484 6.925 -23.077 1.00 82.00 320 LEU A N 1
ATOM 2548 C CA . LEU A 1 320 ? -5.855 7.058 -21.659 1.00 82.00 320 LEU A CA 1
ATOM 2549 C C . LEU A 1 320 ? -5.638 8.470 -21.084 1.00 82.00 320 LEU A C 1
ATOM 2551 O O . LEU A 1 320 ? -5.889 8.664 -19.898 1.00 82.00 320 LEU A O 1
ATOM 2555 N N . ASN A 1 321 ? -5.159 9.422 -21.895 1.00 80.69 321 ASN A N 1
ATOM 2556 C CA . ASN A 1 321 ? -4.834 10.807 -21.523 1.00 80.69 321 ASN A CA 1
ATOM 2557 C C . ASN A 1 321 ? -4.099 10.942 -20.169 1.00 80.69 321 ASN A C 1
ATOM 2559 O O . ASN A 1 321 ? -4.528 11.633 -19.244 1.00 80.69 321 ASN A O 1
ATOM 2563 N N . TYR A 1 322 ? -2.970 10.249 -20.019 1.00 88.12 322 TYR A N 1
ATOM 2564 C CA . TYR A 1 322 ? -2.318 10.120 -18.707 1.00 88.12 322 TYR A CA 1
ATOM 2565 C C . TYR A 1 322 ? -1.738 11.429 -18.118 1.00 88.12 322 TYR A C 1
ATOM 2567 O O . TYR A 1 322 ? -1.452 11.489 -16.918 1.00 88.12 322 TYR A O 1
ATOM 2575 N N . ALA A 1 323 ? -1.582 12.490 -18.917 1.00 90.12 323 ALA A N 1
ATOM 2576 C CA . ALA A 1 323 ? -1.006 13.765 -18.479 1.00 90.12 323 ALA A CA 1
ATOM 2577 C C . ALA A 1 323 ? -1.801 14.423 -17.333 1.00 90.12 323 ALA A C 1
ATOM 2579 O O . ALA A 1 323 ? -1.220 14.802 -16.311 1.00 90.12 323 ALA A O 1
ATOM 2580 N N . ASP A 1 324 ? -3.131 14.481 -17.457 1.00 90.50 324 ASP A N 1
ATOM 2581 C CA . ASP A 1 324 ? -4.016 15.035 -16.427 1.00 90.50 324 ASP A CA 1
ATOM 2582 C C . ASP A 1 324 ? -3.959 14.222 -15.131 1.00 90.50 324 ASP A C 1
ATOM 2584 O O . ASP A 1 324 ? -3.763 14.783 -14.049 1.00 90.50 324 ASP A O 1
ATOM 2588 N N . THR A 1 325 ? -3.989 12.889 -15.248 1.00 90.38 325 THR A N 1
ATOM 2589 C CA . THR A 1 325 ? -3.775 11.969 -14.119 1.00 90.38 325 THR A CA 1
ATOM 2590 C C . THR A 1 325 ? -2.475 12.290 -13.374 1.00 90.38 325 THR A C 1
ATOM 2592 O O . THR A 1 325 ? -2.490 12.427 -12.148 1.00 90.38 325 THR A O 1
ATOM 2595 N N . PHE A 1 326 ? -1.351 12.430 -14.084 1.00 90.75 326 PHE A N 1
ATOM 2596 C CA . PHE A 1 326 ? -0.054 12.685 -13.456 1.00 90.75 326 PHE A CA 1
ATOM 2597 C C . PHE A 1 326 ? -0.027 14.032 -12.719 1.00 90.75 326 PHE A C 1
ATOM 2599 O O . PHE A 1 326 ? 0.442 14.098 -11.577 1.00 90.75 326 PHE A O 1
ATOM 2606 N N . ARG A 1 327 ? -0.532 15.107 -13.345 1.00 90.94 327 ARG A N 1
ATOM 2607 C CA . ARG A 1 327 ? -0.595 16.450 -12.736 1.00 90.94 327 ARG A CA 1
ATOM 2608 C C . ARG A 1 327 ? -1.454 16.445 -11.474 1.00 90.94 327 ARG A C 1
ATOM 2610 O O . ARG A 1 327 ? -0.982 16.824 -10.404 1.00 90.94 327 ARG A O 1
ATOM 2617 N N . THR A 1 328 ? -2.668 15.912 -11.572 1.00 93.38 328 THR A N 1
ATOM 2618 C CA . THR A 1 328 ? -3.617 15.819 -10.460 1.00 93.38 328 THR A CA 1
ATOM 2619 C C . THR A 1 328 ? -3.084 14.978 -9.291 1.00 93.38 328 THR A C 1
ATOM 2621 O O . THR A 1 328 ? -3.170 15.412 -8.138 1.00 93.38 328 THR A O 1
ATOM 2624 N N . ILE A 1 329 ? -2.473 13.814 -9.559 1.00 91.25 329 ILE A N 1
ATOM 2625 C CA . ILE A 1 329 ? -1.789 13.003 -8.533 1.00 91.25 329 ILE A CA 1
ATOM 2626 C C . ILE A 1 329 ? -0.641 13.796 -7.890 1.00 91.25 329 ILE A C 1
ATOM 2628 O O . ILE A 1 329 ? -0.425 13.706 -6.677 1.00 91.25 329 ILE A O 1
ATOM 2632 N N . SER A 1 330 ? 0.089 14.582 -8.684 1.00 89.19 330 SER A N 1
ATOM 2633 C CA . SER A 1 330 ? 1.223 15.363 -8.194 1.00 89.19 330 SER A CA 1
ATOM 2634 C C . SER A 1 330 ? 0.801 16.445 -7.204 1.00 89.19 330 SER A C 1
ATOM 2636 O O . SER A 1 330 ? 1.377 16.538 -6.121 1.00 89.19 330 SER A O 1
ATOM 2638 N N . GLU A 1 331 ? -0.238 17.208 -7.536 1.00 91.19 331 GLU A N 1
ATOM 2639 C CA . GLU A 1 331 ? -0.816 18.248 -6.678 1.00 91.19 331 GLU A CA 1
ATOM 2640 C C . GLU A 1 331 ? -1.372 17.679 -5.367 1.00 91.19 331 GLU A C 1
ATOM 2642 O O . GLU A 1 331 ? -1.075 18.200 -4.288 1.00 91.19 331 GLU A O 1
ATOM 2647 N N . PHE A 1 332 ? -2.105 16.563 -5.437 1.00 93.50 332 PHE A N 1
ATOM 2648 C CA . PHE A 1 332 ? -2.624 15.869 -4.256 1.00 93.50 332 PHE A CA 1
ATOM 2649 C C . PHE A 1 332 ? -1.503 15.483 -3.282 1.00 93.50 332 PHE A C 1
ATOM 2651 O O . PHE A 1 332 ? -1.589 15.728 -2.076 1.00 93.50 332 PHE A O 1
ATOM 2658 N N . ARG A 1 333 ? -0.400 14.947 -3.817 1.00 89.12 333 ARG A N 1
ATOM 2659 C CA . ARG A 1 333 ? 0.774 14.537 -3.036 1.00 89.12 333 ARG A CA 1
ATOM 2660 C C . ARG A 1 333 ? 1.529 15.707 -2.406 1.00 89.12 333 ARG A C 1
ATOM 2662 O O . ARG A 1 333 ? 2.196 15.495 -1.396 1.00 89.12 333 ARG A O 1
ATOM 2669 N N . LEU A 1 334 ? 1.409 16.931 -2.928 1.00 88.31 334 LEU A N 1
ATOM 2670 C CA . LEU A 1 334 ? 1.905 18.126 -2.233 1.00 88.31 334 LEU A CA 1
ATOM 2671 C C . LEU A 1 334 ? 1.064 18.435 -0.988 1.00 88.31 334 LEU A C 1
ATOM 2673 O O . LEU A 1 334 ? 1.623 18.710 0.069 1.00 88.31 334 LEU A O 1
ATOM 2677 N N . ILE A 1 335 ? -0.267 18.320 -1.074 1.00 92.62 335 ILE A N 1
ATOM 2678 C CA . ILE A 1 335 ? -1.146 18.507 0.091 1.00 92.62 335 ILE A CA 1
ATOM 2679 C C . ILE A 1 335 ? -0.875 17.421 1.145 1.00 92.62 335 ILE A C 1
ATOM 2681 O O . ILE A 1 335 ? -0.716 17.745 2.321 1.00 92.62 335 ILE A O 1
ATOM 2685 N N . MET A 1 336 ? -0.740 16.154 0.732 1.00 91.12 336 MET A N 1
ATOM 2686 C CA . MET A 1 336 ? -0.333 15.057 1.625 1.00 91.12 336 MET A CA 1
ATOM 2687 C C . MET A 1 336 ? 1.010 15.318 2.316 1.00 91.12 336 MET A C 1
ATOM 2689 O O . MET A 1 336 ? 1.153 15.039 3.505 1.00 91.12 336 MET A O 1
ATOM 2693 N N . ASN A 1 337 ? 1.996 15.844 1.583 1.00 87.62 337 ASN A N 1
ATOM 2694 C CA . ASN A 1 337 ? 3.315 16.137 2.132 1.00 87.62 337 ASN A CA 1
ATOM 2695 C C . ASN A 1 337 ? 3.249 17.203 3.230 1.00 87.62 337 ASN A C 1
ATOM 2697 O O . ASN A 1 337 ? 3.878 17.048 4.272 1.00 87.62 337 ASN A O 1
ATOM 2701 N N . ASP A 1 338 ? 2.448 18.250 3.031 1.00 89.31 338 ASP A N 1
ATOM 2702 C CA . ASP A 1 338 ? 2.246 19.289 4.042 1.00 89.31 338 ASP A CA 1
ATOM 2703 C C . ASP A 1 338 ? 1.529 18.743 5.290 1.00 89.31 338 ASP A C 1
ATOM 2705 O O . ASP A 1 338 ? 1.870 19.128 6.410 1.00 89.31 338 ASP A O 1
ATOM 2709 N N . VAL A 1 339 ? 0.574 17.817 5.119 1.00 90.75 339 VAL A N 1
ATOM 2710 C CA . VAL A 1 339 ? -0.056 17.085 6.235 1.00 90.75 339 VAL A CA 1
ATOM 2711 C C . VAL A 1 339 ? 1.004 16.272 6.988 1.00 90.75 339 VAL A C 1
ATOM 2713 O O . VAL A 1 339 ? 1.150 16.435 8.198 1.00 90.75 339 VAL A O 1
ATOM 2716 N N . ALA A 1 340 ? 1.806 15.464 6.289 1.00 88.19 340 ALA A N 1
ATOM 2717 C CA . ALA A 1 340 ? 2.878 14.676 6.899 1.00 88.19 340 AL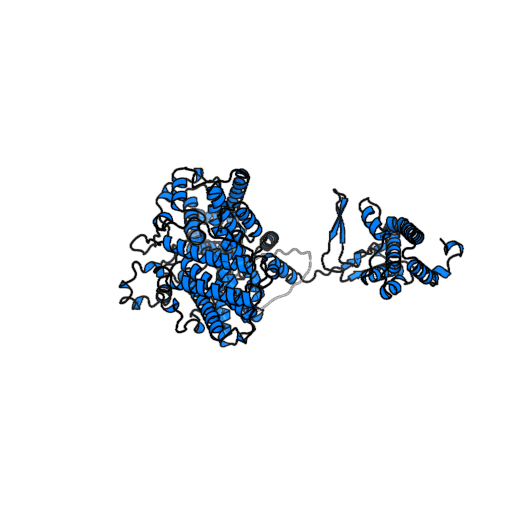A A CA 1
ATOM 2718 C C . ALA A 1 340 ? 3.911 15.559 7.630 1.00 88.19 340 ALA A C 1
ATOM 2720 O O . ALA A 1 340 ? 4.322 15.241 8.745 1.00 88.19 340 ALA A O 1
ATOM 2721 N N . ALA A 1 341 ? 4.287 16.705 7.052 1.00 86.44 341 ALA A N 1
ATOM 2722 C CA . ALA A 1 341 ? 5.187 17.675 7.673 1.00 86.44 341 ALA A CA 1
ATOM 2723 C C . ALA A 1 341 ? 4.611 18.271 8.968 1.00 86.44 341 ALA A C 1
ATOM 2725 O O . ALA A 1 341 ? 5.352 18.461 9.934 1.00 86.44 341 ALA A O 1
ATOM 2726 N N . VAL A 1 342 ? 3.302 18.543 9.003 1.00 87.06 342 VAL A N 1
ATOM 2727 C CA . VAL A 1 342 ? 2.595 19.084 10.173 1.00 87.06 342 VAL A CA 1
ATOM 2728 C C . VAL A 1 342 ? 2.456 18.071 11.308 1.00 87.06 342 VAL A C 1
ATOM 2730 O O . VAL A 1 342 ? 2.584 18.467 12.468 1.00 87.06 342 VAL A O 1
ATOM 2733 N N . PHE A 1 343 ? 2.151 16.811 10.990 1.00 85.31 343 PHE A N 1
ATOM 2734 C CA . PHE A 1 343 ? 1.749 15.809 11.983 1.00 85.31 343 PHE A CA 1
ATOM 2735 C C . PHE A 1 343 ? 2.860 14.845 12.410 1.00 85.31 343 PHE A C 1
ATOM 2737 O O . PHE A 1 343 ? 2.825 14.377 13.541 1.00 85.31 343 PHE A O 1
ATOM 2744 N N . PHE A 1 344 ? 3.844 14.560 11.550 1.00 85.38 344 PHE A N 1
ATOM 2745 C CA . PHE A 1 344 ? 4.864 13.529 11.807 1.00 85.38 344 PHE A CA 1
ATOM 2746 C C . PHE A 1 344 ? 6.282 14.078 12.031 1.00 85.38 344 PHE A C 1
ATOM 2748 O O . PHE A 1 344 ? 7.226 13.302 12.174 1.00 85.38 344 PHE A O 1
ATOM 2755 N N . SER A 1 345 ? 6.447 15.403 12.051 1.00 80.75 345 SER A N 1
ATOM 2756 C CA . SER A 1 345 ? 7.690 16.073 12.470 1.00 80.75 345 SER A CA 1
ATOM 2757 C C . SER A 1 345 ? 7.622 16.460 13.951 1.00 80.75 345 SER A C 1
ATOM 2759 O O . SER A 1 345 ? 6.531 16.624 14.488 1.00 80.75 345 SER A O 1
ATOM 2761 N N . ASP A 1 346 ? 8.766 16.747 14.585 1.00 69.50 346 ASP A N 1
ATOM 2762 C CA . ASP A 1 346 ? 8.887 17.145 16.008 1.00 69.50 346 ASP A CA 1
ATOM 2763 C C . ASP A 1 346 ? 8.218 18.496 16.394 1.00 69.50 346 ASP A C 1
ATOM 2765 O O . ASP A 1 346 ? 8.507 19.090 17.441 1.00 69.50 346 ASP A O 1
ATOM 2769 N N . PHE A 1 347 ? 7.322 19.032 15.560 1.00 66.38 347 PHE A N 1
ATOM 2770 C CA . PHE A 1 347 ? 6.546 20.228 15.866 1.00 66.38 347 PHE A CA 1
ATOM 2771 C C . PHE A 1 347 ? 5.489 19.929 16.933 1.00 66.38 347 PHE A C 1
ATOM 2773 O O . PHE A 1 347 ? 4.521 19.210 16.700 1.00 66.38 347 PHE A O 1
ATOM 2780 N N . LYS A 1 348 ? 5.621 20.570 18.098 1.00 66.25 348 LYS A N 1
ATOM 2781 C CA . LYS A 1 348 ? 4.586 20.544 19.140 1.00 66.25 348 LYS A CA 1
ATOM 2782 C C . LYS A 1 348 ? 3.329 21.277 18.666 1.00 66.25 348 LYS A C 1
ATOM 2784 O O . LYS A 1 348 ? 3.256 22.504 18.750 1.00 66.25 348 LYS A O 1
ATOM 2789 N N . ASN A 1 349 ? 2.341 20.522 18.200 1.00 66.44 349 ASN A N 1
ATOM 2790 C CA . ASN A 1 349 ? 1.002 21.030 17.928 1.00 66.44 349 ASN A CA 1
ATOM 2791 C C . ASN A 1 349 ? 0.229 21.196 19.251 1.00 66.44 349 ASN A C 1
ATOM 2793 O O . ASN A 1 349 ? 0.331 20.362 20.150 1.00 66.44 349 ASN A O 1
ATOM 2797 N N . THR A 1 350 ? -0.530 22.285 19.390 1.00 72.00 350 THR A N 1
ATOM 2798 C CA . THR A 1 350 ? -1.529 22.440 20.459 1.00 72.00 350 THR A CA 1
ATOM 2799 C C . THR A 1 350 ? -2.891 22.020 19.904 1.00 72.00 350 THR A C 1
ATOM 2801 O O . THR A 1 350 ? -3.083 22.120 18.693 1.00 72.00 350 THR A O 1
ATOM 2804 N N . PRO A 1 351 ? -3.865 21.595 20.731 1.00 72.69 351 PRO A N 1
ATOM 2805 C CA . PRO A 1 351 ? -5.181 21.184 20.230 1.00 72.69 351 PRO A CA 1
ATOM 2806 C C . PRO A 1 351 ? -5.834 22.227 19.309 1.00 72.69 351 PRO A C 1
ATOM 2808 O O . PRO A 1 351 ? -6.264 21.887 18.209 1.00 72.69 351 PRO A O 1
ATOM 2811 N N . ASP A 1 352 ? -5.801 23.508 19.690 1.00 73.19 352 ASP A N 1
ATOM 2812 C CA . ASP A 1 352 ? -6.339 24.602 18.869 1.00 73.19 352 ASP A CA 1
ATOM 2813 C C . ASP A 1 352 ? -5.599 24.746 17.524 1.00 73.19 352 ASP A C 1
ATOM 2815 O O . ASP A 1 352 ? -6.229 24.904 16.478 1.00 73.19 352 ASP A O 1
ATOM 2819 N N . SER A 1 353 ? -4.262 24.628 17.514 1.00 82.31 353 SER A N 1
ATOM 2820 C CA . SER A 1 353 ? -3.491 24.725 16.268 1.00 82.31 353 SER A CA 1
ATOM 2821 C C . SER A 1 353 ? -3.674 23.504 15.365 1.00 82.31 353 SER A C 1
ATOM 2823 O O . SER A 1 353 ? -3.640 23.647 14.142 1.00 82.31 353 SER A O 1
ATOM 2825 N N . THR A 1 354 ? -3.938 22.325 15.937 1.00 82.44 354 THR A N 1
ATOM 2826 C CA . THR A 1 354 ? -4.344 21.122 15.199 1.00 82.44 354 THR A CA 1
ATOM 2827 C C . THR A 1 354 ? -5.690 21.333 14.505 1.00 82.44 354 THR A C 1
ATOM 2829 O O . THR A 1 354 ? -5.800 21.063 13.310 1.00 82.44 354 THR A O 1
ATOM 2832 N N . VAL A 1 355 ? -6.693 21.878 15.207 1.00 85.12 355 VAL A N 1
ATOM 2833 C CA . VAL A 1 355 ? -8.027 22.172 14.647 1.00 85.12 355 VAL A CA 1
ATOM 2834 C C . VAL A 1 355 ? -7.935 23.106 13.437 1.00 85.12 355 VAL A C 1
ATOM 2836 O O . VAL A 1 355 ? -8.493 22.802 12.378 1.00 85.12 355 VAL A O 1
ATOM 2839 N N . ASP A 1 356 ? -7.215 24.221 13.563 1.00 86.38 356 ASP A N 1
ATOM 2840 C CA . ASP A 1 356 ? -7.089 25.203 12.480 1.00 86.38 356 ASP A CA 1
ATOM 2841 C C . ASP A 1 356 ? -6.298 24.653 11.283 1.00 86.38 356 ASP A C 1
ATOM 2843 O O . ASP A 1 356 ? -6.673 24.885 10.129 1.00 86.38 356 ASP A O 1
ATOM 2847 N N . ARG A 1 357 ? -5.250 23.853 11.534 1.00 90.25 357 ARG A N 1
ATOM 2848 C CA . ARG A 1 357 ? -4.496 23.160 10.476 1.00 90.25 357 ARG A CA 1
ATOM 2849 C C . ARG A 1 357 ? -5.369 22.156 9.725 1.00 90.25 357 ARG A C 1
ATOM 2851 O O . ARG A 1 357 ? -5.372 22.182 8.496 1.00 90.25 357 ARG A O 1
ATOM 2858 N N . ILE A 1 358 ? -6.154 21.329 10.425 1.00 91.56 358 ILE A N 1
ATOM 2859 C CA . ILE A 1 358 ? -7.073 20.366 9.791 1.00 91.56 358 ILE A CA 1
ATOM 2860 C C . ILE A 1 358 ? -8.094 21.087 8.909 1.00 91.56 358 ILE A C 1
ATOM 2862 O O . ILE A 1 358 ? -8.260 20.712 7.750 1.00 91.56 358 ILE A O 1
ATOM 2866 N N . LYS A 1 359 ? -8.725 22.160 9.404 1.00 90.06 359 LYS A N 1
ATOM 2867 C CA . LYS A 1 359 ? -9.659 22.973 8.604 1.00 90.06 359 LYS A CA 1
ATOM 2868 C C . LYS A 1 359 ? -8.990 23.517 7.339 1.00 90.06 359 LYS A C 1
ATOM 2870 O O . LYS A 1 359 ? -9.552 23.393 6.253 1.00 90.06 359 LYS A O 1
ATOM 2875 N N . GLY A 1 360 ? -7.774 24.056 7.461 1.00 93.25 360 GLY A N 1
ATOM 2876 C CA . GLY A 1 360 ? -6.982 24.526 6.322 1.00 93.25 360 GLY A CA 1
ATOM 2877 C C . GLY A 1 360 ? -6.691 23.429 5.290 1.00 93.25 360 GLY A C 1
ATOM 2878 O O . GLY A 1 360 ? -6.822 23.669 4.089 1.00 93.25 360 GLY A O 1
ATOM 2879 N N . PHE A 1 361 ? -6.357 22.214 5.733 1.00 95.75 361 PHE A N 1
ATOM 2880 C CA . PHE A 1 361 ? -6.160 21.072 4.837 1.00 95.75 361 PHE A CA 1
ATOM 2881 C C . PHE A 1 361 ? -7.457 20.619 4.163 1.00 95.75 361 PHE A C 1
ATOM 2883 O O . PHE A 1 361 ? -7.453 20.433 2.949 1.00 95.75 361 PHE A O 1
ATOM 2890 N N . CYS A 1 362 ? -8.573 20.521 4.889 1.00 95.31 362 CYS A N 1
ATOM 2891 C CA . CYS A 1 362 ? -9.868 20.163 4.305 1.00 95.31 362 CYS A CA 1
ATOM 2892 C C . CYS A 1 362 ? -10.312 21.163 3.221 1.00 95.31 362 CYS A C 1
ATOM 2894 O O . CYS A 1 362 ? -10.780 20.739 2.169 1.00 95.31 362 CYS A O 1
ATOM 2896 N N . ILE A 1 363 ? -10.095 22.471 3.420 1.00 95.50 363 ILE A N 1
ATOM 2897 C CA . ILE A 1 363 ? -10.386 23.505 2.407 1.00 95.50 363 ILE A CA 1
ATOM 2898 C C . ILE A 1 363 ? -9.500 23.337 1.161 1.00 95.50 363 ILE A C 1
ATOM 2900 O O . ILE A 1 363 ? -9.984 23.445 0.035 1.00 95.50 363 ILE A O 1
ATOM 2904 N N . ARG A 1 364 ? -8.201 23.055 1.339 1.00 97.50 364 ARG A N 1
ATOM 2905 C CA . ARG A 1 364 ? -7.280 22.793 0.216 1.00 97.50 364 ARG A CA 1
ATOM 2906 C C . ARG A 1 364 ? -7.670 21.537 -0.563 1.00 97.50 364 ARG A C 1
ATOM 2908 O O . ARG A 1 364 ? -7.593 21.545 -1.788 1.00 97.50 364 ARG A O 1
ATOM 2915 N N . LEU A 1 365 ? -8.077 20.486 0.144 1.00 97.75 365 LEU A N 1
ATOM 2916 C CA . LEU A 1 365 ? -8.491 19.211 -0.432 1.00 97.75 365 LEU A CA 1
ATOM 2917 C C . LEU A 1 365 ? -9.807 19.332 -1.204 1.00 97.75 365 LEU A C 1
ATOM 2919 O O . LEU A 1 365 ? -9.859 18.876 -2.342 1.00 97.75 365 LEU A O 1
ATOM 2923 N N . ASP A 1 366 ? -10.827 19.992 -0.647 1.00 96.12 366 ASP A N 1
ATOM 2924 C CA . ASP A 1 366 ? -12.071 20.259 -1.380 1.00 96.12 366 ASP A CA 1
ATOM 2925 C C . ASP A 1 366 ? -11.794 21.113 -2.625 1.00 96.12 366 ASP A C 1
ATOM 2927 O O . ASP A 1 366 ? -12.168 20.717 -3.723 1.00 96.12 366 ASP A O 1
ATOM 2931 N N . SER A 1 367 ? -11.029 22.205 -2.502 1.00 97.88 367 SER A N 1
ATOM 2932 C CA . SER A 1 367 ? -10.633 23.030 -3.655 1.00 97.88 367 SER A CA 1
ATOM 2933 C C . SER A 1 367 ? -9.938 22.213 -4.754 1.00 97.88 367 SER A C 1
ATOM 2935 O O . SER A 1 367 ? -10.287 22.335 -5.928 1.00 97.88 367 SER A O 1
ATOM 2937 N N . TRP A 1 368 ? -9.000 21.331 -4.399 1.00 97.81 368 TRP A N 1
ATOM 2938 C CA . TRP A 1 368 ? -8.363 20.416 -5.351 1.00 97.81 368 TRP A CA 1
ATOM 2939 C C . TRP A 1 368 ? -9.385 19.466 -6.008 1.00 97.81 368 TRP A C 1
ATOM 2941 O O . TRP A 1 368 ? -9.420 19.345 -7.231 1.00 97.81 368 TRP A O 1
ATOM 2951 N N . TYR A 1 369 ? -10.292 18.873 -5.227 1.00 97.19 369 TYR A N 1
ATOM 2952 C CA . TYR A 1 369 ? -11.311 17.940 -5.719 1.00 97.19 369 TYR A CA 1
ATOM 2953 C C . TYR A 1 369 ? -12.336 18.614 -6.658 1.00 97.19 369 TYR A C 1
ATOM 2955 O O . TYR A 1 369 ? -12.683 18.087 -7.723 1.00 97.19 369 TYR A O 1
ATOM 2963 N N . GLN A 1 370 ? -12.792 19.826 -6.322 1.00 95.94 370 GLN A N 1
ATOM 2964 C CA . GLN A 1 370 ? -13.685 20.609 -7.184 1.00 95.94 370 GLN A CA 1
ATOM 2965 C C . GLN A 1 370 ? -13.011 21.002 -8.509 1.00 95.94 370 GLN A C 1
ATOM 2967 O O . GLN A 1 370 ? -13.692 21.088 -9.532 1.00 95.94 370 GLN A O 1
ATOM 2972 N N . ASN A 1 371 ? -11.682 21.150 -8.532 1.00 96.62 371 ASN A N 1
ATOM 2973 C CA . ASN A 1 371 ? -10.906 21.523 -9.720 1.00 96.62 371 ASN A CA 1
ATOM 2974 C C . ASN A 1 371 ? -10.348 20.337 -10.537 1.00 96.62 371 ASN A C 1
ATOM 2976 O O . ASN A 1 371 ? -9.682 20.576 -11.539 1.00 96.62 371 ASN A O 1
ATOM 2980 N N . LEU A 1 372 ? -10.664 19.079 -10.184 1.00 97.06 372 LEU A N 1
ATOM 2981 C CA . LEU A 1 372 ? -10.272 17.897 -10.978 1.00 97.06 372 LEU A CA 1
ATOM 2982 C C . LEU A 1 372 ? -10.618 18.048 -12.483 1.00 97.06 372 LEU A C 1
ATOM 2984 O O . LEU A 1 372 ? -11.735 18.494 -12.778 1.00 97.06 372 LEU A O 1
ATOM 2988 N N . PRO A 1 373 ? -9.733 17.640 -13.413 1.00 94.81 373 PRO A N 1
ATOM 2989 C CA . PRO A 1 373 ? -10.002 17.562 -14.852 1.00 94.81 373 PRO A CA 1
ATOM 2990 C C . PRO A 1 373 ? -11.289 16.789 -15.224 1.00 94.81 373 PRO A C 1
ATOM 2992 O O . PRO A 1 373 ? -11.752 15.964 -14.431 1.00 94.81 373 PRO A O 1
ATOM 2995 N N . PRO A 1 374 ? -11.900 17.036 -16.405 1.00 92.25 374 PRO A N 1
ATOM 2996 C CA . PRO A 1 374 ? -13.180 16.431 -16.799 1.00 92.25 374 PRO A CA 1
ATOM 2997 C C . PRO A 1 374 ? -13.196 14.894 -16.801 1.00 92.25 374 PRO A C 1
ATOM 2999 O O . PRO A 1 374 ? -14.157 14.292 -16.327 1.00 92.25 374 PRO A O 1
ATOM 3002 N N . ASP A 1 375 ? -12.123 14.269 -17.282 1.00 89.50 375 ASP A N 1
ATOM 3003 C CA . ASP A 1 375 ? -11.891 12.817 -17.322 1.00 89.50 375 ASP A CA 1
ATOM 3004 C C . ASP A 1 375 ? -11.643 12.199 -15.932 1.00 89.50 375 ASP A C 1
ATOM 3006 O O . ASP A 1 375 ? -11.812 10.995 -15.737 1.00 89.50 375 ASP A O 1
ATOM 3010 N N . LEU A 1 376 ? -11.291 13.038 -14.952 1.00 94.44 376 LEU A N 1
ATOM 3011 C CA . LEU A 1 376 ? -11.140 12.699 -13.537 1.00 94.44 376 LEU A CA 1
ATOM 3012 C C . LEU A 1 376 ? -12.353 13.134 -12.693 1.00 94.44 376 LEU A C 1
ATOM 3014 O O . LEU A 1 376 ? -12.306 13.093 -11.464 1.00 94.44 376 LEU A O 1
ATOM 3018 N N . LYS A 1 377 ? -13.473 13.541 -13.308 1.00 95.12 377 LYS A N 1
ATOM 3019 C CA . LYS A 1 377 ? -14.726 13.755 -12.568 1.00 95.12 377 LYS A CA 1
ATOM 3020 C C . LYS A 1 377 ? -15.418 12.434 -12.249 1.00 95.12 377 LYS A C 1
ATOM 3022 O O . LYS A 1 377 ? -15.373 11.472 -13.010 1.00 95.12 377 LYS A O 1
ATOM 3027 N N . THR A 1 378 ? -16.159 12.433 -11.142 1.00 94.88 378 THR A N 1
ATOM 3028 C CA . THR A 1 378 ? -16.907 11.280 -10.605 1.00 94.88 378 THR A CA 1
ATOM 3029 C C . THR A 1 378 ? -17.794 10.556 -11.617 1.00 94.88 378 THR A C 1
ATOM 3031 O O . THR A 1 378 ? -18.003 9.355 -11.467 1.00 94.88 378 THR A O 1
ATOM 3034 N N . ARG A 1 379 ? -18.305 11.257 -12.640 1.00 92.25 379 ARG A N 1
ATOM 3035 C CA . ARG A 1 379 ? -19.119 10.665 -13.709 1.00 92.25 379 ARG A CA 1
ATOM 3036 C C . ARG A 1 379 ? -18.307 9.798 -14.680 1.00 92.25 379 ARG A C 1
ATOM 3038 O O . ARG A 1 379 ? -18.808 8.762 -15.112 1.00 92.25 379 ARG A O 1
ATOM 3045 N N . GLU A 1 380 ? -17.090 10.232 -15.005 1.00 92.06 380 GLU A N 1
ATOM 3046 C CA . GLU A 1 380 ? -16.307 9.749 -16.150 1.00 92.06 380 GLU A CA 1
ATOM 3047 C C . GLU A 1 380 ? -15.229 8.721 -15.775 1.00 92.06 380 GLU A C 1
ATOM 3049 O O . GLU A 1 380 ? -14.835 7.928 -16.632 1.00 92.06 380 GLU A O 1
ATOM 3054 N N . ILE A 1 381 ? -14.787 8.676 -14.510 1.00 94.00 381 ILE A N 1
ATOM 3055 C CA . ILE A 1 381 ? -13.752 7.726 -14.073 1.00 94.00 381 ILE A CA 1
ATOM 3056 C C . ILE A 1 381 ? -14.146 6.262 -14.336 1.00 94.00 381 ILE A C 1
ATOM 3058 O O . ILE A 1 381 ? -15.265 5.826 -14.060 1.00 94.00 381 ILE A O 1
ATOM 3062 N N . SER A 1 382 ? -13.193 5.492 -14.858 1.00 91.56 382 SER A N 1
ATOM 3063 C CA . SER A 1 382 ? -13.359 4.078 -15.228 1.00 91.56 382 SER A CA 1
ATOM 3064 C C . SER A 1 382 ? -12.171 3.196 -14.869 1.00 91.56 382 SER A C 1
ATOM 3066 O O . SER A 1 382 ? -12.348 1.987 -14.759 1.00 91.56 382 SER A O 1
ATOM 3068 N N . PHE A 1 383 ? -10.974 3.765 -14.698 1.00 92.56 383 PHE A N 1
ATOM 3069 C CA . PHE A 1 383 ? -9.741 2.994 -14.574 1.00 92.56 383 PHE A CA 1
ATOM 3070 C C . PHE A 1 383 ? -9.268 2.809 -13.122 1.00 92.56 383 PHE A C 1
ATOM 3072 O O . PHE A 1 383 ? -9.515 3.678 -12.275 1.00 92.56 383 PHE A O 1
ATOM 3079 N N . PRO A 1 384 ? -8.490 1.743 -12.823 1.00 94.25 384 PRO A N 1
ATOM 3080 C CA . PRO A 1 384 ? -8.029 1.437 -11.469 1.00 94.25 384 PRO A CA 1
ATOM 3081 C C . PRO A 1 384 ? -7.340 2.605 -10.756 1.00 94.25 384 PRO A C 1
ATOM 3083 O O . PRO A 1 384 ? -7.646 2.878 -9.599 1.00 94.25 384 PRO A O 1
ATOM 3086 N N . TRP A 1 385 ? -6.436 3.337 -11.421 1.00 92.25 385 TRP A N 1
ATOM 3087 C CA . TRP A 1 385 ? -5.723 4.460 -10.791 1.00 92.25 385 TRP A CA 1
ATOM 3088 C C . TRP A 1 385 ? -6.625 5.668 -10.514 1.00 92.25 385 TRP A C 1
ATOM 3090 O O . TRP A 1 385 ? -6.400 6.359 -9.523 1.00 92.25 385 TRP A O 1
ATOM 3100 N N . GLN A 1 386 ? -7.658 5.899 -11.331 1.00 95.19 386 GLN A N 1
ATOM 3101 C CA . GLN A 1 386 ? -8.634 6.971 -11.115 1.00 95.19 386 GLN A CA 1
ATOM 3102 C C . GLN A 1 386 ? -9.486 6.654 -9.879 1.00 95.19 386 GLN A C 1
ATOM 3104 O O . GLN A 1 386 ? -9.618 7.475 -8.975 1.00 95.19 386 GLN A O 1
ATOM 3109 N N . LEU A 1 387 ? -9.971 5.415 -9.764 1.00 96.69 387 LEU A N 1
ATOM 3110 C CA . LEU A 1 387 ? -10.684 4.947 -8.572 1.00 96.69 387 LEU A CA 1
ATOM 3111 C C . LEU A 1 387 ? -9.787 5.005 -7.322 1.00 96.69 387 LEU A C 1
ATOM 3113 O O . LEU A 1 387 ? -10.216 5.508 -6.283 1.00 96.69 387 LEU A O 1
ATOM 3117 N N . LYS A 1 388 ? -8.520 4.570 -7.425 1.00 95.62 388 LYS A N 1
ATOM 3118 C CA . LYS A 1 388 ? -7.522 4.673 -6.340 1.00 95.62 388 LYS A CA 1
ATOM 3119 C C . LYS A 1 388 ? -7.243 6.117 -5.929 1.00 95.62 388 LYS A C 1
ATOM 3121 O O . LYS A 1 388 ? -7.105 6.364 -4.737 1.00 95.62 388 LYS A O 1
ATOM 3126 N N . LEU A 1 389 ? -7.203 7.069 -6.862 1.00 95.94 389 LEU A N 1
ATOM 3127 C CA . LEU A 1 389 ? -7.037 8.495 -6.563 1.00 95.94 389 LEU A CA 1
ATOM 3128 C C . LEU A 1 389 ? -8.195 9.030 -5.705 1.00 95.94 389 LEU A C 1
ATOM 3130 O O . LEU A 1 389 ? -7.956 9.652 -4.670 1.00 95.94 389 LEU A O 1
ATOM 3134 N N . HIS A 1 390 ? -9.443 8.737 -6.081 1.00 98.00 390 HIS A N 1
ATOM 3135 C CA . HIS A 1 390 ? -10.614 9.181 -5.317 1.00 98.00 390 HIS A CA 1
ATOM 3136 C C . HIS A 1 390 ? -10.722 8.462 -3.961 1.00 98.00 390 HIS A C 1
ATOM 3138 O O . HIS A 1 390 ? -11.068 9.087 -2.959 1.00 98.00 390 HIS A O 1
ATOM 3144 N N . MET A 1 391 ? -10.360 7.175 -3.885 1.00 97.81 391 MET A N 1
ATOM 3145 C CA . MET A 1 391 ? -10.247 6.466 -2.604 1.00 97.81 391 MET A CA 1
ATOM 3146 C C . MET A 1 391 ? -9.151 7.075 -1.719 1.00 97.81 391 MET A C 1
ATOM 3148 O O . MET A 1 391 ? -9.361 7.273 -0.526 1.00 97.81 391 MET A O 1
ATOM 3152 N N . HIS A 1 392 ? -8.001 7.447 -2.281 1.00 95.50 392 HIS A N 1
ATOM 3153 C CA . HIS A 1 392 ? -6.923 8.070 -1.516 1.00 95.50 392 HIS A CA 1
ATOM 3154 C C . HIS A 1 392 ? -7.325 9.452 -0.969 1.00 95.50 392 HIS A C 1
ATOM 3156 O O . HIS A 1 392 ? -7.042 9.770 0.186 1.00 95.50 392 HIS A O 1
ATOM 3162 N N . TYR A 1 393 ? -8.070 10.237 -1.752 1.00 97.38 393 TYR A N 1
ATOM 3163 C CA . TYR A 1 393 ? -8.686 11.478 -1.283 1.00 97.38 393 TYR A CA 1
ATOM 3164 C C . TYR A 1 393 ? -9.579 11.251 -0.051 1.00 97.38 393 TYR A C 1
ATOM 3166 O O . TYR A 1 393 ? -9.383 11.905 0.976 1.00 97.38 393 TYR A O 1
ATOM 3174 N N . TYR A 1 394 ? -10.513 10.291 -0.101 1.00 97.19 394 TYR A N 1
ATOM 3175 C CA . TYR A 1 394 ? -11.374 10.014 1.056 1.00 97.19 394 TYR A CA 1
ATOM 3176 C C . TYR A 1 394 ? -10.615 9.400 2.233 1.00 97.19 394 TYR A C 1
ATOM 3178 O O . TYR A 1 394 ? -10.933 9.737 3.368 1.00 97.19 394 TYR A O 1
ATOM 3186 N N . ASN A 1 395 ? -9.590 8.575 2.003 1.00 94.81 395 ASN A N 1
ATOM 3187 C CA . ASN A 1 395 ? -8.717 8.074 3.065 1.00 94.81 395 ASN A CA 1
ATOM 3188 C C . ASN A 1 395 ? -8.079 9.228 3.859 1.00 94.81 395 ASN A C 1
ATOM 3190 O O . ASN A 1 395 ? -8.173 9.249 5.086 1.00 94.81 395 ASN A O 1
ATOM 3194 N N . LEU A 1 396 ? -7.513 10.224 3.171 1.00 94.75 396 LEU A N 1
ATOM 3195 C CA . LEU A 1 396 ? -6.923 11.402 3.810 1.00 94.75 396 LEU A CA 1
ATOM 3196 C C . LEU A 1 396 ? -7.971 12.266 4.532 1.00 94.75 396 LEU A C 1
ATOM 3198 O O . LEU A 1 396 ? -7.737 12.690 5.663 1.00 94.75 396 LEU A O 1
ATOM 3202 N N . ILE A 1 397 ? -9.137 12.496 3.915 1.00 95.88 397 ILE A N 1
ATOM 3203 C CA . ILE A 1 397 ? -10.251 13.224 4.547 1.00 95.88 397 ILE A CA 1
ATOM 3204 C C . ILE A 1 397 ? -10.725 12.508 5.820 1.00 95.88 397 ILE A C 1
ATOM 3206 O O . ILE A 1 397 ? -10.906 13.159 6.846 1.00 95.88 397 ILE A O 1
ATOM 3210 N N . ILE A 1 398 ? -10.880 11.180 5.797 1.00 94.62 398 ILE A N 1
ATOM 3211 C CA . ILE A 1 398 ? -11.280 10.397 6.974 1.00 94.62 398 ILE A CA 1
ATOM 3212 C C . ILE A 1 398 ? -10.216 10.518 8.071 1.00 94.62 398 ILE A C 1
ATOM 3214 O O . ILE A 1 398 ? -10.575 10.849 9.196 1.00 94.62 398 ILE A O 1
ATOM 3218 N N . TYR A 1 399 ? -8.926 10.350 7.759 1.00 92.50 399 TYR A N 1
ATOM 3219 C CA . TYR A 1 399 ? -7.848 10.527 8.742 1.00 92.50 399 TYR A CA 1
ATOM 3220 C C . TYR A 1 399 ? -7.855 11.921 9.388 1.00 92.50 399 TYR A C 1
ATOM 3222 O O . TYR A 1 399 ? -7.745 12.037 10.611 1.00 92.50 399 TYR A O 1
ATOM 3230 N N . LEU A 1 400 ? -8.018 12.983 8.594 1.00 93.25 400 LEU A N 1
ATOM 3231 C CA . LEU A 1 400 ? -8.079 14.360 9.089 1.00 93.25 400 LEU A CA 1
ATOM 3232 C C . LEU A 1 400 ? -9.312 14.604 9.975 1.00 93.25 400 LEU A C 1
ATOM 3234 O O . LEU A 1 400 ? -9.185 15.176 11.058 1.00 93.25 400 LEU A O 1
ATOM 3238 N N . LEU A 1 401 ? -10.497 14.154 9.554 1.00 92.75 401 LEU A N 1
ATOM 3239 C CA . LEU A 1 401 ? -11.746 14.370 10.292 1.00 92.75 401 LEU A CA 1
ATOM 3240 C C . LEU A 1 401 ? -11.873 13.481 11.539 1.00 92.75 401 LEU A C 1
ATOM 3242 O O . LEU A 1 401 ? -12.426 13.932 12.541 1.00 92.75 401 LEU A O 1
ATOM 3246 N N . GLU A 1 402 ? -11.324 12.265 11.532 1.00 91.19 402 GLU A N 1
ATOM 3247 C CA . GLU A 1 402 ? -11.210 11.438 12.741 1.00 91.19 402 GLU A CA 1
ATOM 3248 C C . GLU A 1 402 ? -10.230 12.050 13.744 1.00 91.19 402 GLU A C 1
ATOM 3250 O O . GLU A 1 402 ? -10.545 12.139 14.930 1.00 91.19 402 GLU A O 1
ATOM 3255 N N . THR A 1 403 ? -9.094 12.579 13.272 1.00 89.44 403 THR A N 1
ATOM 3256 C CA . THR A 1 403 ? -8.162 13.326 14.135 1.00 89.44 403 THR A CA 1
ATOM 3257 C C . THR A 1 403 ? -8.873 14.515 14.773 1.00 89.44 403 THR A C 1
ATOM 3259 O O . THR A 1 403 ? -8.851 14.650 15.992 1.00 89.44 403 THR A O 1
ATOM 3262 N N . LEU A 1 404 ? -9.606 15.310 13.981 1.00 88.75 404 LEU A N 1
ATOM 3263 C CA . LEU A 1 404 ? -10.409 16.424 14.487 1.00 88.75 404 LEU A CA 1
ATOM 3264 C C . LEU A 1 404 ? -11.424 15.967 15.545 1.00 88.75 404 LEU A C 1
ATOM 3266 O O . LEU A 1 404 ? -11.562 16.627 16.575 1.00 88.75 404 LEU A O 1
ATOM 3270 N N . ARG A 1 405 ? -12.110 14.840 15.314 1.00 86.88 405 ARG A N 1
ATOM 3271 C CA . ARG A 1 405 ? -13.103 14.268 16.236 1.00 86.88 405 ARG A CA 1
ATOM 3272 C C . ARG A 1 405 ? -12.488 13.833 17.569 1.00 86.88 405 ARG A C 1
ATOM 3274 O O . ARG A 1 405 ? -13.152 13.972 18.591 1.00 86.88 405 ARG A O 1
ATOM 3281 N N . MET A 1 406 ? -11.254 13.326 17.566 1.00 83.62 406 MET A N 1
ATOM 3282 C CA . MET A 1 406 ? -10.559 12.854 18.772 1.00 83.62 406 MET A CA 1
ATOM 3283 C C . MET A 1 406 ? -9.810 13.961 19.529 1.00 83.62 406 MET A C 1
ATOM 3285 O O . MET A 1 406 ? -9.711 13.892 20.752 1.00 83.62 406 MET A O 1
ATOM 3289 N N . THR A 1 407 ? -9.297 14.989 18.841 1.00 78.25 407 THR A N 1
ATOM 3290 C CA . THR A 1 407 ? -8.501 16.065 19.470 1.00 78.25 407 THR A CA 1
ATOM 3291 C C . THR A 1 407 ? -9.319 17.280 19.913 1.00 78.25 407 THR A C 1
ATOM 3293 O O . THR A 1 407 ? -8.814 18.114 20.665 1.00 78.25 407 THR A O 1
ATOM 3296 N N . SER A 1 408 ? -10.558 17.425 19.437 1.00 76.50 408 SER A N 1
ATOM 3297 C CA . SER A 1 408 ? -11.419 18.580 19.738 1.00 76.50 408 SER A CA 1
ATOM 3298 C C . SER A 1 408 ? -12.372 18.306 20.900 1.00 76.50 408 SER A C 1
ATOM 3300 O O . SER A 1 408 ? -12.783 17.173 21.139 1.00 76.50 408 SER A O 1
ATOM 3302 N N . THR A 1 409 ? -12.819 19.358 21.592 1.00 70.06 409 THR A N 1
ATOM 3303 C CA . THR A 1 409 ? -13.963 19.217 22.506 1.00 70.06 409 THR A CA 1
ATOM 3304 C C . THR A 1 409 ? -15.250 18.934 21.713 1.00 70.06 409 THR A C 1
ATOM 3306 O O . THR A 1 409 ? -15.391 19.439 20.596 1.00 70.06 409 THR A O 1
ATOM 3309 N N . PRO A 1 410 ? -16.238 18.202 22.269 1.00 67.56 410 PRO A N 1
ATOM 3310 C CA . PRO A 1 410 ? -17.489 17.901 21.561 1.00 67.56 410 PRO A CA 1
ATOM 3311 C C . PRO A 1 410 ? -18.265 19.134 21.069 1.00 67.56 410 PRO A C 1
ATOM 3313 O O . PRO A 1 410 ? -19.016 19.038 20.109 1.00 67.56 410 PRO A O 1
ATOM 3316 N N . ALA A 1 411 ? -18.061 20.305 21.683 1.00 60.91 411 ALA A N 1
ATOM 3317 C CA . ALA A 1 411 ? -18.670 21.567 21.256 1.00 60.91 411 ALA A CA 1
ATOM 3318 C C . ALA A 1 411 ? -18.059 22.164 19.966 1.00 60.91 411 ALA A C 1
ATOM 3320 O O . ALA A 1 411 ? -18.643 23.075 19.388 1.00 60.91 411 ALA A O 1
ATOM 3321 N N . LEU A 1 412 ? -16.889 21.680 19.530 1.00 62.25 412 LEU A N 1
ATOM 3322 C CA . LEU A 1 412 ? -16.207 22.089 18.293 1.00 62.25 412 LEU A CA 1
ATOM 3323 C C . LEU A 1 412 ? -16.463 21.128 17.117 1.00 62.25 412 LEU A C 1
ATOM 3325 O O . LEU A 1 412 ? -16.099 21.448 15.986 1.00 62.25 412 LEU A O 1
ATOM 3329 N N . VAL A 1 413 ? -17.066 19.962 17.378 1.00 71.88 413 VAL A N 1
ATOM 3330 C CA . VAL A 1 413 ? -17.390 18.933 16.379 1.00 71.88 413 VAL A CA 1
ATOM 3331 C C . VAL A 1 413 ? -18.903 18.907 16.197 1.00 71.88 413 VAL A C 1
ATOM 3333 O O . VAL A 1 413 ? -19.610 18.143 16.854 1.00 71.88 413 VAL A O 1
ATOM 3336 N N . ASP A 1 414 ? -19.405 19.778 15.326 1.00 78.62 414 ASP A N 1
ATOM 3337 C CA . ASP A 1 414 ? -20.833 19.841 15.022 1.00 78.62 414 ASP A CA 1
ATOM 3338 C C . ASP A 1 414 ? -21.313 18.667 14.140 1.00 78.62 414 ASP A C 1
ATOM 3340 O O . ASP A 1 414 ? -20.537 17.837 13.649 1.00 78.62 414 ASP A O 1
ATOM 3344 N N . GLU A 1 415 ? -22.630 18.596 13.931 1.00 82.88 415 GLU A N 1
ATOM 3345 C CA . GLU A 1 415 ? -23.269 17.574 13.094 1.00 82.88 415 GLU A CA 1
ATOM 3346 C C . GLU A 1 415 ? -22.787 17.608 11.631 1.00 82.88 415 GLU A C 1
ATOM 3348 O O . GLU A 1 415 ? -22.823 16.580 10.952 1.00 82.88 415 GLU A O 1
ATOM 3353 N N . SER A 1 416 ? -22.288 18.749 11.135 1.00 85.94 416 SER A N 1
ATOM 3354 C CA . SER A 1 416 ? -21.779 18.859 9.763 1.00 85.94 416 SER A CA 1
ATOM 3355 C C . SER A 1 416 ? -20.466 18.094 9.592 1.00 85.94 416 SER A C 1
ATOM 3357 O O . SER A 1 416 ? -20.311 17.367 8.611 1.00 85.94 416 SER A O 1
ATOM 3359 N N . VAL A 1 417 ? -19.565 18.151 10.582 1.00 87.50 417 VAL A N 1
ATOM 3360 C CA . VAL A 1 417 ? -18.313 17.375 10.582 1.00 87.50 417 VAL A CA 1
ATOM 3361 C C . VAL A 1 417 ? -18.609 15.875 10.597 1.00 87.50 417 VAL A C 1
ATOM 3363 O O . VAL A 1 417 ? -18.018 15.119 9.823 1.00 87.50 417 VAL A O 1
ATOM 3366 N N . GLN A 1 418 ? -19.558 15.439 11.433 1.00 88.06 418 GLN A N 1
ATOM 3367 C CA . GLN A 1 418 ? -19.966 14.032 11.493 1.00 88.06 418 GLN A CA 1
ATOM 3368 C C . GLN A 1 418 ? -20.597 13.562 10.178 1.00 88.06 418 GLN A C 1
ATOM 3370 O O . GLN A 1 418 ? -20.288 12.464 9.711 1.00 88.06 418 GLN A O 1
ATOM 3375 N N . LYS A 1 419 ? -21.424 14.407 9.546 1.00 91.06 419 LYS A N 1
ATOM 3376 C CA . LYS A 1 419 ? -22.007 14.122 8.234 1.00 91.06 419 LYS A CA 1
ATOM 3377 C C . LYS A 1 419 ? -20.933 13.974 7.155 1.00 91.06 419 LYS A C 1
ATOM 3379 O O . LYS A 1 419 ? -20.916 12.953 6.480 1.00 91.06 419 LYS A O 1
ATOM 3384 N N . VAL A 1 420 ? -20.002 14.923 7.024 1.00 92.62 420 VAL A N 1
ATOM 3385 C CA . VAL A 1 420 ? -18.932 14.853 6.006 1.00 92.62 420 VAL A CA 1
ATOM 3386 C C . VAL A 1 420 ? -18.045 13.617 6.210 1.00 92.62 420 VAL A C 1
ATOM 3388 O O . VAL A 1 420 ? -17.684 12.954 5.239 1.00 92.62 420 VAL A O 1
ATOM 3391 N N . LEU A 1 421 ? -17.743 13.254 7.460 1.00 93.50 421 LEU A N 1
ATOM 3392 C CA . LEU A 1 421 ? -17.016 12.026 7.795 1.00 93.50 421 LEU A CA 1
ATOM 3393 C C . LEU A 1 421 ? -17.799 10.755 7.404 1.00 93.50 421 LEU A C 1
ATOM 3395 O O . LEU A 1 421 ? -17.211 9.808 6.879 1.00 93.50 421 LEU A O 1
ATOM 3399 N N . SER A 1 422 ? -19.116 10.728 7.630 1.00 92.75 422 SER A N 1
ATOM 3400 C CA . SER A 1 422 ? -19.990 9.623 7.210 1.00 92.75 422 SER A CA 1
ATOM 3401 C C . SER A 1 422 ? -20.065 9.509 5.683 1.00 92.75 422 SER A C 1
ATOM 3403 O O . SER A 1 422 ? -19.809 8.435 5.133 1.00 92.75 422 SER A O 1
ATOM 3405 N N . ASP A 1 423 ? -20.296 10.629 4.993 1.00 94.56 423 ASP A N 1
ATOM 3406 C CA . ASP A 1 423 ? -20.348 10.720 3.532 1.00 94.56 423 ASP A CA 1
ATOM 3407 C C . ASP A 1 423 ? -19.022 10.263 2.898 1.00 94.56 423 ASP A C 1
ATOM 3409 O O . ASP A 1 423 ? -19.028 9.549 1.894 1.00 94.56 423 ASP A O 1
ATOM 3413 N N . ALA A 1 424 ? -17.875 10.622 3.489 1.00 96.06 424 ALA A N 1
ATOM 3414 C CA . ALA A 1 424 ? -16.560 10.171 3.034 1.00 96.06 424 ALA A CA 1
ATOM 3415 C C . ALA A 1 424 ? -16.401 8.644 3.150 1.00 96.06 424 ALA A C 1
ATOM 3417 O O . ALA A 1 424 ? -15.949 8.006 2.199 1.00 96.06 424 ALA A O 1
ATOM 3418 N N . LYS A 1 425 ? -16.831 8.035 4.266 1.00 95.00 425 LYS A N 1
ATOM 3419 C CA . LYS A 1 425 ? -16.804 6.571 4.459 1.00 95.00 425 LYS A CA 1
ATOM 3420 C C . LYS A 1 425 ? -17.733 5.837 3.484 1.00 95.00 425 LYS A C 1
ATOM 3422 O O . LYS A 1 425 ? -17.333 4.824 2.913 1.00 95.00 425 LYS A O 1
ATOM 3427 N N . ILE A 1 426 ? -18.931 6.369 3.235 1.00 95.38 426 ILE A N 1
ATOM 3428 C CA . ILE A 1 426 ? -19.883 5.834 2.245 1.00 95.38 426 ILE A CA 1
ATOM 3429 C C . ILE A 1 426 ? -19.277 5.862 0.835 1.00 95.38 426 ILE A C 1
ATOM 3431 O O . ILE A 1 426 ? -19.319 4.864 0.113 1.00 95.38 426 ILE A O 1
ATOM 3435 N N . ARG A 1 427 ? -18.666 6.982 0.436 1.00 96.94 427 ARG A N 1
ATOM 3436 C CA . ARG A 1 427 ? -18.037 7.133 -0.887 1.00 96.94 427 ARG A CA 1
ATOM 3437 C C . ARG A 1 427 ? -16.815 6.230 -1.052 1.00 96.94 427 ARG A C 1
ATOM 3439 O O . ARG A 1 427 ? -16.673 5.606 -2.099 1.00 96.94 427 ARG A O 1
ATOM 3446 N N . MET A 1 428 ? -15.999 6.096 -0.006 1.00 95.62 428 MET A N 1
ATOM 3447 C CA . MET A 1 428 ? -14.868 5.166 0.054 1.00 95.62 428 MET A CA 1
ATOM 3448 C C . MET A 1 428 ? -15.307 3.715 -0.209 1.00 95.62 428 MET A C 1
ATOM 3450 O O . MET A 1 428 ? -14.737 3.035 -1.061 1.00 95.62 428 MET A O 1
ATOM 3454 N N . GLU A 1 429 ? -16.358 3.247 0.472 1.00 95.75 429 GLU A N 1
ATOM 3455 C CA . GLU A 1 429 ? -16.876 1.887 0.278 1.00 95.75 429 GLU A CA 1
ATOM 3456 C C . GLU A 1 429 ? -17.564 1.710 -1.089 1.00 95.75 429 GLU A C 1
ATOM 3458 O O . GLU A 1 429 ? -17.408 0.668 -1.727 1.00 95.75 429 GLU A O 1
ATOM 3463 N N . THR A 1 430 ? -18.270 2.737 -1.576 1.00 97.06 430 THR A N 1
ATOM 3464 C CA . THR A 1 430 ? -18.870 2.742 -2.923 1.00 97.06 430 THR A CA 1
ATOM 3465 C C . THR A 1 430 ? -17.798 2.561 -4.001 1.00 97.06 430 THR A C 1
ATOM 3467 O O . THR A 1 430 ? -17.953 1.723 -4.887 1.00 97.06 430 THR A O 1
ATOM 3470 N N . LEU A 1 431 ? -16.685 3.295 -3.898 1.00 97.75 431 LEU A N 1
ATOM 3471 C CA . LEU A 1 431 ? -15.552 3.198 -4.818 1.00 97.75 431 LEU A CA 1
ATOM 3472 C C . LEU A 1 431 ? -14.874 1.825 -4.780 1.00 97.75 431 LEU A C 1
ATOM 3474 O O . LEU A 1 431 ? -14.615 1.266 -5.843 1.00 97.75 431 LEU A O 1
ATOM 3478 N N . LEU A 1 432 ? -14.637 1.253 -3.592 1.00 97.44 432 LEU A N 1
ATOM 3479 C CA . LEU A 1 432 ? -14.063 -0.095 -3.470 1.00 97.44 432 LEU A CA 1
ATOM 3480 C C . LEU A 1 432 ? -14.946 -1.143 -4.164 1.00 97.44 432 LEU A C 1
ATOM 3482 O O . LEU A 1 432 ? -14.450 -2.045 -4.838 1.00 97.44 432 LEU A O 1
ATOM 3486 N N . ARG A 1 433 ? -16.269 -1.013 -4.022 1.00 95.81 433 ARG A N 1
ATOM 3487 C CA . ARG A 1 433 ? -17.235 -1.907 -4.666 1.00 95.81 433 ARG A CA 1
ATOM 3488 C C . ARG A 1 433 ? -17.259 -1.736 -6.182 1.00 95.81 433 ARG A C 1
ATOM 3490 O O . ARG A 1 433 ? -17.239 -2.741 -6.880 1.00 95.81 433 ARG A O 1
ATOM 3497 N N . LEU A 1 434 ? -17.239 -0.503 -6.690 1.00 95.62 434 LEU A N 1
ATOM 3498 C CA . LEU A 1 434 ? -17.141 -0.231 -8.130 1.00 95.62 434 LEU A CA 1
ATOM 3499 C C . LEU A 1 434 ? -15.833 -0.754 -8.740 1.00 95.62 434 LEU A C 1
ATOM 3501 O O . LEU A 1 434 ? -15.869 -1.366 -9.807 1.00 95.62 434 LEU A O 1
ATOM 3505 N N . TYR A 1 435 ? -14.707 -0.570 -8.041 1.00 96.12 435 TYR A N 1
ATOM 3506 C CA . TYR A 1 435 ? -13.413 -1.145 -8.416 1.00 96.12 435 TYR A CA 1
ATOM 3507 C C . TYR A 1 435 ? -13.532 -2.662 -8.559 1.00 96.12 435 TYR A C 1
ATOM 3509 O O . TYR A 1 435 ? -13.212 -3.201 -9.614 1.00 96.12 435 TYR A O 1
ATOM 3517 N N . TYR A 1 436 ? -14.051 -3.345 -7.534 1.00 95.44 436 TYR A N 1
ATOM 3518 C CA . TYR A 1 436 ? -14.183 -4.797 -7.565 1.00 95.44 436 TYR A CA 1
ATOM 3519 C C . TYR A 1 436 ? -15.108 -5.282 -8.686 1.00 95.44 436 TYR A C 1
ATOM 3521 O O . TYR A 1 436 ? -14.684 -6.108 -9.489 1.00 95.44 436 TYR A O 1
ATOM 3529 N N . LEU A 1 437 ? -16.330 -4.736 -8.790 1.00 92.69 437 LEU A N 1
ATOM 3530 C CA . LEU A 1 437 ? -17.311 -5.141 -9.806 1.00 92.69 437 LEU A CA 1
ATOM 3531 C C . LEU A 1 437 ? -16.725 -5.089 -11.225 1.00 92.69 437 LEU A C 1
ATOM 3533 O O . LEU A 1 437 ? -16.995 -5.989 -12.021 1.00 92.69 437 LEU A O 1
ATOM 3537 N N . ARG A 1 438 ? -15.923 -4.061 -11.546 1.00 92.00 438 ARG A N 1
ATOM 3538 C CA . ARG A 1 438 ? -15.353 -3.893 -12.891 1.00 92.00 438 ARG A CA 1
ATOM 3539 C C . ARG A 1 438 ? -13.984 -4.531 -13.088 1.00 92.00 438 ARG A C 1
ATOM 3541 O O . ARG A 1 438 ? -13.679 -4.887 -14.218 1.00 92.00 438 ARG A O 1
ATOM 3548 N N . HIS A 1 439 ? -13.124 -4.610 -12.077 1.00 92.00 439 HIS A N 1
ATOM 3549 C CA . HIS A 1 439 ? -11.706 -4.955 -12.267 1.00 92.00 439 HIS A CA 1
ATOM 3550 C C . HIS A 1 439 ? -11.236 -6.194 -11.504 1.00 92.00 439 HIS A C 1
ATOM 3552 O O . HIS A 1 439 ? -10.158 -6.700 -11.826 1.00 92.00 439 HIS A O 1
ATOM 3558 N N . GLY A 1 440 ? -12.021 -6.669 -10.534 1.00 92.62 440 GLY A N 1
ATOM 3559 C CA . GLY A 1 440 ? -11.628 -7.732 -9.615 1.00 92.62 440 GLY A CA 1
ATOM 3560 C C . GLY A 1 440 ? -10.514 -7.303 -8.665 1.00 92.62 440 GLY A C 1
ATOM 3561 O O . GLY A 1 440 ? -10.237 -6.115 -8.498 1.00 92.62 440 GLY A O 1
ATOM 3562 N N . PHE A 1 441 ? -9.863 -8.288 -8.050 1.00 92.44 441 PHE A N 1
ATOM 3563 C CA . PHE A 1 441 ? -8.660 -8.088 -7.231 1.00 92.44 441 PHE A CA 1
ATOM 3564 C C . PHE A 1 441 ? -7.515 -9.042 -7.612 1.00 92.44 441 PHE A C 1
ATOM 3566 O O . PHE A 1 441 ? -6.480 -9.040 -6.954 1.00 92.44 441 PHE A O 1
ATOM 3573 N N . GLU A 1 442 ? -7.648 -9.827 -8.685 1.00 86.75 442 GLU A N 1
ATOM 3574 C CA . GLU A 1 442 ? -6.645 -10.816 -9.115 1.00 86.75 442 GLU A CA 1
ATOM 3575 C C . GLU A 1 442 ? -5.406 -10.172 -9.763 1.00 86.75 442 GLU A C 1
ATOM 3577 O O . GLU A 1 442 ? -4.328 -10.766 -9.804 1.00 86.75 442 GLU A O 1
ATOM 3582 N N . SER A 1 443 ? -5.549 -8.947 -10.281 1.00 86.44 443 SER A N 1
ATOM 3583 C CA . SER A 1 443 ? -4.434 -8.168 -10.828 1.00 86.44 443 SER A CA 1
ATOM 3584 C C . SER A 1 443 ? -3.642 -7.512 -9.701 1.00 86.44 443 SER A C 1
ATOM 3586 O O . SER A 1 443 ? -4.187 -6.687 -8.974 1.00 86.44 443 SER A O 1
ATOM 3588 N N . TYR A 1 444 ? -2.358 -7.855 -9.577 1.00 85.81 444 TYR A N 1
ATOM 3589 C CA . TYR A 1 444 ? -1.439 -7.271 -8.593 1.00 85.81 444 TYR A CA 1
ATOM 3590 C C . TYR A 1 444 ? -1.474 -5.732 -8.583 1.00 85.81 444 TYR A C 1
ATOM 3592 O O . TYR A 1 444 ? -1.314 -5.106 -9.631 1.00 85.81 444 TYR A O 1
ATOM 3600 N N . ASP A 1 445 ? -1.667 -5.140 -7.402 1.00 88.25 445 ASP A N 1
ATOM 3601 C CA . ASP A 1 445 ? -1.705 -3.691 -7.186 1.00 88.25 445 ASP A CA 1
ATOM 3602 C C . ASP A 1 445 ? -1.341 -3.367 -5.725 1.00 88.25 445 ASP A C 1
ATOM 3604 O O . ASP A 1 445 ? -2.179 -3.467 -4.821 1.00 88.25 445 ASP A O 1
ATOM 3608 N N . ILE A 1 446 ? -0.088 -2.962 -5.469 1.00 87.25 446 ILE A N 1
ATOM 3609 C CA . ILE A 1 446 ? 0.401 -2.706 -4.101 1.00 87.25 446 ILE A CA 1
ATOM 3610 C C . ILE A 1 446 ? -0.437 -1.671 -3.337 1.00 87.25 446 ILE A C 1
ATOM 3612 O O . ILE A 1 446 ? -0.591 -1.764 -2.118 1.00 87.25 446 ILE A O 1
ATOM 3616 N N . PHE A 1 447 ? -1.018 -0.690 -4.035 1.00 90.31 447 PHE A N 1
ATOM 3617 C CA . PHE A 1 447 ? -1.783 0.372 -3.386 1.00 90.31 447 PHE A CA 1
ATOM 3618 C C . PHE A 1 447 ? -3.198 -0.069 -3.002 1.00 90.31 447 PHE A C 1
ATOM 3620 O O . PHE A 1 447 ? -3.757 0.435 -2.031 1.00 90.31 447 PHE A O 1
ATOM 3627 N N . VAL A 1 448 ? -3.779 -1.045 -3.702 1.00 93.19 448 VAL A N 1
ATOM 3628 C CA . VAL A 1 448 ? -5.073 -1.616 -3.298 1.00 93.19 448 VAL A CA 1
ATOM 3629 C C . VAL A 1 448 ? -4.962 -2.304 -1.938 1.00 93.19 448 VAL A C 1
ATOM 3631 O O . VAL A 1 448 ? -5.884 -2.186 -1.138 1.00 93.19 448 VAL A O 1
ATOM 3634 N N . ILE A 1 449 ? -3.822 -2.921 -1.611 1.00 93.00 449 ILE A N 1
ATOM 3635 C CA . ILE A 1 449 ? -3.595 -3.571 -0.308 1.00 93.00 449 ILE A CA 1
ATOM 3636 C C . ILE A 1 449 ? -3.718 -2.570 0.854 1.00 93.00 449 ILE A C 1
ATOM 3638 O O . ILE A 1 449 ? -4.313 -2.903 1.879 1.00 93.00 449 ILE A O 1
ATOM 3642 N N . SER A 1 450 ? -3.229 -1.332 0.705 1.00 92.06 450 SER A N 1
ATOM 3643 C CA . SER A 1 450 ? -3.335 -0.318 1.767 1.00 92.06 450 SER A CA 1
ATOM 3644 C C . SER A 1 450 ? -4.768 0.204 1.941 1.00 92.06 450 SER A C 1
ATOM 3646 O O . SER A 1 450 ? -5.232 0.372 3.072 1.00 92.06 450 SER A O 1
ATOM 3648 N N . LEU A 1 451 ? -5.504 0.381 0.837 1.00 94.69 451 LEU A N 1
ATOM 3649 C CA . LEU A 1 451 ? -6.922 0.758 0.846 1.00 94.69 451 LEU A CA 1
ATOM 3650 C C . LEU A 1 451 ? -7.803 -0.356 1.437 1.00 94.69 451 LEU A C 1
ATOM 3652 O O . LEU A 1 451 ? -8.687 -0.077 2.249 1.00 94.69 451 LEU A O 1
ATOM 3656 N N . LEU A 1 452 ? -7.531 -1.614 1.072 1.00 96.50 452 LEU A N 1
ATOM 3657 C CA . LEU A 1 452 ? -8.176 -2.805 1.624 1.00 96.50 452 LEU A CA 1
ATOM 3658 C C . LEU A 1 452 ? -7.930 -2.908 3.130 1.00 96.50 452 LEU A C 1
ATOM 3660 O O . LEU A 1 452 ? -8.895 -3.024 3.881 1.00 96.50 452 LEU A O 1
ATOM 3664 N N . ALA A 1 453 ? -6.676 -2.790 3.583 1.00 94.50 453 ALA A N 1
ATOM 3665 C CA . ALA A 1 453 ? -6.334 -2.789 5.005 1.00 94.50 453 ALA A CA 1
ATOM 3666 C C . ALA A 1 453 ? -7.139 -1.725 5.768 1.00 94.50 453 ALA A C 1
ATOM 3668 O O . ALA A 1 453 ? -7.838 -2.043 6.730 1.00 94.50 453 ALA A O 1
ATOM 3669 N N . PHE A 1 454 ? -7.099 -0.473 5.302 1.00 93.50 454 PHE A N 1
ATOM 3670 C CA . PHE A 1 454 ? -7.797 0.645 5.934 1.00 93.50 454 PHE A CA 1
ATOM 3671 C C . PHE A 1 454 ? -9.309 0.403 6.065 1.00 93.50 454 PHE A C 1
ATOM 3673 O O . PHE A 1 454 ? -9.866 0.542 7.154 1.00 93.50 454 PHE A O 1
ATOM 3680 N N . ILE A 1 455 ? -9.975 -0.005 4.979 1.00 94.81 455 ILE A N 1
ATOM 3681 C CA . ILE A 1 455 ? -11.423 -0.257 4.984 1.00 94.81 455 ILE A CA 1
ATOM 3682 C C . ILE A 1 455 ? -11.764 -1.491 5.837 1.00 94.81 455 ILE A C 1
ATOM 3684 O O . ILE A 1 455 ? -12.733 -1.458 6.596 1.00 94.81 455 ILE A O 1
ATOM 3688 N N . GLY A 1 456 ? -10.968 -2.560 5.751 1.00 94.12 456 GLY A N 1
ATOM 3689 C CA . GLY A 1 456 ? -11.168 -3.800 6.501 1.00 94.12 456 GLY A CA 1
ATOM 3690 C C . GLY A 1 456 ? -11.129 -3.582 8.004 1.00 94.12 456 GLY A C 1
ATOM 3691 O O . GLY A 1 456 ? -12.088 -3.915 8.696 1.00 94.12 456 GLY A O 1
ATOM 3692 N N . PHE A 1 457 ? -10.057 -2.965 8.500 1.00 92.19 457 PHE A N 1
ATOM 3693 C CA . PHE A 1 457 ? -9.882 -2.683 9.923 1.00 92.19 457 PHE A CA 1
ATOM 3694 C C . PHE A 1 457 ? -10.912 -1.680 10.461 1.00 92.19 457 PHE A C 1
ATOM 3696 O O . PHE A 1 457 ? -11.486 -1.909 11.529 1.00 92.19 457 PHE A O 1
ATOM 3703 N N . MET A 1 458 ? -11.228 -0.628 9.692 1.00 90.25 458 MET A N 1
ATOM 3704 C CA . MET A 1 458 ? -12.290 0.328 10.031 1.00 90.25 458 MET A CA 1
ATOM 3705 C C . MET A 1 458 ? -13.643 -0.366 10.247 1.00 90.25 458 MET A C 1
ATOM 3707 O O . MET A 1 458 ? -14.375 0.000 11.165 1.00 90.25 458 MET A O 1
ATOM 3711 N N . GLN A 1 459 ? -13.989 -1.357 9.418 1.00 90.25 459 GLN A N 1
ATOM 3712 C CA . GLN A 1 459 ? -15.258 -2.076 9.547 1.00 90.25 459 GLN A CA 1
ATOM 3713 C C . GLN A 1 459 ? -15.200 -3.169 10.625 1.00 90.25 459 GLN A C 1
ATOM 3715 O O . GLN A 1 459 ? -16.128 -3.252 11.431 1.00 90.25 459 GLN A O 1
ATOM 3720 N N . ALA A 1 460 ? -14.113 -3.949 10.693 1.00 89.56 460 ALA A N 1
ATOM 3721 C CA . ALA A 1 460 ? -13.937 -5.058 11.637 1.00 89.56 460 ALA A CA 1
ATOM 3722 C C . ALA A 1 460 ? -14.117 -4.619 13.100 1.00 89.56 460 ALA A C 1
ATOM 3724 O O . ALA A 1 460 ? -14.936 -5.194 13.814 1.00 89.56 460 ALA A O 1
ATOM 3725 N N . LYS A 1 461 ? -13.477 -3.511 13.504 1.00 84.94 461 LYS A N 1
ATOM 3726 C CA . LYS A 1 461 ? -13.619 -2.900 14.843 1.00 84.94 461 LYS A CA 1
ATOM 3727 C C . LYS A 1 461 ? -15.052 -2.557 15.247 1.00 84.94 461 LYS A C 1
ATOM 3729 O O . LYS A 1 461 ? -15.346 -2.395 16.428 1.00 84.94 461 LYS A O 1
ATOM 3734 N N . THR A 1 462 ? -15.943 -2.397 14.272 1.00 83.75 462 THR A N 1
ATOM 3735 C CA . THR A 1 462 ? -17.336 -2.014 14.510 1.00 83.75 462 THR A CA 1
ATOM 3736 C C . THR A 1 462 ? -18.308 -3.189 14.401 1.00 83.75 462 THR A C 1
ATOM 3738 O O . THR A 1 462 ? -19.505 -2.979 14.576 1.00 83.75 462 THR A O 1
ATOM 3741 N N . LEU A 1 463 ? -17.847 -4.421 14.145 1.00 84.31 463 LEU A N 1
ATOM 3742 C CA . LEU A 1 463 ? -18.722 -5.600 14.082 1.00 84.31 463 LEU A CA 1
ATOM 3743 C C . LEU A 1 463 ? -19.434 -5.845 15.422 1.00 84.31 463 LEU A C 1
ATOM 3745 O O . LEU A 1 463 ? -20.661 -5.891 15.454 1.00 84.31 463 LEU A O 1
ATOM 3749 N N . ASP A 1 464 ? -18.687 -5.884 16.526 1.00 75.88 464 ASP A N 1
ATOM 3750 C CA . ASP A 1 464 ? -19.210 -6.216 17.865 1.00 75.88 464 ASP A CA 1
ATOM 3751 C C . ASP A 1 464 ? -20.149 -5.141 18.452 1.00 75.88 464 ASP A C 1
ATOM 3753 O O . ASP A 1 464 ? -20.899 -5.393 19.393 1.00 75.88 464 ASP A O 1
ATOM 3757 N N . SER A 1 465 ? -20.121 -3.926 17.894 1.00 74.00 465 SER A N 1
ATOM 3758 C CA . SER A 1 465 ? -20.960 -2.783 18.294 1.00 74.00 465 SER A CA 1
ATOM 3759 C C . SER A 1 465 ? -22.041 -2.433 17.261 1.00 74.00 465 SER A C 1
ATOM 3761 O O . SER A 1 465 ? -22.642 -1.358 17.318 1.00 74.00 465 SER A O 1
ATOM 3763 N N . ALA A 1 466 ? -22.284 -3.304 16.279 1.00 69.69 466 ALA A N 1
ATOM 3764 C CA . ALA A 1 466 ? -23.250 -3.065 15.214 1.00 69.69 466 ALA A CA 1
ATOM 3765 C C . ALA A 1 466 ? -24.691 -3.394 15.624 1.00 69.69 466 ALA A C 1
ATOM 3767 O O . ALA A 1 466 ? -25.001 -4.514 16.026 1.00 69.69 466 ALA A O 1
ATOM 3768 N N . GLU A 1 467 ? -25.616 -2.462 15.384 1.00 71.81 467 GLU A N 1
ATOM 3769 C CA . GLU A 1 467 ? -27.038 -2.808 15.312 1.00 71.81 467 GLU A CA 1
ATOM 3770 C C . GLU A 1 467 ? -27.287 -3.768 14.142 1.00 71.81 467 GLU A C 1
ATOM 3772 O O . GLU A 1 467 ? -26.653 -3.649 13.088 1.00 71.81 467 GLU A O 1
ATOM 3777 N N . THR A 1 468 ? -28.250 -4.680 14.285 1.00 63.12 468 THR A N 1
ATOM 3778 C CA . THR A 1 468 ? -28.460 -5.829 13.383 1.00 63.12 468 THR A CA 1
ATOM 3779 C C . THR A 1 468 ? -28.611 -5.445 11.905 1.00 63.12 468 THR A C 1
ATOM 3781 O O . THR A 1 468 ? -28.095 -6.142 11.037 1.00 63.12 468 THR A O 1
ATOM 3784 N N . ALA A 1 469 ? -29.256 -4.311 11.604 1.00 60.34 469 ALA A N 1
ATOM 3785 C CA . ALA A 1 469 ? -29.406 -3.810 10.233 1.00 60.34 469 ALA A CA 1
ATOM 3786 C C . ALA A 1 469 ? -28.087 -3.286 9.623 1.00 60.34 469 ALA A C 1
ATOM 3788 O O . ALA A 1 469 ? -27.890 -3.353 8.411 1.00 60.34 469 ALA A O 1
ATOM 3789 N N . SER A 1 470 ? -27.171 -2.784 10.458 1.00 75.38 470 SER A N 1
ATOM 3790 C CA . SER A 1 470 ? -25.839 -2.323 10.046 1.00 75.38 470 SER A CA 1
ATOM 3791 C C . SER A 1 470 ? -24.804 -3.455 10.004 1.00 75.38 470 SER A C 1
ATOM 3793 O O . SER A 1 470 ? -23.890 -3.417 9.178 1.00 75.38 470 SER A O 1
ATOM 3795 N N . LEU A 1 471 ? -24.976 -4.484 10.845 1.00 84.06 471 LEU A N 1
ATOM 3796 C CA . LEU A 1 471 ? -24.068 -5.623 10.995 1.00 84.06 471 LEU A CA 1
ATOM 3797 C C . LEU A 1 471 ? -23.849 -6.365 9.673 1.00 84.06 471 LEU A C 1
ATOM 3799 O O . LEU A 1 471 ? -22.714 -6.486 9.224 1.00 84.06 471 LEU A O 1
ATOM 3803 N N . GLU A 1 472 ? -24.924 -6.780 8.999 1.00 86.69 472 GLU A N 1
ATOM 3804 C CA . GLU A 1 472 ? -24.853 -7.477 7.703 1.00 86.69 472 GLU A CA 1
ATOM 3805 C C . GLU A 1 472 ? -24.125 -6.662 6.626 1.00 86.69 472 GLU A C 1
ATOM 3807 O O . GLU A 1 472 ? -23.430 -7.199 5.762 1.00 86.69 472 GLU A O 1
ATOM 3812 N N . SER A 1 473 ? -24.229 -5.335 6.702 1.00 85.19 473 SER A N 1
ATOM 3813 C CA . SER A 1 473 ? -23.517 -4.446 5.795 1.00 85.19 473 SER A CA 1
ATOM 3814 C C . SER A 1 473 ? -22.014 -4.408 6.082 1.00 85.19 473 SER A C 1
ATOM 3816 O O . SER A 1 473 ? -21.212 -4.537 5.159 1.00 85.19 473 SER A O 1
ATOM 3818 N N . ARG A 1 474 ? -21.627 -4.323 7.363 1.00 88.19 474 ARG A N 1
ATOM 3819 C CA . ARG A 1 474 ? -20.224 -4.392 7.811 1.00 88.19 474 ARG A CA 1
ATOM 3820 C C . ARG A 1 474 ? -19.596 -5.740 7.445 1.00 88.19 474 ARG A C 1
ATOM 3822 O O . ARG A 1 474 ? -18.510 -5.764 6.869 1.00 88.19 474 ARG A O 1
ATOM 3829 N N . ARG A 1 475 ? -20.321 -6.845 7.664 1.00 91.19 475 ARG A N 1
ATOM 3830 C CA . ARG A 1 475 ? -19.950 -8.206 7.229 1.00 91.19 475 ARG A CA 1
ATOM 3831 C C . ARG A 1 475 ? -19.694 -8.275 5.721 1.00 91.19 475 ARG A C 1
ATOM 3833 O O . ARG A 1 475 ? -18.652 -8.770 5.304 1.00 91.19 475 ARG A O 1
ATOM 3840 N N . SER A 1 476 ? -20.580 -7.690 4.910 1.00 92.06 476 SER A N 1
ATOM 3841 C CA . SER A 1 476 ? -20.411 -7.598 3.452 1.00 92.06 476 SER A CA 1
ATOM 3842 C C . SER A 1 476 ? -19.162 -6.818 3.022 1.00 92.06 476 SER A C 1
ATOM 3844 O O . SER A 1 476 ? -18.604 -7.109 1.963 1.00 92.06 476 SER A O 1
ATOM 3846 N N . THR A 1 477 ? -18.719 -5.816 3.786 1.00 93.25 477 THR A N 1
ATOM 3847 C CA . THR A 1 477 ? -17.464 -5.096 3.506 1.00 93.25 477 THR A CA 1
ATOM 3848 C C . THR A 1 477 ? -16.246 -5.898 3.934 1.00 93.25 477 THR A C 1
ATOM 3850 O O . THR A 1 477 ? -15.312 -6.022 3.151 1.00 93.25 477 THR A O 1
ATOM 3853 N N . VAL A 1 478 ? -16.275 -6.492 5.128 1.00 93.62 478 VAL A N 1
ATOM 3854 C CA . VAL A 1 478 ? -15.188 -7.335 5.648 1.00 93.62 478 VAL A CA 1
ATOM 3855 C C . VAL A 1 478 ? -14.934 -8.537 4.735 1.00 93.62 478 VAL A C 1
ATOM 3857 O O . VAL A 1 478 ? -13.786 -8.782 4.380 1.00 93.62 478 VAL A O 1
ATOM 3860 N N . ALA A 1 479 ? -15.982 -9.224 4.269 1.00 93.50 479 ALA A N 1
ATOM 3861 C CA . ALA A 1 479 ? -15.855 -10.335 3.323 1.00 93.50 479 ALA A CA 1
ATOM 3862 C C . ALA A 1 479 ? -15.265 -9.898 1.967 1.00 93.50 479 ALA A C 1
ATOM 3864 O O . ALA A 1 479 ? -14.381 -10.568 1.436 1.00 93.50 479 ALA A O 1
ATOM 3865 N N . LEU A 1 480 ? -15.693 -8.746 1.426 1.00 95.19 480 LEU A N 1
ATOM 3866 C CA . LEU A 1 480 ? -15.106 -8.197 0.196 1.00 95.19 480 LEU A CA 1
ATOM 3867 C C . LEU A 1 480 ? -13.619 -7.859 0.376 1.00 95.19 480 LEU A C 1
ATOM 3869 O O . LEU A 1 480 ? -12.812 -8.144 -0.507 1.00 95.19 480 LEU A O 1
ATOM 3873 N N . VAL A 1 481 ? -13.256 -7.265 1.515 1.00 96.38 481 VAL A N 1
ATOM 3874 C CA . VAL A 1 481 ? -11.863 -6.924 1.811 1.00 96.38 481 VAL A CA 1
ATOM 3875 C C . VAL A 1 481 ? -11.008 -8.179 1.977 1.00 96.38 481 VAL A C 1
ATOM 3877 O O . VAL A 1 481 ? -9.917 -8.244 1.418 1.00 96.38 481 VAL A O 1
ATOM 3880 N N . ALA A 1 482 ? -11.505 -9.186 2.697 1.00 94.56 482 ALA A N 1
ATOM 3881 C CA . ALA A 1 482 ? -10.794 -10.441 2.906 1.00 94.56 482 ALA A CA 1
ATOM 3882 C C . ALA A 1 482 ? -10.554 -11.189 1.581 1.00 94.56 482 ALA A C 1
ATOM 3884 O O . ALA A 1 482 ? -9.434 -11.637 1.346 1.00 94.56 482 ALA A O 1
ATOM 3885 N N . LYS A 1 483 ? -11.544 -11.221 0.672 1.00 92.88 483 LYS A N 1
ATOM 3886 C CA . LYS A 1 483 ? -11.371 -11.727 -0.703 1.00 92.88 483 LYS A CA 1
ATOM 3887 C C . LYS A 1 483 ? -10.289 -10.955 -1.463 1.00 92.88 483 LYS A C 1
ATOM 3889 O O . LYS A 1 483 ? -9.398 -11.570 -2.035 1.00 92.88 483 LYS A O 1
ATOM 3894 N N . GLY A 1 484 ? -10.310 -9.620 -1.417 1.00 94.06 484 GLY A N 1
ATOM 3895 C CA . GLY A 1 484 ? -9.301 -8.801 -2.096 1.00 94.06 484 GLY A CA 1
ATOM 3896 C C . GLY A 1 484 ? -7.882 -8.998 -1.565 1.00 94.06 484 GLY A C 1
ATOM 3897 O O . GLY A 1 484 ? -6.935 -9.065 -2.343 1.00 94.06 484 GLY A O 1
ATOM 3898 N N . LEU A 1 485 ? -7.724 -9.148 -0.248 1.00 93.75 485 LEU A N 1
ATOM 3899 C CA . LEU A 1 485 ? -6.431 -9.468 0.354 1.00 93.75 485 LEU A CA 1
ATOM 3900 C C . LEU A 1 485 ? -5.985 -10.898 0.014 1.00 93.75 485 LEU A C 1
ATOM 3902 O O . LEU A 1 485 ? -4.796 -11.105 -0.211 1.00 93.75 485 LEU A O 1
ATOM 3906 N N . GLN A 1 486 ? -6.907 -11.862 -0.091 1.00 90.75 486 GLN A N 1
ATOM 3907 C CA . GLN A 1 486 ? -6.597 -13.217 -0.556 1.00 90.75 486 GLN A CA 1
ATOM 3908 C C . GLN A 1 486 ? -6.103 -13.206 -2.013 1.00 90.75 486 GLN A C 1
ATOM 3910 O O . GLN A 1 486 ? -5.036 -13.752 -2.291 1.00 90.75 486 GLN A O 1
ATOM 3915 N N . ASP A 1 487 ? -6.802 -12.520 -2.922 1.00 90.25 487 ASP A N 1
ATOM 3916 C CA . ASP A 1 487 ? -6.416 -12.421 -4.339 1.00 90.25 487 ASP A CA 1
ATOM 3917 C C . ASP A 1 487 ? -5.051 -11.739 -4.516 1.00 90.25 487 ASP A C 1
ATOM 3919 O O . ASP A 1 487 ? -4.184 -12.202 -5.264 1.00 90.25 487 ASP A O 1
ATOM 3923 N N . GLN A 1 488 ? -4.808 -10.667 -3.758 1.00 89.50 488 GLN A N 1
ATOM 3924 C CA . GLN A 1 488 ? -3.499 -10.023 -3.716 1.00 89.50 488 GLN A CA 1
ATOM 3925 C C . GLN A 1 488 ? -2.429 -10.908 -3.057 1.00 89.50 488 GLN A C 1
ATOM 3927 O O . GLN A 1 488 ? -1.267 -10.798 -3.436 1.00 89.50 488 GLN A O 1
ATOM 3932 N N . SER A 1 489 ? -2.768 -11.822 -2.137 1.00 86.50 489 SER A N 1
ATOM 3933 C CA . SER A 1 489 ? -1.792 -12.696 -1.454 1.00 86.50 489 SER A CA 1
ATOM 3934 C C . SER A 1 489 ? -1.150 -13.769 -2.343 1.00 86.50 489 SER A C 1
ATOM 3936 O O . SER A 1 489 ? -0.113 -14.326 -1.971 1.00 86.50 489 SER A O 1
ATOM 3938 N N . GLN A 1 490 ? -1.723 -14.025 -3.524 1.00 81.38 490 GLN A N 1
ATOM 3939 C CA . GLN A 1 490 ? -1.110 -14.841 -4.581 1.00 81.38 490 GLN A CA 1
ATOM 3940 C C . GLN A 1 490 ? 0.014 -14.088 -5.312 1.00 81.38 490 GLN A C 1
ATOM 3942 O O . GLN A 1 490 ? 0.909 -14.692 -5.897 1.00 81.38 490 GLN A O 1
ATOM 3947 N N . ASN A 1 491 ? -0.014 -12.755 -5.257 1.00 78.50 491 ASN A N 1
ATOM 3948 C CA . ASN A 1 491 ? 0.933 -11.880 -5.937 1.00 78.50 491 ASN A CA 1
ATOM 3949 C C . ASN A 1 491 ? 1.931 -11.213 -4.974 1.00 78.50 491 ASN A C 1
ATOM 3951 O O . ASN A 1 491 ? 3.091 -10.986 -5.311 1.00 78.50 491 ASN A O 1
ATOM 3955 N N . CYS A 1 492 ? 1.478 -10.869 -3.771 1.00 80.12 492 CYS A N 1
ATOM 3956 C CA . CYS A 1 492 ? 2.149 -9.954 -2.864 1.00 80.12 492 CYS A CA 1
ATOM 3957 C C . CYS A 1 492 ? 2.146 -10.498 -1.436 1.00 80.12 492 CYS A C 1
ATOM 3959 O O . CYS A 1 492 ? 1.095 -10.685 -0.821 1.00 80.12 492 CYS A O 1
ATOM 3961 N N . TYR A 1 493 ? 3.340 -10.693 -0.876 1.00 80.00 493 TYR A N 1
ATOM 3962 C CA . TYR A 1 493 ? 3.499 -11.194 0.487 1.00 80.00 493 TYR A CA 1
ATOM 3963 C C . TYR A 1 493 ? 2.857 -10.266 1.534 1.00 80.00 493 TYR A C 1
ATOM 3965 O O . TYR A 1 493 ? 2.229 -10.745 2.480 1.00 80.00 493 TYR A O 1
ATOM 3973 N N . LEU A 1 494 ? 2.919 -8.945 1.322 1.00 85.88 494 LEU A N 1
ATOM 3974 C CA . LEU A 1 494 ? 2.287 -7.963 2.205 1.00 85.88 494 LEU A CA 1
ATOM 3975 C C . LEU A 1 494 ? 0.780 -8.216 2.397 1.00 85.88 494 LEU A C 1
ATOM 3977 O O . LEU A 1 494 ? 0.276 -8.101 3.513 1.00 85.88 494 LEU A O 1
ATOM 3981 N N . ALA A 1 495 ? 0.063 -8.604 1.337 1.00 89.19 495 ALA A N 1
ATOM 3982 C CA . ALA A 1 495 ? -1.372 -8.876 1.415 1.00 89.19 495 ALA A CA 1
ATOM 3983 C C . ALA A 1 495 ? -1.696 -10.082 2.310 1.00 89.19 495 ALA A C 1
ATOM 3985 O O . ALA A 1 495 ? -2.686 -10.044 3.039 1.00 89.19 495 ALA A O 1
ATOM 3986 N N . ARG A 1 496 ? -0.840 -11.116 2.310 1.00 86.19 496 ARG A N 1
ATOM 3987 C CA . ARG A 1 496 ? -0.992 -12.305 3.166 1.00 86.19 496 ARG A CA 1
ATOM 3988 C C . ARG A 1 496 ? -0.886 -11.946 4.648 1.00 86.19 496 ARG A C 1
ATOM 3990 O O . ARG A 1 496 ? -1.745 -12.324 5.439 1.00 86.19 496 ARG A O 1
ATOM 3997 N N . LEU A 1 497 ? 0.116 -11.138 4.999 1.00 86.75 497 LEU A N 1
ATOM 3998 C CA . LEU A 1 497 ? 0.316 -10.642 6.363 1.00 86.75 497 LEU A CA 1
ATOM 3999 C C . LEU A 1 497 ? -0.867 -9.799 6.853 1.00 86.75 497 LEU A C 1
ATOM 4001 O O . LEU A 1 497 ? -1.377 -10.012 7.953 1.00 86.75 497 LEU A O 1
ATOM 4005 N N . VAL A 1 498 ? -1.336 -8.864 6.021 1.00 90.94 498 VAL A N 1
ATOM 4006 C CA . VAL A 1 498 ? -2.507 -8.032 6.336 1.00 90.94 498 VAL A CA 1
ATOM 4007 C C . VAL A 1 498 ? -3.766 -8.891 6.480 1.00 90.94 498 VAL A C 1
ATOM 4009 O O . VAL A 1 498 ? -4.539 -8.661 7.410 1.00 90.94 498 VAL A O 1
ATOM 4012 N N . LEU A 1 499 ? -3.963 -9.899 5.619 1.00 90.06 499 LEU A N 1
ATOM 4013 C CA . LEU A 1 499 ? -5.090 -10.828 5.721 1.00 90.06 499 LEU A CA 1
ATOM 4014 C C . LEU A 1 499 ? -5.084 -11.559 7.064 1.00 90.06 499 LEU A C 1
ATOM 4016 O O . LEU A 1 499 ? -6.110 -11.551 7.736 1.00 90.06 499 LEU A O 1
ATOM 4020 N N . ARG A 1 500 ? -3.954 -12.136 7.495 1.00 86.25 500 ARG A N 1
ATOM 4021 C CA . ARG A 1 500 ? -3.858 -12.866 8.774 1.00 86.25 500 ARG A CA 1
ATOM 4022 C C . ARG A 1 500 ? -4.214 -11.988 9.978 1.00 86.25 500 ARG A C 1
ATOM 4024 O O . ARG A 1 500 ? -5.002 -12.403 10.825 1.00 86.25 500 ARG A O 1
ATOM 4031 N N . ILE A 1 501 ? -3.730 -10.745 10.014 1.00 88.38 501 ILE A N 1
ATOM 4032 C CA . ILE A 1 501 ? -4.048 -9.793 11.095 1.00 88.38 501 ILE A CA 1
ATOM 4033 C C . ILE A 1 501 ? -5.514 -9.324 11.019 1.00 88.38 501 ILE A C 1
ATOM 4035 O O . ILE A 1 501 ? -6.156 -9.089 12.048 1.00 88.38 501 ILE A O 1
ATOM 4039 N N . LEU A 1 502 ? -6.089 -9.228 9.815 1.00 89.88 502 LEU A N 1
ATOM 4040 C CA . LEU A 1 502 ? -7.524 -8.995 9.654 1.00 89.88 502 LEU A CA 1
ATOM 4041 C C . LEU A 1 502 ? -8.340 -10.200 10.154 1.00 89.88 502 LEU A C 1
ATOM 4043 O O . LEU A 1 502 ? -9.286 -9.980 10.906 1.00 89.88 502 LEU A O 1
ATOM 4047 N N . LYS A 1 503 ? -7.955 -11.452 9.837 1.00 87.56 503 LYS A N 1
ATOM 4048 C CA . LYS A 1 503 ? -8.629 -12.675 10.326 1.00 87.56 503 LYS A CA 1
ATOM 4049 C C . LYS A 1 503 ? -8.740 -12.664 11.859 1.00 87.56 503 LYS A C 1
ATOM 4051 O O . LYS A 1 503 ? -9.832 -12.868 12.387 1.00 87.56 503 LYS A O 1
ATOM 4056 N N . SER A 1 504 ? -7.658 -12.334 12.576 1.00 83.44 504 SER A N 1
ATOM 4057 C CA . SER A 1 504 ? -7.674 -12.238 14.049 1.00 83.44 504 SER A CA 1
ATOM 4058 C C . SER A 1 504 ? -8.500 -11.065 14.600 1.00 83.44 504 SER A C 1
ATOM 4060 O O . SER A 1 504 ? -8.899 -11.093 15.761 1.00 83.44 504 SER A O 1
ATOM 4062 N N . SER A 1 505 ? -8.782 -10.042 13.788 1.00 85.75 505 SER A N 1
ATOM 4063 C CA . SER A 1 505 ? -9.516 -8.829 14.194 1.00 85.75 505 SER A CA 1
ATOM 4064 C C . SER A 1 505 ? -11.028 -8.884 13.926 1.00 85.75 505 SER A C 1
ATOM 4066 O O . SER A 1 505 ? -11.751 -7.981 14.334 1.00 85.75 505 SER A O 1
ATOM 4068 N N . VAL A 1 506 ? -11.521 -9.915 13.230 1.00 84.69 506 VAL A N 1
ATOM 4069 C CA . VAL A 1 506 ? -12.937 -10.047 12.823 1.00 84.69 506 VAL A CA 1
ATOM 4070 C C . VAL A 1 506 ? -13.840 -10.615 13.937 1.00 84.69 506 VAL A C 1
ATOM 4072 O O . VAL A 1 506 ? -15.065 -10.491 13.867 1.00 84.69 506 VAL A O 1
ATOM 4075 N N . GLY A 1 507 ? -13.247 -11.181 14.993 1.00 81.50 507 GLY A N 1
ATOM 4076 C CA . GLY A 1 507 ? -13.961 -11.739 16.144 1.00 81.50 507 GLY A CA 1
ATOM 4077 C C . GLY A 1 507 ? -14.571 -13.120 15.869 1.00 81.50 507 GLY A C 1
ATOM 4078 O O . GLY A 1 507 ? -14.984 -13.440 14.751 1.00 81.50 507 GLY A O 1
ATOM 4079 N N . ASN A 1 508 ? -14.639 -13.962 16.905 1.00 81.38 508 ASN A N 1
ATOM 4080 C CA . ASN A 1 508 ? -15.014 -15.379 16.772 1.00 81.38 508 ASN A CA 1
ATOM 4081 C C . ASN A 1 508 ? -16.404 -15.586 16.146 1.00 81.38 508 ASN A C 1
ATOM 4083 O O . ASN A 1 508 ? -16.589 -16.508 15.353 1.00 81.38 508 ASN A O 1
ATOM 4087 N N . GLU A 1 509 ? -17.371 -14.710 16.440 1.00 83.19 509 GLU A N 1
ATOM 4088 C CA . GLU A 1 509 ? -18.733 -14.811 15.897 1.00 83.19 509 GLU A CA 1
ATOM 4089 C C . GLU A 1 509 ? -18.814 -14.557 14.384 1.00 83.19 509 GLU A C 1
ATOM 4091 O O . GLU A 1 509 ? -19.766 -15.001 13.745 1.00 83.19 509 GLU A O 1
ATOM 4096 N N . ASN A 1 510 ? -17.826 -13.875 13.792 1.00 85.69 510 ASN A N 1
ATOM 4097 C CA . ASN A 1 510 ? -17.818 -13.518 12.372 1.00 85.69 510 ASN A CA 1
ATOM 4098 C C . ASN A 1 510 ? -16.775 -14.302 11.552 1.00 85.69 510 ASN A C 1
ATOM 4100 O O . ASN A 1 510 ? -16.701 -14.116 10.339 1.00 85.69 510 ASN A O 1
ATOM 4104 N N . GLN A 1 511 ? -16.025 -15.235 12.158 1.00 83.75 511 GLN A N 1
ATOM 4105 C CA . GLN A 1 511 ? -15.064 -16.090 11.439 1.00 83.75 511 GLN A CA 1
ATOM 4106 C C . GLN A 1 511 ? -15.696 -16.899 10.293 1.00 83.75 511 GLN A C 1
ATOM 4108 O O . GLN A 1 511 ? -15.007 -17.285 9.354 1.00 83.75 511 GLN A O 1
ATOM 4113 N N . PHE A 1 512 ? -17.014 -17.132 10.309 1.00 85.38 512 PHE A N 1
ATOM 4114 C CA . PHE A 1 512 ? -17.703 -17.801 9.201 1.00 85.38 512 PHE A CA 1
ATOM 4115 C C . PHE A 1 512 ? -17.564 -17.068 7.854 1.00 85.38 512 PHE A C 1
ATOM 4117 O O . PHE A 1 512 ? -17.650 -17.726 6.823 1.00 85.38 512 PHE A O 1
ATOM 4124 N N . LEU A 1 513 ? -17.309 -15.751 7.857 1.00 83.44 513 LEU A N 1
ATOM 4125 C CA . LEU A 1 513 ? -17.048 -14.946 6.655 1.00 83.44 513 LEU A CA 1
ATOM 4126 C C . LEU A 1 513 ? -15.731 -15.310 5.951 1.00 83.44 513 LEU A C 1
ATOM 4128 O O . LEU A 1 513 ? -15.518 -14.907 4.813 1.00 83.44 513 LEU A O 1
ATOM 4132 N N . LEU A 1 514 ? -14.835 -16.011 6.650 1.00 81.88 514 LEU A N 1
ATOM 4133 C CA . LEU A 1 514 ? -13.465 -16.290 6.219 1.00 81.88 514 LEU A CA 1
ATOM 4134 C C . LEU A 1 514 ? -13.278 -17.753 5.781 1.00 81.88 514 LEU A C 1
ATOM 4136 O O . LEU A 1 514 ? -12.305 -18.059 5.106 1.00 81.88 514 LEU A O 1
ATOM 4140 N N . LYS A 1 515 ? -14.241 -18.638 6.081 1.00 70.12 515 LYS A N 1
ATOM 4141 C CA . LYS A 1 515 ? -14.133 -20.096 5.872 1.00 70.12 515 LYS A CA 1
ATOM 4142 C C . LYS A 1 515 ? -13.902 -20.535 4.429 1.00 70.12 515 LYS A C 1
ATOM 4144 O O . LYS A 1 515 ? -13.307 -21.581 4.203 1.00 70.12 515 LYS A O 1
ATOM 4149 N N . GLU A 1 516 ? -14.387 -19.778 3.448 1.00 62.66 516 GLU A N 1
ATOM 4150 C CA . GLU A 1 516 ? -14.129 -20.086 2.034 1.00 62.66 516 GLU A CA 1
ATOM 4151 C C . GLU A 1 516 ? -12.682 -19.749 1.626 1.00 62.66 516 GLU A C 1
ATOM 4153 O O . GLU A 1 516 ? -12.172 -20.303 0.652 1.00 62.66 516 GLU A O 1
ATOM 4158 N N . LEU A 1 517 ? -11.999 -18.907 2.411 1.00 64.31 517 LEU A N 1
ATOM 4159 C CA . LEU A 1 517 ? -10.620 -18.466 2.197 1.00 64.31 517 LEU A CA 1
ATOM 4160 C C . LEU A 1 517 ? -9.580 -19.417 2.825 1.00 64.31 517 LEU A C 1
ATOM 4162 O O . LEU A 1 517 ? -8.418 -19.373 2.437 1.00 64.31 517 LEU A O 1
ATOM 4166 N N . ASP A 1 518 ? -9.987 -20.273 3.769 1.00 57.16 518 ASP A N 1
ATOM 4167 C CA . ASP A 1 518 ? -9.115 -21.169 4.556 1.00 57.16 518 ASP A CA 1
ATOM 4168 C C . ASP A 1 518 ? -8.834 -22.529 3.862 1.00 57.16 518 ASP A C 1
ATOM 4170 O O . ASP A 1 518 ? -8.461 -23.503 4.511 1.00 57.16 518 ASP A O 1
ATOM 4174 N N . ASN A 1 519 ? -9.054 -22.633 2.545 1.00 48.56 519 ASN A N 1
ATOM 4175 C CA . ASN A 1 519 ? -8.969 -23.895 1.785 1.00 48.56 519 ASN A CA 1
ATOM 4176 C C . ASN A 1 519 ? -7.591 -24.178 1.144 1.00 48.56 519 ASN A C 1
ATOM 4178 O O . ASN A 1 519 ? -7.466 -25.124 0.362 1.00 48.56 519 ASN A O 1
ATOM 4182 N N . GLU A 1 520 ? -6.570 -23.369 1.429 1.00 52.78 520 GLU A N 1
ATOM 4183 C CA . GLU A 1 520 ? -5.191 -23.617 0.989 1.00 52.78 520 GLU A CA 1
ATOM 4184 C C . GLU A 1 520 ? -4.400 -24.296 2.118 1.00 52.78 520 GLU A C 1
ATOM 4186 O O . GLU A 1 520 ? -4.435 -23.845 3.259 1.00 52.78 520 GLU A O 1
ATOM 4191 N N . GLU A 1 521 ? -3.688 -25.387 1.811 1.00 46.91 521 GLU A N 1
ATOM 4192 C CA . GLU A 1 521 ? -2.715 -25.978 2.741 1.00 46.91 521 GLU A CA 1
ATOM 4193 C C . GLU A 1 521 ? -1.537 -25.000 2.886 1.00 46.91 521 GLU A C 1
ATOM 4195 O O . GLU A 1 521 ? -0.667 -24.928 2.015 1.00 46.91 521 GLU A O 1
ATOM 4200 N N . GLU A 1 522 ? -1.542 -24.204 3.958 1.00 54.19 522 GLU A N 1
ATOM 4201 C CA . GLU A 1 522 ? -0.488 -23.234 4.261 1.00 54.19 522 GLU A CA 1
ATOM 4202 C C . GLU A 1 522 ? 0.843 -23.970 4.540 1.00 54.19 522 GLU A C 1
ATOM 4204 O O . GLU A 1 522 ? 0.939 -24.831 5.416 1.00 54.19 522 GLU A O 1
ATOM 4209 N N . ASP A 1 523 ? 1.889 -23.650 3.768 1.00 60.44 523 ASP A N 1
ATOM 4210 C CA . ASP A 1 523 ? 3.254 -24.142 4.003 1.00 60.44 523 ASP A CA 1
ATOM 4211 C C . ASP A 1 523 ? 3.823 -23.443 5.246 1.00 60.44 523 ASP A C 1
ATOM 4213 O O . ASP A 1 523 ? 4.447 -22.382 5.154 1.00 60.44 523 ASP A O 1
ATOM 4217 N N . GLU A 1 524 ? 3.570 -24.035 6.418 1.00 60.53 524 GLU A N 1
ATOM 4218 C CA . GLU A 1 524 ? 3.982 -23.497 7.720 1.00 60.53 524 GLU A CA 1
ATOM 4219 C C . GLU A 1 524 ? 5.489 -23.190 7.799 1.00 60.53 524 GLU A C 1
ATOM 4221 O O . GLU A 1 524 ? 5.896 -22.271 8.509 1.00 60.53 524 GLU A O 1
ATOM 4226 N N . GLU A 1 525 ? 6.342 -23.956 7.110 1.00 57.94 525 GLU A N 1
ATOM 4227 C CA . GLU A 1 525 ? 7.796 -23.748 7.119 1.00 57.94 525 GLU A CA 1
ATOM 4228 C C . GLU A 1 525 ? 8.142 -22.486 6.315 1.00 57.94 525 GLU A C 1
ATOM 4230 O O . GLU A 1 525 ? 8.891 -21.625 6.789 1.00 57.94 525 GLU A O 1
ATOM 4235 N N . ALA A 1 526 ? 7.547 -22.332 5.126 1.00 60.59 526 ALA A N 1
ATOM 4236 C CA . ALA A 1 526 ? 7.682 -21.118 4.331 1.00 60.59 526 ALA A CA 1
ATOM 4237 C C . ALA A 1 526 ? 7.110 -19.892 5.058 1.00 60.59 526 ALA A C 1
ATOM 4239 O O . ALA A 1 526 ? 7.746 -18.838 5.043 1.00 60.59 526 ALA A O 1
ATOM 4240 N N . GLU A 1 527 ? 5.960 -20.010 5.726 1.00 63.28 527 GLU A N 1
ATOM 4241 C CA . GLU A 1 527 ? 5.349 -18.892 6.449 1.00 63.28 527 GLU A CA 1
ATOM 4242 C C . GLU A 1 527 ? 6.223 -18.429 7.625 1.00 63.28 527 GLU A C 1
ATOM 4244 O O . GLU A 1 527 ? 6.583 -17.252 7.683 1.00 63.28 527 GLU A O 1
ATOM 4249 N N . ARG A 1 528 ? 6.702 -19.348 8.478 1.00 66.31 528 ARG A N 1
ATOM 4250 C CA . ARG A 1 528 ? 7.617 -19.024 9.593 1.00 66.31 528 ARG A CA 1
ATOM 4251 C C . ARG A 1 528 ? 8.876 -18.296 9.114 1.00 66.31 528 ARG A C 1
ATOM 4253 O O . ARG A 1 528 ? 9.241 -17.256 9.666 1.00 66.31 528 ARG A O 1
ATOM 4260 N N . VAL A 1 529 ? 9.522 -18.817 8.065 1.00 64.62 529 VAL A N 1
ATOM 4261 C CA . VAL A 1 529 ? 10.739 -18.231 7.471 1.00 64.62 529 VAL A CA 1
ATOM 4262 C C . VAL A 1 529 ? 10.470 -16.841 6.890 1.00 64.62 529 VAL A C 1
ATOM 4264 O O . VAL A 1 529 ? 11.347 -15.974 6.935 1.00 64.62 529 VAL A O 1
ATOM 4267 N N . MET A 1 530 ? 9.276 -16.612 6.347 1.00 63.09 530 MET A N 1
ATOM 4268 C CA . MET A 1 530 ? 8.866 -15.323 5.796 1.00 63.09 530 MET A CA 1
ATOM 4269 C C . MET A 1 530 ? 8.516 -14.312 6.900 1.00 63.09 530 MET A C 1
ATOM 4271 O O . MET A 1 530 ? 8.887 -13.140 6.788 1.00 63.09 530 MET A O 1
ATOM 4275 N N . GLU A 1 531 ? 7.870 -14.736 7.988 1.00 69.19 531 GLU A N 1
ATOM 4276 C CA . GLU A 1 531 ? 7.550 -13.889 9.146 1.00 69.19 531 GLU A CA 1
ATOM 4277 C C . GLU A 1 531 ? 8.807 -13.379 9.863 1.00 69.19 531 GLU A C 1
ATOM 4279 O O . GLU A 1 531 ? 8.886 -12.205 10.220 1.00 69.19 531 GLU A O 1
ATOM 4284 N N . GLU A 1 532 ? 9.820 -14.235 10.045 1.00 70.50 532 GLU A N 1
ATOM 4285 C CA . GLU A 1 532 ? 11.126 -13.847 10.609 1.00 70.50 532 GLU A CA 1
ATOM 4286 C C . GLU A 1 532 ? 11.862 -12.785 9.772 1.00 70.50 532 GLU A C 1
ATOM 4288 O O . GLU A 1 532 ? 12.793 -12.134 10.250 1.00 70.50 532 GLU A O 1
ATOM 4293 N N . GLN A 1 533 ? 11.454 -12.603 8.514 1.00 73.50 533 GLN A N 1
ATOM 4294 C CA . GLN A 1 533 ? 12.069 -11.686 7.561 1.00 73.50 533 GLN A CA 1
ATOM 4295 C C . GLN A 1 533 ? 11.298 -10.370 7.372 1.00 73.50 533 GLN A C 1
ATOM 4297 O O . GLN A 1 533 ? 11.745 -9.527 6.584 1.00 73.50 533 GLN A O 1
ATOM 4302 N N . VAL A 1 534 ? 10.179 -10.171 8.077 1.00 82.62 534 VAL A N 1
ATOM 4303 C CA . VAL A 1 534 ? 9.417 -8.913 8.045 1.00 82.62 534 VAL A CA 1
ATOM 4304 C C . VAL A 1 534 ? 10.188 -7.815 8.774 1.00 82.62 534 VAL A C 1
ATOM 4306 O O . VAL A 1 534 ? 10.639 -7.985 9.905 1.00 82.62 534 VAL A O 1
ATOM 4309 N N . LYS A 1 535 ? 10.328 -6.663 8.116 1.00 85.38 535 LYS A N 1
ATOM 4310 C CA . LYS A 1 535 ? 10.928 -5.440 8.665 1.00 85.38 535 LYS A CA 1
ATOM 4311 C C . LYS A 1 535 ? 10.111 -4.261 8.169 1.00 85.38 535 LYS A C 1
ATOM 4313 O O . LYS A 1 535 ? 10.451 -3.639 7.159 1.00 85.38 535 LYS A O 1
ATOM 4318 N N . SER A 1 536 ? 8.996 -4.011 8.841 1.00 86.50 536 SER A N 1
ATOM 4319 C CA . SER A 1 536 ? 7.953 -3.136 8.325 1.00 86.50 536 SER A CA 1
ATOM 4320 C C . SER A 1 536 ? 7.587 -2.066 9.342 1.00 86.50 536 SER A C 1
ATOM 4322 O O . SER A 1 536 ? 6.975 -2.372 10.363 1.00 86.50 536 SER A O 1
ATOM 4324 N N . SER A 1 537 ? 7.899 -0.800 9.046 1.00 85.56 537 SER A N 1
ATOM 4325 C CA . SER A 1 537 ? 7.386 0.318 9.843 1.00 85.56 537 SER A CA 1
ATOM 4326 C C . SER A 1 537 ? 5.964 0.713 9.472 1.00 85.56 537 SER A C 1
ATOM 4328 O O . SER A 1 537 ? 5.431 1.594 10.136 1.00 85.56 537 SER A O 1
ATOM 4330 N N . TRP A 1 538 ? 5.365 0.154 8.415 1.00 88.88 538 TRP A N 1
ATOM 4331 C CA . TRP A 1 538 ? 3.998 0.507 8.034 1.00 88.88 538 TRP A CA 1
ATOM 4332 C C . TRP A 1 538 ? 3.005 0.197 9.173 1.00 88.88 538 TRP A C 1
ATOM 4334 O O . TRP A 1 538 ? 2.870 -0.975 9.546 1.00 88.88 538 TRP A O 1
ATOM 4344 N N . PRO A 1 539 ? 2.324 1.208 9.752 1.00 86.94 539 PRO A N 1
ATOM 4345 C CA . PRO A 1 539 ? 1.282 0.970 10.727 1.00 86.94 539 PRO A CA 1
ATOM 4346 C C . PRO A 1 539 ? -0.045 0.675 10.025 1.00 86.94 539 PRO A C 1
ATOM 4348 O O . PRO A 1 539 ? -0.501 1.419 9.155 1.00 86.94 539 PRO A O 1
ATOM 4351 N N . ILE A 1 540 ? -0.678 -0.418 10.434 1.00 84.06 540 ILE A N 1
ATOM 4352 C CA . ILE A 1 540 ? -2.013 -0.823 9.990 1.00 84.06 540 ILE A CA 1
ATOM 4353 C C . ILE A 1 540 ? -2.992 -0.692 11.159 1.00 84.06 540 ILE A C 1
ATOM 4355 O O . ILE A 1 540 ? -2.584 -0.575 12.311 1.00 84.06 540 ILE A O 1
ATOM 4359 N N . ASP A 1 541 ? -4.295 -0.713 10.885 1.00 81.50 541 ASP A N 1
ATOM 4360 C CA . ASP A 1 541 ? -5.322 -0.578 11.928 1.00 81.50 541 ASP A CA 1
ATOM 4361 C C . ASP A 1 541 ? -5.235 0.740 12.749 1.00 81.50 541 ASP A C 1
ATOM 4363 O O . ASP A 1 541 ? -5.471 0.781 13.965 1.00 81.50 541 ASP A O 1
ATOM 4367 N N . LEU A 1 542 ? -4.899 1.842 12.066 1.00 78.94 542 LEU A N 1
ATOM 4368 C CA . LEU A 1 542 ? -4.925 3.202 12.610 1.00 78.94 542 LEU A CA 1
ATOM 4369 C C . LEU A 1 542 ? -6.259 3.903 12.333 1.00 78.94 542 LEU A C 1
ATOM 4371 O O . LEU A 1 542 ? -6.760 3.898 11.211 1.00 78.94 542 LEU A O 1
ATOM 4375 N N . GLU A 1 543 ? -6.811 4.541 13.364 1.00 69.12 543 GLU A N 1
ATOM 4376 C CA . GLU A 1 543 ? -8.104 5.240 13.304 1.00 69.12 543 GLU A CA 1
ATOM 4377 C C . GLU A 1 543 ? -7.960 6.750 13.044 1.00 69.12 543 GLU A C 1
ATOM 4379 O O . GLU A 1 543 ? -8.824 7.345 12.404 1.00 69.12 543 GLU A O 1
ATOM 4384 N N . TRP A 1 544 ? -6.872 7.375 13.507 1.00 78.56 544 TRP A N 1
ATOM 4385 C CA . TRP A 1 544 ? -6.555 8.789 13.279 1.00 78.56 544 TRP A CA 1
ATOM 4386 C C . TRP A 1 544 ? -5.037 9.033 13.301 1.00 78.56 544 TRP A C 1
ATOM 4388 O O . TRP A 1 544 ? -4.256 8.117 13.557 1.00 78.56 544 TRP A O 1
ATOM 4398 N N . ILE A 1 545 ? -4.618 10.265 12.996 1.00 77.38 545 ILE A N 1
ATOM 4399 C CA . ILE A 1 545 ? -3.216 10.619 12.714 1.00 77.38 545 ILE A CA 1
ATOM 4400 C C . ILE A 1 545 ? -2.333 10.620 13.979 1.00 77.38 545 ILE A C 1
ATOM 4402 O O . ILE A 1 545 ? -1.161 10.266 13.912 1.00 77.38 545 ILE A O 1
ATOM 4406 N N . ASP A 1 546 ? -2.908 10.987 15.125 1.00 67.31 546 ASP A N 1
ATOM 4407 C CA . ASP A 1 546 ? -2.232 11.190 16.423 1.00 67.31 546 ASP A CA 1
ATOM 4408 C C . ASP A 1 546 ? -2.312 9.953 17.352 1.00 67.31 546 ASP A C 1
ATOM 4410 O O . ASP A 1 546 ? -2.365 10.058 18.578 1.00 67.31 546 ASP A O 1
ATOM 4414 N N . VAL A 1 547 ? -2.401 8.752 16.771 1.00 70.19 547 VAL A N 1
ATOM 4415 C CA . VAL A 1 547 ? -2.245 7.477 17.494 1.00 70.19 547 VAL A CA 1
ATOM 4416 C C . VAL A 1 547 ? -0.768 7.097 17.476 1.00 70.19 547 VAL A C 1
ATOM 4418 O O . VAL A 1 547 ? -0.153 7.158 16.419 1.00 70.19 547 VAL A O 1
ATOM 4421 N N . ASP A 1 548 ? -0.221 6.631 18.605 1.00 72.19 548 ASP A N 1
ATOM 4422 C CA . ASP A 1 548 ? 1.108 5.999 18.678 1.00 72.19 548 ASP A CA 1
ATOM 4423 C C . ASP A 1 548 ? 1.232 4.866 17.629 1.00 72.19 548 ASP A C 1
ATOM 4425 O O . ASP A 1 548 ? 0.649 3.788 17.826 1.00 72.19 548 ASP A O 1
ATOM 4429 N N . PRO A 1 549 ? 1.961 5.082 16.513 1.00 78.12 549 PRO A N 1
ATOM 4430 C CA . PRO A 1 549 ? 1.955 4.148 15.397 1.00 78.12 549 PRO A CA 1
ATOM 4431 C C . PRO A 1 549 ? 2.777 2.898 15.713 1.00 78.12 549 PRO A C 1
ATOM 4433 O O . PRO A 1 549 ? 2.526 1.845 15.130 1.00 78.12 549 PRO A O 1
ATOM 4436 N N . GLU A 1 550 ? 3.717 2.961 16.666 1.00 79.50 550 GLU A N 1
ATOM 4437 C CA . GLU A 1 550 ? 4.646 1.866 16.958 1.00 79.50 550 GLU A CA 1
ATOM 4438 C C . GLU A 1 550 ? 3.903 0.601 17.406 1.00 79.50 550 GLU A C 1
ATOM 4440 O O . GLU A 1 550 ? 4.199 -0.499 16.940 1.00 79.50 550 GLU A O 1
ATOM 4445 N N . LYS A 1 551 ? 2.843 0.737 18.215 1.00 78.44 551 LYS A N 1
ATOM 4446 C CA . LYS A 1 551 ? 2.001 -0.400 18.639 1.00 78.44 551 LYS A CA 1
ATOM 4447 C C . LYS A 1 551 ? 1.189 -1.036 17.509 1.00 78.44 551 LYS A C 1
ATOM 4449 O O . LYS A 1 551 ? 0.577 -2.078 17.750 1.00 78.44 551 LYS A O 1
ATOM 4454 N N . LYS A 1 552 ? 1.124 -0.394 16.348 1.00 84.25 552 LYS A N 1
ATOM 4455 C CA . LYS A 1 552 ? 0.273 -0.739 15.205 1.00 84.25 552 LYS A CA 1
ATOM 4456 C C . LYS A 1 552 ? 1.071 -1.032 13.933 1.00 84.25 552 LYS A C 1
ATOM 4458 O O . LYS A 1 552 ? 0.486 -1.401 12.920 1.00 84.25 552 LYS A O 1
ATOM 4463 N N . ARG A 1 553 ? 2.403 -0.942 13.998 1.00 87.38 553 ARG A N 1
ATOM 4464 C CA . ARG A 1 553 ? 3.310 -1.440 12.961 1.00 87.38 553 ARG A CA 1
ATOM 4465 C C . ARG A 1 553 ? 3.059 -2.911 12.666 1.00 87.38 553 ARG A C 1
ATOM 4467 O O . ARG A 1 553 ? 2.844 -3.708 13.581 1.00 87.38 553 ARG A O 1
ATOM 4474 N N . LEU A 1 554 ? 3.142 -3.257 11.387 1.00 85.50 554 LEU A N 1
ATOM 4475 C CA . LEU A 1 554 ? 2.958 -4.616 10.895 1.00 85.50 554 LEU A CA 1
ATOM 4476 C C . LEU A 1 554 ? 3.885 -5.625 11.596 1.00 85.50 554 LEU A C 1
ATOM 4478 O O . LEU A 1 554 ? 3.419 -6.685 12.004 1.00 85.50 554 LEU A O 1
ATOM 4482 N N . ASP A 1 555 ? 5.163 -5.285 11.799 1.00 83.56 555 ASP A N 1
ATOM 4483 C CA . ASP A 1 555 ? 6.134 -6.151 12.483 1.00 83.56 555 ASP A CA 1
ATOM 4484 C C . ASP A 1 555 ? 5.731 -6.472 13.937 1.00 83.56 555 ASP A C 1
ATOM 4486 O O . ASP A 1 555 ? 5.695 -7.636 14.343 1.00 83.56 555 ASP A O 1
ATOM 4490 N N . ASN A 1 556 ? 5.341 -5.453 14.702 1.00 83.56 556 ASN A N 1
ATOM 4491 C CA . ASN A 1 556 ? 4.879 -5.591 16.081 1.00 83.56 556 ASN A CA 1
ATOM 4492 C C . ASN A 1 556 ? 3.535 -6.328 16.190 1.00 83.56 556 ASN A C 1
ATOM 4494 O O . ASN A 1 556 ? 3.307 -7.027 17.178 1.00 83.56 556 ASN A O 1
ATOM 4498 N N . LEU A 1 557 ? 2.644 -6.193 15.203 1.00 82.06 557 LEU A N 1
ATOM 4499 C CA . LEU A 1 557 ? 1.373 -6.921 15.183 1.00 82.06 557 LEU A CA 1
ATOM 4500 C C . LEU A 1 557 ? 1.574 -8.410 14.878 1.00 82.06 557 LEU A C 1
ATOM 4502 O O . LEU A 1 557 ? 1.040 -9.228 15.619 1.00 82.06 557 LEU A O 1
ATOM 4506 N N . ILE A 1 558 ? 2.412 -8.766 13.898 1.00 78.81 558 ILE A N 1
ATOM 4507 C CA . ILE A 1 558 ? 2.783 -10.169 13.619 1.00 78.81 558 ILE A CA 1
ATOM 4508 C C . ILE A 1 558 ? 3.424 -10.805 14.854 1.00 78.81 558 ILE A C 1
ATOM 4510 O O . ILE A 1 558 ? 3.066 -11.915 15.246 1.00 78.81 558 ILE A O 1
ATOM 4514 N N . ARG A 1 559 ? 4.331 -10.085 15.530 1.00 75.88 559 ARG A N 1
ATOM 4515 C CA . ARG A 1 559 ? 4.956 -10.577 16.764 1.00 75.88 559 ARG A CA 1
ATOM 4516 C C . ARG A 1 559 ? 3.929 -10.858 17.869 1.00 75.88 559 ARG A C 1
ATOM 4518 O O . ARG A 1 559 ? 4.067 -11.855 18.568 1.00 75.88 559 ARG A O 1
ATOM 4525 N N . ARG A 1 560 ? 2.880 -10.037 17.996 1.00 70.12 560 ARG A N 1
ATOM 4526 C CA . ARG A 1 560 ? 1.771 -10.296 18.933 1.00 70.12 560 ARG A CA 1
ATOM 4527 C C . ARG A 1 560 ? 0.886 -11.465 18.513 1.00 70.12 560 ARG A C 1
ATOM 4529 O O . ARG A 1 560 ? 0.386 -12.162 19.385 1.00 70.12 560 ARG A O 1
ATOM 4536 N N . THR A 1 561 ? 0.705 -11.707 17.216 1.00 62.09 561 THR A N 1
ATOM 4537 C CA . THR A 1 561 ? 0.024 -12.921 16.743 1.00 62.09 561 THR A CA 1
ATOM 4538 C C . THR A 1 561 ? 0.795 -14.170 17.188 1.00 62.09 561 THR A C 1
ATOM 4540 O O . THR A 1 561 ? 0.179 -15.084 17.721 1.00 62.09 561 THR A O 1
ATOM 4543 N N . LYS A 1 562 ? 2.140 -14.158 17.140 1.00 58.53 562 LYS A N 1
ATOM 4544 C CA . LYS A 1 562 ? 2.970 -15.224 17.743 1.00 58.53 562 LYS A CA 1
ATOM 4545 C C . LYS A 1 562 ? 2.754 -15.354 19.253 1.00 58.53 562 LYS A C 1
ATOM 4547 O O . LYS A 1 562 ? 2.559 -16.458 19.743 1.00 58.53 562 LYS A O 1
ATOM 4552 N N . GLU A 1 563 ? 2.762 -14.239 19.989 1.00 52.59 563 GLU A N 1
ATOM 4553 C CA . GLU A 1 563 ? 2.512 -14.212 21.446 1.00 52.59 563 GLU A CA 1
ATOM 4554 C C . GLU A 1 563 ? 1.123 -14.775 21.836 1.00 52.59 563 GLU A C 1
ATOM 4556 O O . GLU A 1 563 ? 0.939 -15.169 22.982 1.00 52.59 563 GLU A O 1
ATOM 4561 N N . LEU A 1 564 ? 0.166 -14.839 20.899 1.00 47.28 564 LEU A N 1
ATOM 4562 C CA . LEU A 1 564 ? -1.171 -15.426 21.083 1.00 47.28 564 LEU A CA 1
ATOM 4563 C C . LEU A 1 564 ? -1.303 -16.872 20.563 1.00 47.28 564 LEU A C 1
ATOM 4565 O O . LEU A 1 564 ? -2.253 -17.555 20.935 1.00 47.28 564 LEU A O 1
ATOM 4569 N N . GLU A 1 565 ? -0.388 -17.336 19.708 1.00 42.75 565 GLU A N 1
ATOM 4570 C CA . GLU A 1 565 ? -0.353 -18.711 19.175 1.00 42.75 565 GLU A CA 1
ATOM 4571 C C . GLU A 1 565 ? 0.498 -19.664 20.028 1.00 42.75 565 GLU A C 1
ATOM 4573 O O . GLU A 1 565 ? 0.309 -20.881 19.978 1.00 42.75 565 GLU A O 1
ATOM 4578 N N . PHE A 1 566 ? 1.412 -19.137 20.848 1.00 41.12 566 PHE A N 1
ATOM 4579 C CA . PHE A 1 566 ? 2.062 -19.927 21.890 1.00 41.12 566 PHE A CA 1
ATOM 4580 C C . PHE A 1 566 ? 1.132 -20.097 23.098 1.00 41.12 566 PHE A C 1
ATOM 4582 O O . PHE A 1 566 ? 1.142 -19.281 24.019 1.00 41.12 566 PHE A O 1
ATOM 4589 N N . ASP A 1 567 ? 0.422 -21.230 23.150 1.00 41.44 567 ASP A N 1
ATOM 4590 C CA . ASP A 1 567 ? 0.128 -21.870 24.439 1.00 41.44 567 ASP A CA 1
ATOM 4591 C C . ASP A 1 567 ? 1.446 -21.919 25.236 1.00 41.44 567 ASP A C 1
ATOM 4593 O O . ASP A 1 567 ? 2.445 -22.458 24.743 1.00 41.44 567 ASP A O 1
ATOM 4597 N N . GLU A 1 568 ? 1.467 -21.321 26.435 1.00 52.16 568 GLU A N 1
ATOM 4598 C CA . GLU A 1 568 ? 2.671 -21.186 27.265 1.00 52.16 568 GLU A CA 1
ATOM 4599 C C . GLU A 1 568 ? 3.394 -22.534 27.383 1.00 52.16 568 GLU A C 1
ATOM 4601 O O . GLU A 1 568 ? 2.911 -23.446 28.057 1.00 52.16 568 GLU A O 1
ATOM 4606 N N . VAL A 1 569 ? 4.567 -22.676 26.752 1.00 60.56 569 VAL A N 1
ATOM 4607 C CA . VAL A 1 569 ? 5.362 -23.905 26.870 1.00 60.56 569 VAL A CA 1
ATOM 4608 C C . VAL A 1 569 ? 5.786 -24.035 28.336 1.00 60.56 569 VAL A C 1
ATOM 4610 O O . VAL A 1 569 ? 6.602 -23.230 28.796 1.00 60.56 569 VAL A O 1
ATOM 4613 N N . PRO A 1 570 ? 5.271 -25.019 29.100 1.00 64.88 570 PRO A N 1
ATOM 4614 C CA . PRO A 1 570 ? 5.436 -25.020 30.544 1.00 64.88 570 PRO A CA 1
ATOM 4615 C C . PRO A 1 570 ? 6.889 -25.342 30.902 1.00 64.88 570 PRO A C 1
ATOM 4617 O O . PRO A 1 570 ? 7.341 -26.486 30.798 1.00 64.88 570 PRO A O 1
ATOM 4620 N N . LEU A 1 571 ? 7.633 -24.324 31.338 1.00 69.69 571 LEU A N 1
ATOM 4621 C CA . LEU A 1 571 ? 9.031 -24.466 31.726 1.00 69.69 571 LEU A CA 1
ATOM 4622 C C . LEU A 1 571 ? 9.139 -25.197 33.074 1.00 69.69 571 LEU A C 1
ATOM 4624 O O . LEU A 1 571 ? 8.874 -24.630 34.136 1.00 69.69 571 LEU A O 1
ATOM 4628 N N . ILE A 1 572 ? 9.551 -26.468 33.026 1.00 79.62 572 ILE A N 1
ATOM 4629 C CA . ILE A 1 572 ? 9.802 -27.301 34.209 1.00 79.62 572 ILE A CA 1
ATOM 4630 C C . ILE A 1 572 ? 11.310 -27.522 34.375 1.00 79.62 572 ILE A C 1
ATOM 4632 O O . ILE A 1 572 ? 11.938 -28.247 33.602 1.00 79.62 572 ILE A O 1
ATOM 4636 N N . CYS A 1 573 ? 11.890 -26.945 35.425 1.00 79.56 573 CYS A N 1
ATOM 4637 C CA . CYS A 1 573 ? 13.302 -27.102 35.766 1.00 79.56 573 CYS A CA 1
ATOM 4638 C C . CYS A 1 573 ? 13.511 -28.323 36.676 1.00 79.56 573 CYS A C 1
ATOM 4640 O O . CYS A 1 573 ? 13.038 -28.353 37.812 1.00 79.56 573 CYS A O 1
ATOM 4642 N N . ILE A 1 574 ? 14.270 -29.324 36.219 1.00 82.69 574 ILE A N 1
ATOM 4643 C CA . ILE A 1 574 ? 14.704 -30.456 37.057 1.00 82.69 574 ILE A CA 1
ATOM 4644 C C . ILE A 1 574 ? 16.149 -30.208 37.501 1.00 82.69 574 ILE A C 1
ATOM 4646 O O . ILE A 1 574 ? 17.104 -30.491 36.776 1.00 82.69 574 ILE A O 1
ATOM 4650 N N . THR A 1 575 ? 16.307 -29.670 38.710 1.00 76.94 575 THR A N 1
ATOM 4651 C CA . THR A 1 575 ? 17.611 -29.292 39.272 1.00 76.94 575 THR A CA 1
ATOM 4652 C C . THR A 1 575 ? 18.457 -30.537 39.592 1.00 76.94 575 THR A C 1
ATOM 4654 O O . THR A 1 575 ? 18.052 -31.420 40.352 1.00 76.94 575 THR A O 1
ATOM 4657 N N . SER A 1 576 ? 19.658 -30.617 39.006 1.00 73.25 576 SER A N 1
ATOM 4658 C CA . SER A 1 576 ? 20.704 -31.606 39.344 1.00 73.25 576 SER A CA 1
ATOM 4659 C C . SER A 1 576 ? 21.846 -30.975 40.154 1.00 73.25 576 SER A C 1
ATOM 4661 O O . SER A 1 576 ? 22.401 -31.585 41.070 1.00 73.25 576 SER A O 1
ATOM 4663 N N . SER A 1 577 ? 22.164 -29.711 39.882 1.00 66.75 577 SER A N 1
ATOM 4664 C CA . SER A 1 577 ? 22.890 -28.798 40.772 1.00 66.75 577 SER A CA 1
ATOM 4665 C C . SER A 1 577 ? 21.915 -27.804 41.401 1.00 66.75 577 SER A C 1
ATOM 4667 O O . SER A 1 577 ? 20.949 -27.443 40.740 1.00 66.75 577 SER A O 1
ATOM 4669 N N . PHE A 1 578 ? 22.197 -27.321 42.618 1.00 69.19 578 PHE A N 1
ATOM 4670 C CA . PHE A 1 578 ? 21.433 -26.322 43.401 1.00 69.19 578 PHE A CA 1
ATOM 4671 C C . PHE A 1 578 ? 21.250 -24.928 42.727 1.00 69.19 578 PHE A C 1
ATOM 4673 O O . PHE A 1 578 ? 21.270 -23.914 43.411 1.00 69.19 578 PHE A O 1
ATOM 4680 N N . SER A 1 579 ? 21.202 -24.832 41.401 1.00 71.06 579 SER A N 1
ATOM 4681 C CA . SER A 1 579 ? 21.392 -23.598 40.637 1.00 71.06 579 SER A CA 1
ATOM 4682 C C . SER A 1 579 ? 20.367 -22.522 41.003 1.00 71.06 579 SER A C 1
ATOM 4684 O O . SER A 1 579 ? 19.164 -22.687 40.816 1.00 71.06 579 SER A O 1
ATOM 4686 N N . ASP A 1 580 ? 20.880 -21.395 41.501 1.00 67.62 580 ASP A N 1
ATOM 4687 C CA . ASP A 1 580 ? 20.109 -20.188 41.806 1.00 67.62 580 ASP A CA 1
ATOM 4688 C C . ASP A 1 580 ? 19.317 -19.693 40.573 1.00 67.62 580 ASP A C 1
ATOM 4690 O O . ASP A 1 580 ? 18.209 -19.178 40.702 1.00 67.62 580 ASP A O 1
ATOM 4694 N N . GLY A 1 581 ? 19.872 -19.888 39.368 1.00 71.25 581 GLY A N 1
ATOM 4695 C CA . GLY A 1 581 ? 19.271 -19.473 38.097 1.00 71.25 581 GLY A CA 1
ATOM 4696 C C . GLY A 1 581 ? 18.071 -20.309 37.650 1.00 71.25 581 GLY A C 1
ATOM 4697 O O . GLY A 1 581 ? 17.372 -19.899 36.734 1.00 71.25 581 GLY A O 1
ATOM 4698 N N . ASP A 1 582 ? 17.785 -21.439 38.302 1.00 76.81 582 ASP A N 1
ATOM 4699 C CA . ASP A 1 582 ? 16.639 -22.291 37.951 1.00 76.81 582 ASP A CA 1
ATOM 4700 C C . ASP A 1 582 ? 15.297 -21.674 38.420 1.00 76.81 582 ASP A C 1
ATOM 4702 O O . ASP A 1 582 ? 14.233 -22.193 38.086 1.00 76.81 582 ASP A O 1
ATOM 4706 N N . TYR A 1 583 ? 15.354 -20.575 39.192 1.00 74.50 583 TYR A N 1
ATOM 4707 C CA . TYR A 1 583 ? 14.224 -19.865 39.817 1.00 74.50 583 TYR A CA 1
ATOM 4708 C C . TYR A 1 583 ? 13.964 -18.462 39.237 1.00 74.50 583 TYR A C 1
ATOM 4710 O O . TYR A 1 583 ? 13.253 -17.676 39.862 1.00 74.50 583 TYR A O 1
ATOM 4718 N N . GLN A 1 584 ? 14.572 -18.111 38.102 1.00 69.88 584 GLN A N 1
ATOM 4719 C CA . GLN A 1 584 ? 14.368 -16.826 37.426 1.00 69.88 584 GLN A CA 1
ATOM 4720 C C . GLN A 1 584 ? 14.360 -17.021 35.909 1.00 69.88 584 GLN A C 1
ATOM 4722 O O . GLN A 1 584 ? 15.168 -17.785 35.388 1.00 69.88 584 GLN A O 1
ATOM 4727 N N . ALA A 1 585 ? 13.537 -16.255 35.191 1.00 68.19 585 ALA A N 1
ATOM 4728 C CA . ALA A 1 585 ? 13.544 -16.211 33.728 1.00 68.19 585 ALA A CA 1
ATOM 4729 C C . ALA A 1 585 ? 14.928 -15.874 33.124 1.00 68.19 585 ALA A C 1
ATOM 4731 O O . ALA A 1 585 ? 15.222 -16.248 31.993 1.00 68.19 585 ALA A O 1
ATOM 4732 N N . ILE A 1 586 ? 15.800 -15.165 33.852 1.00 73.00 586 ILE A N 1
ATOM 4733 C CA . ILE A 1 586 ? 17.071 -14.642 33.326 1.00 73.00 586 ILE A CA 1
ATOM 4734 C C . ILE A 1 586 ? 18.135 -15.746 33.191 1.00 73.00 586 ILE A C 1
ATOM 4736 O O . ILE A 1 586 ? 18.772 -16.146 34.167 1.00 73.00 586 ILE A O 1
ATOM 4740 N N . ALA A 1 587 ? 18.437 -16.145 31.954 1.00 73.44 587 ALA A N 1
ATOM 4741 C CA . ALA A 1 587 ? 19.524 -17.072 31.640 1.00 73.44 587 ALA A CA 1
ATOM 4742 C C . ALA A 1 587 ? 20.810 -16.337 31.211 1.00 73.44 587 ALA A C 1
ATOM 4744 O O . ALA A 1 587 ? 20.782 -15.286 30.570 1.00 73.44 587 ALA A O 1
ATOM 4745 N N . GLY A 1 588 ? 21.978 -16.903 31.535 1.00 72.62 588 GLY A N 1
ATOM 4746 C CA . GLY A 1 588 ? 23.282 -16.328 31.183 1.00 72.62 588 GLY A CA 1
ATOM 4747 C C . GLY A 1 588 ? 24.219 -17.346 30.540 1.00 72.62 588 GLY A C 1
ATOM 4748 O O . GLY A 1 588 ? 24.559 -18.347 31.166 1.00 72.62 588 GLY A O 1
ATOM 4749 N N . ALA A 1 589 ? 24.699 -17.064 29.327 1.00 75.94 589 ALA A N 1
ATOM 4750 C CA . ALA A 1 589 ? 25.579 -17.954 28.567 1.00 75.94 589 ALA A CA 1
ATOM 4751 C C . ALA A 1 589 ? 26.859 -17.236 28.114 1.00 75.94 589 ALA A C 1
ATOM 4753 O O . ALA A 1 589 ? 26.810 -16.118 27.605 1.00 75.94 589 ALA A O 1
ATOM 4754 N N . THR A 1 590 ? 28.020 -17.880 28.258 1.00 77.56 590 THR A N 1
ATOM 4755 C CA . THR A 1 590 ? 29.306 -17.327 27.797 1.00 77.56 590 THR A CA 1
ATOM 4756 C C . THR A 1 590 ? 29.688 -17.925 26.446 1.00 77.56 590 THR A C 1
ATOM 4758 O O . THR A 1 590 ? 29.866 -19.137 26.326 1.00 77.56 590 THR A O 1
ATOM 4761 N N . GLY A 1 591 ? 29.867 -17.078 25.431 1.00 75.19 591 GLY A N 1
ATOM 4762 C CA . GLY A 1 591 ? 30.254 -17.498 24.088 1.00 75.19 591 GLY A CA 1
ATOM 4763 C C . GLY A 1 591 ? 31.602 -18.225 24.081 1.00 75.19 591 GLY A C 1
ATOM 4764 O O . GLY A 1 591 ? 32.627 -17.696 24.517 1.00 75.19 591 GLY A O 1
ATOM 4765 N N . SER A 1 592 ? 31.624 -19.455 23.562 1.00 71.94 592 SER A N 1
ATOM 4766 C CA . SER A 1 592 ? 32.799 -20.338 23.637 1.00 71.94 592 SER A CA 1
ATOM 4767 C C . SER A 1 592 ? 34.046 -19.755 22.955 1.00 71.94 592 SER A C 1
ATOM 4769 O O . SER A 1 592 ? 35.155 -19.942 23.468 1.00 71.94 592 SER A O 1
ATOM 4771 N N . LYS A 1 593 ? 33.851 -19.016 21.850 1.00 71.69 593 LYS A N 1
ATOM 4772 C CA . LYS A 1 593 ? 34.899 -18.391 21.022 1.00 71.69 593 LYS A CA 1
ATOM 4773 C C . LYS A 1 593 ? 35.343 -17.007 21.511 1.00 71.69 593 LYS A C 1
ATOM 4775 O O . LYS A 1 593 ? 36.538 -16.759 21.585 1.00 71.69 593 LYS A O 1
ATOM 4780 N N . ASN A 1 594 ? 34.401 -16.113 21.821 1.00 77.38 594 ASN A N 1
ATOM 4781 C CA . ASN A 1 594 ? 34.672 -14.700 22.139 1.00 77.38 594 ASN A CA 1
ATOM 4782 C C . ASN A 1 594 ? 34.749 -14.399 23.650 1.00 77.38 594 ASN A C 1
ATOM 4784 O O . ASN A 1 594 ? 35.141 -13.299 24.018 1.00 77.38 594 ASN A O 1
ATOM 4788 N N . LYS A 1 595 ? 34.361 -15.352 24.512 1.00 73.94 595 LYS A N 1
ATOM 4789 C CA . LYS A 1 595 ? 34.234 -15.196 25.975 1.00 73.94 595 LYS A CA 1
ATOM 4790 C C . LYS A 1 595 ? 33.300 -14.059 26.416 1.00 73.94 595 LYS A C 1
ATOM 4792 O O . LYS A 1 595 ? 33.350 -13.638 27.566 1.00 73.94 595 LYS A O 1
ATOM 4797 N N . VAL A 1 596 ? 32.409 -13.592 25.543 1.00 76.00 596 VAL A N 1
ATOM 4798 C CA . VAL A 1 596 ? 31.390 -12.596 25.903 1.00 76.00 596 VAL A CA 1
ATOM 4799 C C . VAL A 1 596 ? 30.249 -13.301 26.630 1.00 76.00 596 VAL A C 1
ATOM 4801 O O . VAL A 1 596 ? 29.770 -14.340 26.174 1.00 76.00 596 VAL A O 1
ATOM 4804 N N . LYS A 1 597 ? 29.814 -12.747 27.765 1.00 70.44 597 LYS A N 1
ATOM 4805 C CA . LYS A 1 597 ? 28.617 -13.203 28.476 1.00 70.44 597 LYS A CA 1
ATOM 4806 C C . LYS A 1 597 ? 27.388 -12.544 27.854 1.00 70.44 597 LYS A C 1
ATOM 4808 O O . LYS A 1 597 ? 27.255 -11.325 27.897 1.00 70.44 597 LYS A O 1
ATOM 4813 N N . HIS A 1 598 ? 26.502 -13.357 27.301 1.00 76.62 598 HIS A N 1
ATOM 4814 C CA . HIS A 1 598 ? 25.184 -12.960 26.831 1.00 76.62 598 HIS A CA 1
ATOM 4815 C C . HIS A 1 598 ? 24.161 -13.222 27.940 1.00 76.62 598 HIS A C 1
ATOM 4817 O O . HIS A 1 598 ? 24.255 -14.225 28.654 1.00 76.62 598 HIS A O 1
ATOM 4823 N N . ILE A 1 599 ? 23.204 -12.309 28.088 1.00 75.50 599 ILE A N 1
ATOM 4824 C CA . ILE A 1 599 ? 22.050 -12.453 28.975 1.00 75.50 599 ILE A CA 1
ATOM 4825 C C . ILE A 1 599 ? 20.829 -12.645 28.078 1.00 75.50 599 ILE A C 1
ATOM 4827 O O . ILE A 1 599 ? 20.676 -11.927 27.091 1.00 75.50 599 ILE A O 1
ATOM 4831 N N . LEU A 1 600 ? 20.005 -13.630 28.407 1.00 72.06 600 LEU A N 1
ATOM 4832 C CA . LEU A 1 600 ? 18.746 -13.943 27.747 1.00 72.06 600 LEU A CA 1
ATOM 4833 C C . LEU A 1 600 ? 17.630 -13.707 28.765 1.00 72.06 600 LEU A C 1
ATOM 4835 O O . LEU A 1 600 ? 17.729 -14.173 29.900 1.00 72.06 600 LEU A O 1
ATOM 4839 N N . VAL A 1 601 ? 16.592 -12.980 28.361 1.00 72.19 601 VAL A N 1
ATOM 4840 C CA . VAL A 1 601 ? 15.414 -12.686 29.188 1.00 72.19 601 VAL A CA 1
ATOM 4841 C C . VAL A 1 601 ? 14.177 -13.137 28.398 1.00 72.19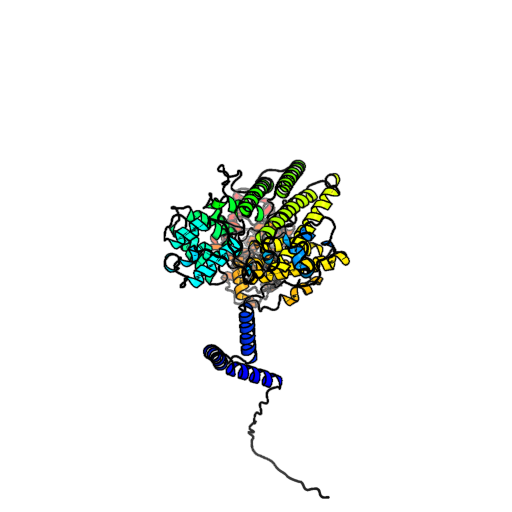 601 VAL A C 1
ATOM 4843 O O . VAL A 1 601 ? 13.609 -12.338 27.667 1.00 72.19 601 VAL A O 1
ATOM 4846 N N . PRO A 1 602 ? 13.828 -14.437 28.430 1.00 61.28 602 PRO A N 1
ATOM 4847 C CA . PRO A 1 602 ? 12.685 -15.012 27.713 1.00 61.28 602 PRO A CA 1
ATOM 4848 C C . PRO A 1 602 ? 11.289 -14.601 28.226 1.00 61.28 602 PRO A C 1
ATOM 4850 O O . PRO A 1 602 ? 10.321 -15.191 27.766 1.00 61.28 602 PRO A O 1
ATOM 4853 N N . ASP A 1 603 ? 11.171 -13.669 29.181 1.00 64.62 603 ASP A N 1
ATOM 4854 C CA . ASP A 1 603 ? 9.908 -13.225 29.816 1.00 64.62 603 ASP A CA 1
ATOM 4855 C C . ASP A 1 603 ? 8.989 -14.351 30.361 1.00 64.62 603 ASP A C 1
ATOM 4857 O O . ASP A 1 603 ? 7.825 -14.120 30.679 1.00 64.62 603 ASP A O 1
ATOM 4861 N N . VAL A 1 604 ? 9.535 -15.559 30.549 1.00 68.00 604 VAL A N 1
ATOM 4862 C CA . VAL A 1 604 ? 8.857 -16.749 31.091 1.00 68.00 604 VAL A CA 1
ATOM 4863 C C . VAL A 1 604 ? 9.656 -17.293 32.275 1.00 68.00 604 VAL A C 1
ATOM 4865 O O . VAL A 1 604 ? 10.807 -17.710 32.123 1.00 68.00 604 VAL A O 1
ATOM 4868 N N . ASP A 1 605 ? 9.038 -17.310 33.457 1.00 67.88 605 ASP A N 1
ATOM 4869 C CA . ASP A 1 605 ? 9.574 -17.970 34.651 1.00 67.88 605 ASP A CA 1
ATOM 4870 C C . ASP A 1 605 ? 9.299 -19.486 34.636 1.00 67.88 605 ASP A C 1
ATOM 4872 O O . ASP A 1 605 ? 8.382 -19.984 33.981 1.00 67.88 605 ASP A O 1
ATOM 4876 N N . ALA A 1 606 ? 10.080 -20.250 35.404 1.00 72.31 606 ALA A N 1
ATOM 4877 C CA . ALA A 1 606 ? 9.859 -21.685 35.560 1.00 72.31 606 ALA A CA 1
ATOM 4878 C C . ALA A 1 606 ? 8.578 -21.969 36.368 1.00 72.31 606 ALA A C 1
ATOM 4880 O O . ALA A 1 606 ? 8.550 -21.795 37.589 1.00 72.31 606 ALA A O 1
ATOM 4881 N N . GLY A 1 607 ? 7.534 -22.477 35.704 1.00 72.62 607 GLY A N 1
ATOM 4882 C CA . GLY A 1 607 ? 6.259 -22.842 36.335 1.00 72.62 607 GLY A CA 1
ATOM 4883 C C . GLY A 1 607 ? 6.374 -23.969 37.374 1.00 72.62 607 GLY A C 1
ATOM 4884 O O . GLY A 1 607 ? 5.528 -24.088 38.261 1.00 72.62 607 GLY A O 1
ATOM 4885 N N . LEU A 1 608 ? 7.435 -24.783 37.309 1.00 80.12 608 LEU A N 1
ATOM 4886 C CA . LEU A 1 608 ? 7.776 -25.761 38.345 1.00 80.12 608 LEU A CA 1
ATOM 4887 C C . LEU A 1 608 ? 9.289 -26.004 38.415 1.00 80.12 608 LEU A C 1
ATOM 4889 O O . LEU A 1 608 ? 9.912 -26.357 37.417 1.00 80.12 608 LEU A O 1
ATOM 4893 N N . VAL A 1 609 ? 9.864 -25.938 39.620 1.00 79.31 609 VAL A N 1
ATOM 4894 C CA . VAL A 1 609 ? 11.248 -26.371 39.885 1.00 79.31 609 VAL A CA 1
ATOM 4895 C C . VAL A 1 609 ? 11.238 -27.619 40.770 1.00 79.31 609 VAL A C 1
ATOM 4897 O O . VAL A 1 609 ? 10.881 -27.565 41.948 1.00 79.31 609 VAL A O 1
ATOM 4900 N N . MET A 1 610 ? 11.605 -28.771 40.206 1.00 79.31 610 MET A N 1
ATOM 4901 C CA . MET A 1 610 ? 11.562 -30.068 40.887 1.00 79.31 610 MET A CA 1
ATOM 4902 C C . MET A 1 610 ? 12.850 -30.350 41.668 1.00 79.31 610 MET A C 1
ATOM 4904 O O . MET A 1 610 ? 13.900 -30.617 41.085 1.00 79.31 610 MET A O 1
ATOM 4908 N N . GLN A 1 611 ? 12.748 -30.369 42.998 1.00 74.00 611 GLN A N 1
ATOM 4909 C CA . GLN A 1 611 ? 13.842 -30.696 43.915 1.00 74.00 611 GLN A CA 1
ATOM 4910 C C . GLN A 1 611 ? 13.804 -32.175 44.352 1.00 74.00 611 GLN A C 1
ATOM 4912 O O . GLN A 1 611 ? 13.115 -32.521 45.309 1.00 74.00 611 GLN A O 1
ATOM 4917 N N . ASP A 1 612 ? 14.578 -33.054 43.705 1.00 75.31 612 ASP A N 1
ATOM 4918 C CA . ASP A 1 612 ? 14.793 -34.437 44.173 1.00 75.31 612 ASP A CA 1
ATOM 4919 C C . ASP A 1 612 ? 16.228 -34.611 44.694 1.00 75.31 612 ASP A C 1
ATOM 4921 O O . ASP A 1 612 ? 17.198 -34.408 43.973 1.00 75.31 612 ASP A O 1
ATOM 4925 N N . MET A 1 613 ? 16.404 -35.042 45.944 1.00 68.88 613 MET A N 1
ATOM 4926 C CA . MET A 1 613 ? 17.735 -35.298 46.517 1.00 68.88 613 MET A CA 1
ATOM 4927 C C . MET A 1 613 ? 18.520 -36.407 45.777 1.00 68.88 613 MET A C 1
ATOM 4929 O O . MET A 1 613 ? 19.734 -36.526 45.950 1.00 68.88 613 MET A O 1
ATOM 4933 N N . ARG A 1 614 ? 17.856 -37.230 44.955 1.00 76.00 614 ARG A N 1
ATOM 4934 C CA . ARG A 1 614 ? 18.477 -38.281 44.136 1.00 76.00 614 ARG A CA 1
ATOM 4935 C C . ARG A 1 614 ? 19.110 -37.733 42.857 1.00 76.00 614 ARG A C 1
ATOM 4937 O O . ARG A 1 614 ? 20.191 -38.211 42.510 1.00 76.00 614 ARG A O 1
ATOM 4944 N N . SER A 1 615 ? 18.516 -36.721 42.206 1.00 72.69 615 SER A N 1
ATOM 4945 C CA . SER A 1 615 ? 19.051 -36.116 40.964 1.00 72.69 615 SER A CA 1
ATOM 4946 C C . SER A 1 615 ? 20.421 -35.466 41.169 1.00 72.69 615 SER A C 1
ATOM 4948 O O . SER A 1 615 ? 21.176 -35.272 40.221 1.00 72.69 615 SER A O 1
ATOM 4950 N N . THR A 1 616 ? 20.758 -35.157 42.421 1.00 72.56 616 THR A N 1
ATOM 4951 C CA . THR A 1 616 ? 21.984 -34.452 42.786 1.00 72.56 616 THR A CA 1
ATOM 4952 C C . THR A 1 616 ? 23.129 -35.371 43.205 1.00 72.56 616 THR A C 1
ATOM 4954 O O . THR A 1 616 ? 24.267 -34.925 43.354 1.00 72.56 616 THR A O 1
ATOM 4957 N N . THR A 1 617 ? 22.870 -36.675 43.353 1.00 77.00 617 THR A N 1
ATOM 4958 C CA . THR A 1 617 ? 23.888 -37.669 43.745 1.00 77.00 617 THR A CA 1
ATOM 4959 C C . THR A 1 617 ? 25.008 -37.838 42.716 1.00 77.00 617 THR A C 1
ATOM 4961 O O . THR A 1 617 ? 26.118 -38.217 43.084 1.00 77.00 617 THR A O 1
ATOM 4964 N N . THR A 1 618 ? 24.739 -37.519 41.448 1.00 79.06 618 THR A N 1
ATOM 4965 C CA . THR A 1 618 ? 25.699 -37.553 40.335 1.00 79.06 618 THR A CA 1
ATOM 4966 C C . THR A 1 618 ? 26.460 -36.240 40.140 1.00 79.06 618 THR A C 1
ATOM 4968 O O . THR A 1 618 ? 27.414 -36.200 39.364 1.00 79.06 618 THR A O 1
ATOM 4971 N N . THR A 1 619 ? 26.066 -35.161 40.819 1.00 80.38 619 THR A N 1
ATOM 4972 C CA . THR A 1 619 ? 26.674 -33.837 40.639 1.00 80.38 619 THR A CA 1
ATOM 4973 C C . THR A 1 619 ? 28.038 -33.775 41.332 1.00 80.38 619 THR A C 1
ATOM 4975 O O . THR A 1 619 ? 28.129 -34.062 42.530 1.00 80.38 619 THR A O 1
ATOM 4978 N N . PRO A 1 620 ? 29.122 -33.377 40.633 1.00 83.69 620 PRO A N 1
ATOM 4979 C CA . PRO A 1 620 ? 30.451 -33.295 41.227 1.00 83.69 620 PRO A CA 1
ATOM 4980 C C . PRO A 1 620 ? 30.466 -32.433 42.491 1.00 83.69 620 PRO A C 1
ATOM 4982 O O . PRO A 1 620 ? 30.024 -31.283 42.473 1.00 83.69 620 PRO A O 1
ATOM 4985 N N . GLN A 1 621 ? 31.050 -32.956 43.576 1.00 78.75 621 GLN A N 1
ATOM 4986 C CA . GLN A 1 621 ? 31.087 -32.290 44.885 1.00 78.75 621 GLN A CA 1
ATOM 4987 C C . GLN A 1 621 ? 31.626 -30.850 44.812 1.00 78.75 621 GLN A C 1
ATOM 4989 O O . GLN A 1 621 ? 31.156 -29.984 45.545 1.00 78.75 621 GLN A O 1
ATOM 4994 N N . LYS A 1 622 ? 32.571 -30.575 43.902 1.00 79.00 622 LYS A N 1
ATOM 4995 C CA . LYS A 1 622 ? 33.096 -29.226 43.656 1.00 79.00 622 LYS A CA 1
ATOM 4996 C C . LYS A 1 622 ? 32.007 -28.250 43.181 1.00 79.00 622 LYS A C 1
ATOM 4998 O O . LYS A 1 622 ? 31.904 -27.157 43.723 1.00 79.00 622 LYS A O 1
ATOM 5003 N N . ILE A 1 623 ? 31.194 -28.652 42.202 1.00 75.62 623 ILE A N 1
ATOM 5004 C CA . ILE A 1 623 ? 30.090 -27.842 41.660 1.00 75.62 623 ILE A CA 1
ATOM 5005 C C . ILE A 1 623 ? 29.017 -27.669 42.739 1.00 75.62 623 ILE A C 1
ATOM 5007 O O . ILE A 1 623 ? 28.621 -26.552 43.046 1.00 75.62 623 ILE A O 1
ATOM 5011 N N . TRP A 1 624 ? 28.642 -28.771 43.391 1.00 74.44 624 TRP A N 1
ATOM 5012 C CA . TRP A 1 624 ? 27.656 -28.817 44.473 1.00 74.44 624 TRP A CA 1
ATOM 5013 C C . TRP A 1 624 ? 27.977 -27.869 45.643 1.00 74.44 624 TRP A C 1
ATOM 5015 O O . TRP A 1 624 ? 27.096 -27.166 46.135 1.00 74.44 624 TRP A O 1
ATOM 5025 N N . LEU A 1 625 ? 29.242 -27.820 46.078 1.00 76.06 625 LEU A N 1
ATOM 5026 C CA . LEU A 1 625 ? 29.699 -26.894 47.120 1.00 76.06 625 LEU A CA 1
ATOM 5027 C C . LEU A 1 625 ? 29.824 -25.451 46.613 1.00 76.06 625 LEU A C 1
ATOM 5029 O O . LEU A 1 625 ? 29.543 -24.530 47.374 1.00 76.06 625 LEU A O 1
ATOM 5033 N N . SER A 1 626 ? 30.216 -25.252 45.349 1.00 77.06 626 SER A N 1
ATOM 5034 C CA . SER A 1 626 ? 30.299 -23.924 44.731 1.00 77.06 626 SER A CA 1
ATOM 5035 C C . SER A 1 626 ? 28.927 -23.244 44.701 1.00 77.06 626 SER A C 1
ATOM 5037 O O . SER A 1 626 ? 28.794 -22.106 45.136 1.00 77.06 626 SER A O 1
ATOM 5039 N N . THR A 1 627 ? 27.869 -23.943 44.294 1.00 74.00 627 THR A N 1
ATOM 5040 C CA . THR A 1 627 ? 26.534 -23.333 44.286 1.00 74.00 627 THR A CA 1
ATOM 5041 C C . THR A 1 627 ? 26.058 -22.965 45.697 1.00 74.00 627 THR A C 1
ATOM 5043 O O . THR A 1 627 ? 25.561 -21.866 45.902 1.00 74.00 627 THR A O 1
ATOM 5046 N N . ALA A 1 628 ? 26.323 -23.802 46.707 1.00 75.00 628 ALA A N 1
ATOM 5047 C CA . ALA A 1 628 ? 25.930 -23.504 48.088 1.00 75.00 628 ALA A CA 1
ATOM 5048 C C . ALA A 1 628 ? 26.583 -22.227 48.666 1.00 75.00 628 ALA A C 1
ATOM 5050 O O . ALA A 1 628 ? 25.934 -21.498 49.413 1.00 75.00 628 ALA A O 1
ATOM 5051 N N . ILE A 1 629 ? 27.845 -21.926 48.326 1.00 80.19 629 ILE A N 1
ATOM 5052 C CA . ILE A 1 629 ? 28.504 -20.680 48.771 1.00 80.19 629 ILE A CA 1
ATOM 5053 C C . ILE A 1 629 ? 28.019 -19.446 47.983 1.00 80.19 629 ILE A C 1
ATOM 5055 O O . ILE A 1 629 ? 28.094 -18.332 48.498 1.00 80.19 629 ILE A O 1
ATOM 5059 N N . ARG A 1 630 ? 27.457 -19.624 46.777 1.00 80.38 630 ARG A N 1
ATOM 5060 C CA . ARG A 1 630 ? 26.836 -18.534 46.006 1.00 80.38 630 ARG A CA 1
ATOM 5061 C C . ARG A 1 630 ? 25.521 -18.060 46.630 1.00 80.38 630 ARG A C 1
ATOM 5063 O O . ARG A 1 630 ? 25.320 -16.855 46.749 1.00 80.38 630 ARG A O 1
ATOM 5070 N N . SER A 1 631 ? 24.681 -18.972 47.114 1.00 76.94 631 SER A N 1
ATOM 5071 C CA . SER A 1 631 ? 23.431 -18.598 47.790 1.00 76.94 631 SER A CA 1
ATOM 5072 C C . SER A 1 631 ? 23.689 -17.874 49.124 1.00 76.94 631 SER A C 1
ATOM 5074 O O . SER A 1 631 ? 22.979 -16.929 49.456 1.00 76.94 631 SER A O 1
ATOM 5076 N N . VAL A 1 632 ? 24.756 -18.238 49.856 1.00 80.25 632 VAL A N 1
ATOM 5077 C CA . VAL A 1 632 ? 25.220 -17.486 51.046 1.00 80.25 632 VAL A CA 1
ATOM 5078 C C . VAL A 1 632 ? 25.637 -16.058 50.675 1.00 80.25 632 VAL A C 1
ATOM 5080 O O . VAL A 1 632 ? 25.278 -15.111 51.368 1.00 80.25 632 VAL A O 1
ATOM 5083 N N . ASP A 1 633 ? 26.364 -15.894 49.571 1.00 81.31 633 ASP A N 1
ATOM 5084 C CA . ASP A 1 633 ? 26.786 -14.594 49.040 1.00 81.31 633 ASP A CA 1
ATOM 5085 C C . ASP A 1 633 ? 25.602 -13.728 48.592 1.00 81.31 633 ASP A C 1
ATOM 5087 O O . ASP A 1 633 ? 25.606 -12.536 48.882 1.00 81.31 633 ASP A O 1
ATOM 5091 N N . HIS A 1 634 ? 24.545 -14.311 48.018 1.00 82.88 634 HIS A N 1
ATOM 5092 C CA . HIS A 1 634 ? 23.289 -13.593 47.773 1.00 82.88 634 HIS A CA 1
ATOM 5093 C C . HIS A 1 634 ? 22.609 -13.144 49.077 1.00 82.88 634 HIS A C 1
ATOM 5095 O O . HIS A 1 634 ? 22.306 -11.961 49.203 1.00 82.88 634 HIS A O 1
ATOM 5101 N N . CYS A 1 635 ? 22.434 -14.026 50.071 1.00 80.75 635 CYS A N 1
ATOM 5102 C CA . CYS A 1 635 ? 21.845 -13.645 51.365 1.00 80.75 635 CYS A CA 1
ATOM 5103 C C . CYS A 1 635 ? 22.605 -12.492 52.040 1.00 80.75 635 CYS A C 1
ATOM 5105 O O . CYS A 1 635 ? 21.991 -11.533 52.506 1.00 80.75 635 CYS A O 1
ATOM 5107 N N . VAL A 1 636 ? 23.941 -12.571 52.086 1.00 82.50 636 VAL A N 1
ATOM 5108 C CA . VAL A 1 636 ? 24.771 -11.541 52.728 1.00 82.50 636 VAL A CA 1
ATOM 5109 C C . VAL A 1 636 ? 24.759 -10.239 51.931 1.00 82.50 636 VAL A C 1
ATOM 5111 O O . VAL A 1 636 ? 24.614 -9.185 52.540 1.00 82.50 636 VAL A O 1
ATOM 5114 N N . GLU A 1 637 ? 24.882 -10.273 50.601 1.00 85.31 637 GLU A N 1
ATOM 5115 C CA . GLU A 1 637 ? 24.844 -9.057 49.773 1.00 85.31 637 GLU A CA 1
ATOM 5116 C C . GLU A 1 637 ? 23.490 -8.347 49.851 1.00 85.31 637 GLU A C 1
ATOM 5118 O O . GLU A 1 637 ? 23.461 -7.126 49.996 1.00 85.31 637 GLU A O 1
ATOM 5123 N N . THR A 1 638 ? 22.384 -9.097 49.828 1.00 80.62 638 THR A N 1
ATOM 5124 C CA . THR A 1 638 ? 21.032 -8.555 49.994 1.00 80.62 638 THR A CA 1
ATOM 5125 C C . THR A 1 638 ? 20.866 -7.886 51.363 1.00 80.62 638 THR A C 1
ATOM 5127 O O . THR A 1 638 ? 20.573 -6.693 51.411 1.00 80.62 638 THR A O 1
ATOM 5130 N N . SER A 1 639 ? 21.147 -8.577 52.477 1.00 80.81 639 SER A N 1
ATOM 5131 C CA . SER A 1 639 ? 21.004 -7.979 53.820 1.00 80.81 639 SER A CA 1
ATOM 5132 C C . SER A 1 639 ? 22.044 -6.908 54.159 1.00 80.81 639 SER A C 1
ATOM 5134 O O . SER A 1 639 ? 21.819 -6.068 55.031 1.00 80.81 639 SER A O 1
ATOM 5136 N N . CYS A 1 640 ? 23.180 -6.885 53.460 1.00 84.12 640 CYS A N 1
ATOM 5137 C CA . CYS A 1 640 ? 24.171 -5.818 53.576 1.00 84.12 640 CYS A CA 1
ATOM 5138 C C . CYS A 1 640 ? 23.920 -4.644 52.611 1.00 84.12 640 CYS A C 1
ATOM 5140 O O . CYS A 1 640 ? 24.680 -3.666 52.650 1.00 84.12 640 CYS A O 1
ATOM 5142 N N . PHE A 1 641 ? 22.904 -4.695 51.743 1.00 85.00 641 PHE A N 1
ATOM 5143 C CA . PHE A 1 641 ? 22.619 -3.609 50.809 1.00 85.00 641 PHE A CA 1
ATOM 5144 C C . PHE A 1 641 ? 22.112 -2.361 51.544 1.00 85.00 641 PHE A C 1
ATOM 5146 O O . PHE A 1 641 ? 21.331 -2.439 52.490 1.00 85.00 641 PHE A O 1
ATOM 5153 N N . LEU A 1 642 ? 22.526 -1.172 51.089 1.00 82.56 642 LEU A N 1
ATOM 5154 C CA . LEU A 1 642 ? 22.179 0.102 51.743 1.00 82.56 642 LEU A CA 1
ATOM 5155 C C . LEU A 1 642 ? 20.673 0.420 51.727 1.00 82.56 642 LEU A C 1
ATOM 5157 O O . LEU A 1 642 ? 20.235 1.295 52.472 1.00 82.56 642 LEU A O 1
ATOM 5161 N N . GLN A 1 643 ? 19.911 -0.265 50.872 1.00 81.88 643 GLN A N 1
ATOM 5162 C CA . GLN A 1 643 ? 18.455 -0.174 50.751 1.00 81.88 643 GLN A CA 1
ATOM 5163 C C . GLN A 1 643 ? 17.807 -1.569 50.894 1.00 81.88 643 GLN A C 1
ATOM 5165 O O . GLN A 1 643 ? 16.859 -1.876 50.173 1.00 81.88 643 GLN A O 1
ATOM 5170 N N . SER A 1 644 ? 18.343 -2.440 51.765 1.00 79.00 644 SER A N 1
ATOM 5171 C CA . SER A 1 644 ? 17.660 -3.699 52.118 1.00 79.00 644 SER A CA 1
ATOM 5172 C C . SER A 1 644 ? 16.276 -3.421 52.725 1.00 79.00 644 SER A C 1
ATOM 5174 O O . SER A 1 644 ? 16.011 -2.331 53.242 1.00 79.00 644 SER A O 1
ATOM 5176 N N . ASN A 1 645 ? 15.390 -4.414 52.662 1.00 81.56 645 ASN A N 1
ATOM 5177 C CA . ASN A 1 645 ? 14.042 -4.364 53.220 1.00 81.56 645 ASN A CA 1
ATOM 5178 C C . ASN A 1 645 ? 13.784 -5.560 54.155 1.00 81.56 645 ASN A C 1
ATOM 5180 O O . ASN A 1 645 ? 14.442 -6.596 54.056 1.00 81.56 645 ASN A O 1
ATOM 5184 N N . ASP A 1 646 ? 12.817 -5.422 55.066 1.00 77.44 646 ASP A N 1
ATOM 5185 C CA . ASP A 1 646 ? 12.592 -6.420 56.120 1.00 77.44 646 ASP A CA 1
ATOM 5186 C C . ASP A 1 646 ? 12.102 -7.786 55.591 1.00 77.44 646 ASP A C 1
ATOM 5188 O O . ASP A 1 646 ? 12.339 -8.802 56.242 1.00 77.44 646 ASP A O 1
ATOM 5192 N N . ASP A 1 647 ? 11.471 -7.852 54.409 1.00 71.94 647 ASP A N 1
ATOM 5193 C CA . ASP A 1 647 ? 11.099 -9.127 53.769 1.00 71.94 647 ASP A CA 1
ATOM 5194 C C . ASP A 1 647 ? 12.336 -9.855 53.214 1.00 71.94 647 ASP A C 1
ATOM 5196 O O . ASP A 1 647 ? 12.465 -11.070 53.368 1.00 71.94 647 ASP A O 1
ATOM 5200 N N . ALA A 1 648 ? 13.286 -9.115 52.637 1.00 73.19 648 ALA A N 1
ATOM 5201 C CA . ALA A 1 648 ? 14.572 -9.643 52.191 1.00 73.19 648 ALA A CA 1
ATOM 5202 C C . ALA A 1 648 ? 15.397 -10.178 53.375 1.00 73.19 648 ALA A C 1
ATOM 5204 O O . ALA A 1 648 ? 15.833 -11.332 53.357 1.00 73.19 648 ALA A O 1
ATOM 5205 N N . ASP A 1 649 ? 15.528 -9.377 54.439 1.00 73.44 649 ASP A N 1
ATOM 5206 C CA . ASP A 1 649 ? 16.255 -9.745 55.659 1.00 73.44 649 ASP A CA 1
ATOM 5207 C C . ASP A 1 649 ? 15.626 -10.967 56.357 1.00 73.44 649 ASP A C 1
ATOM 5209 O O . ASP A 1 649 ? 16.336 -11.878 56.793 1.00 73.44 649 ASP A O 1
ATOM 5213 N N . ALA A 1 650 ? 14.291 -11.051 56.421 1.00 71.31 650 ALA A N 1
ATOM 5214 C CA . ALA A 1 650 ? 13.590 -12.190 57.020 1.00 71.31 650 ALA A CA 1
ATOM 5215 C C . ALA A 1 650 ? 13.778 -13.506 56.238 1.00 71.31 650 ALA A C 1
ATOM 5217 O O . ALA A 1 650 ? 13.777 -14.588 56.835 1.00 71.31 650 ALA A O 1
ATOM 5218 N N . ARG A 1 651 ? 13.943 -13.437 54.911 1.00 74.00 651 ARG A N 1
ATOM 5219 C CA . ARG A 1 651 ? 14.207 -14.603 54.047 1.00 74.00 651 ARG A CA 1
ATOM 5220 C C . ARG A 1 651 ? 15.663 -15.046 54.110 1.00 74.00 651 ARG A C 1
ATOM 5222 O O . ARG A 1 651 ? 15.917 -16.240 54.266 1.00 74.00 651 ARG A O 1
ATOM 5229 N N . ALA A 1 652 ? 16.599 -14.095 54.081 1.00 66.69 652 ALA A N 1
ATOM 5230 C CA . ALA A 1 652 ? 18.030 -14.352 54.243 1.00 66.69 652 ALA A CA 1
ATOM 5231 C C . ALA A 1 652 ? 18.359 -15.048 55.583 1.00 66.69 652 ALA A C 1
ATOM 5233 O O . ALA A 1 652 ? 19.321 -15.808 55.677 1.00 66.69 652 ALA A O 1
ATOM 5234 N N . ALA A 1 653 ? 17.528 -14.839 56.609 1.00 62.34 653 ALA A N 1
ATOM 5235 C CA . ALA A 1 653 ? 17.713 -15.347 57.965 1.00 62.34 653 ALA A CA 1
ATOM 5236 C C . ALA A 1 653 ? 17.194 -16.782 58.243 1.00 62.34 653 ALA A C 1
ATOM 5238 O O . ALA A 1 653 ? 16.986 -17.115 59.414 1.00 62.34 653 ALA A O 1
ATOM 5239 N N . LYS A 1 654 ? 16.935 -17.642 57.248 1.00 64.19 654 LYS A N 1
ATOM 5240 C CA . LYS A 1 654 ? 16.408 -19.011 57.480 1.00 64.19 654 LYS A CA 1
ATOM 5241 C C . LYS A 1 654 ? 17.510 -20.072 57.676 1.00 64.19 654 LYS A C 1
ATOM 5243 O O . LYS A 1 654 ? 18.602 -19.957 57.135 1.00 64.19 654 LYS A O 1
ATOM 5248 N N . ASP A 1 655 ? 17.221 -21.084 58.499 1.00 52.50 655 ASP A N 1
ATOM 5249 C CA . ASP A 1 655 ? 18.181 -22.098 58.986 1.00 52.50 655 ASP A CA 1
ATOM 5250 C C . ASP A 1 655 ? 18.388 -23.283 58.010 1.00 52.50 655 ASP A C 1
ATOM 5252 O O . ASP A 1 655 ? 17.507 -23.591 57.205 1.00 52.50 655 ASP A O 1
ATOM 5256 N N . LEU A 1 656 ? 19.559 -23.941 58.061 1.00 50.91 656 LEU A N 1
ATOM 5257 C CA . LEU A 1 656 ? 20.079 -24.813 56.990 1.00 50.91 656 LEU A CA 1
ATOM 5258 C C . LEU A 1 656 ? 20.766 -26.105 57.491 1.00 50.91 656 LEU A C 1
ATOM 5260 O O . LEU A 1 656 ? 21.987 -26.154 57.643 1.00 50.91 656 LEU A O 1
ATOM 5264 N N . GLU A 1 657 ? 20.020 -27.210 57.603 1.00 50.06 657 GLU A N 1
ATOM 5265 C CA . GLU A 1 657 ? 20.551 -28.528 58.013 1.00 50.06 657 GLU A CA 1
ATOM 5266 C C . GLU A 1 657 ? 20.239 -29.639 56.977 1.00 50.06 657 GLU A C 1
ATOM 5268 O O . GLU A 1 657 ? 19.136 -29.734 56.454 1.00 50.06 657 GLU A O 1
ATOM 5273 N N . ALA A 1 658 ? 21.192 -30.530 56.675 1.00 54.94 658 ALA A N 1
ATOM 5274 C CA . ALA A 1 658 ? 21.065 -31.597 55.655 1.00 54.94 658 ALA A CA 1
ATOM 5275 C C . ALA A 1 658 ? 20.750 -31.142 54.197 1.00 54.94 658 ALA A C 1
ATOM 5277 O O . ALA A 1 658 ? 20.538 -29.972 53.888 1.00 54.94 658 ALA A O 1
ATOM 5278 N N . ARG A 1 659 ? 20.823 -32.076 53.229 1.00 55.88 659 ARG A N 1
ATOM 5279 C CA . ARG A 1 659 ? 20.848 -31.739 51.783 1.00 55.88 659 ARG A CA 1
ATOM 5280 C C . ARG A 1 659 ? 19.555 -31.112 51.250 1.00 55.88 659 ARG A C 1
ATOM 5282 O O . ARG A 1 659 ? 19.655 -30.315 50.327 1.00 55.88 659 ARG A O 1
ATOM 5289 N N . HIS A 1 660 ? 18.394 -31.440 51.819 1.00 59.88 660 HIS A N 1
ATOM 5290 C CA . HIS A 1 660 ? 17.111 -30.892 51.371 1.00 59.88 660 HIS A CA 1
ATOM 5291 C C . HIS A 1 660 ? 16.903 -29.440 51.836 1.00 59.88 660 HIS A C 1
ATOM 5293 O O . HIS A 1 660 ? 16.614 -28.594 50.998 1.00 59.88 660 HIS A O 1
ATOM 5299 N N . LEU A 1 661 ? 17.181 -29.089 53.105 1.00 61.53 661 LEU A N 1
ATOM 5300 C CA . LEU A 1 661 ? 17.084 -27.680 53.530 1.00 61.53 661 LEU A CA 1
ATOM 5301 C C . LEU A 1 661 ? 18.129 -26.794 52.833 1.00 61.53 661 LEU A C 1
ATOM 5303 O O . LEU A 1 661 ? 17.894 -25.606 52.653 1.00 61.53 661 LEU A O 1
ATOM 5307 N N . ARG A 1 662 ? 19.249 -27.353 52.352 1.00 63.19 662 ARG A N 1
ATOM 5308 C CA . ARG A 1 662 ? 20.175 -26.619 51.468 1.00 63.19 662 ARG A CA 1
ATOM 5309 C C . ARG A 1 662 ? 19.555 -26.263 50.108 1.00 63.19 662 ARG A C 1
ATOM 5311 O O . ARG A 1 662 ? 19.928 -25.237 49.555 1.00 63.19 662 ARG A O 1
ATOM 5318 N N . GLN A 1 663 ? 18.595 -27.045 49.595 1.00 66.50 663 GLN A N 1
ATOM 5319 C CA . GLN A 1 663 ? 17.801 -26.661 48.415 1.00 66.50 663 GLN A CA 1
ATOM 5320 C C . GLN A 1 663 ? 16.815 -25.538 48.781 1.00 66.50 663 GLN A C 1
ATOM 5322 O O . GLN A 1 663 ? 16.627 -24.606 48.005 1.00 66.50 663 GLN A O 1
ATOM 5327 N N . THR A 1 664 ? 16.248 -25.564 49.991 1.00 67.75 664 THR A N 1
ATOM 5328 C CA . THR A 1 664 ? 15.404 -24.477 50.519 1.00 67.75 664 THR A CA 1
ATOM 5329 C C . THR A 1 664 ? 16.184 -23.173 50.733 1.00 67.75 664 THR A C 1
ATOM 5331 O O . THR A 1 664 ? 15.651 -22.101 50.470 1.00 67.75 664 THR A O 1
ATOM 5334 N N . GLY A 1 665 ? 17.452 -23.240 51.151 1.00 70.75 665 GLY A N 1
ATOM 5335 C CA . GLY A 1 665 ? 18.310 -22.063 51.334 1.00 70.75 665 GLY A CA 1
ATOM 5336 C C . GLY A 1 665 ? 18.522 -21.257 50.054 1.00 70.75 665 GLY A C 1
ATOM 5337 O O . GLY A 1 665 ? 18.415 -20.037 50.082 1.00 70.75 665 GLY A O 1
ATOM 5338 N N . VAL A 1 666 ? 18.733 -21.942 48.925 1.00 73.69 666 VAL A N 1
ATOM 5339 C CA . VAL A 1 666 ? 18.770 -21.341 47.577 1.00 73.69 666 VAL A CA 1
ATOM 5340 C C . VAL A 1 666 ? 17.462 -20.613 47.270 1.00 73.69 666 VAL A C 1
ATOM 5342 O O . VAL A 1 666 ? 17.474 -19.453 46.872 1.00 73.69 666 VAL A O 1
ATOM 5345 N N . VAL A 1 667 ? 16.324 -21.279 47.496 1.00 74.06 667 VAL A N 1
ATOM 5346 C CA . VAL A 1 667 ? 14.990 -20.713 47.235 1.00 74.06 667 VAL A CA 1
ATOM 5347 C C . VAL A 1 667 ? 14.759 -19.443 48.051 1.00 74.06 667 VAL A C 1
ATOM 5349 O O . VAL A 1 667 ? 14.236 -18.464 47.529 1.00 74.06 667 VAL A O 1
ATOM 5352 N N . GLU A 1 668 ? 15.150 -19.426 49.322 1.00 73.81 668 GLU A N 1
ATOM 5353 C CA . GLU A 1 668 ? 14.974 -18.254 50.183 1.00 73.81 668 GLU A CA 1
ATOM 5354 C C . GLU A 1 668 ? 15.975 -17.134 49.863 1.00 73.81 668 GLU A C 1
ATOM 5356 O O . GLU A 1 668 ? 15.571 -15.973 49.850 1.00 73.81 668 GLU A O 1
ATOM 5361 N N . ALA A 1 669 ? 17.218 -17.460 49.487 1.00 77.81 669 ALA A N 1
ATOM 5362 C CA . ALA A 1 669 ? 18.182 -16.492 48.958 1.00 77.81 669 ALA A CA 1
ATOM 5363 C C . ALA A 1 669 ? 17.658 -15.821 47.678 1.00 77.81 669 ALA A C 1
ATOM 5365 O O . ALA A 1 669 ? 17.658 -14.597 47.566 1.00 77.81 669 ALA A O 1
ATOM 5366 N N . MET A 1 670 ? 17.134 -16.604 46.732 1.00 78.81 670 MET A N 1
ATOM 5367 C CA . MET A 1 670 ? 16.589 -16.076 45.481 1.00 78.81 670 MET A CA 1
ATOM 5368 C C . MET A 1 670 ? 15.281 -15.313 45.678 1.00 78.81 670 MET A C 1
ATOM 5370 O O . MET A 1 670 ? 15.084 -14.289 45.032 1.00 78.81 670 MET A O 1
ATOM 5374 N N . ARG A 1 671 ? 14.433 -15.704 46.637 1.00 76.56 671 ARG A N 1
ATOM 5375 C CA . ARG A 1 671 ? 13.280 -14.887 47.055 1.00 76.56 671 ARG A CA 1
ATOM 5376 C C . ARG A 1 671 ? 13.703 -13.565 47.707 1.00 76.56 671 ARG A C 1
ATOM 5378 O O . ARG A 1 671 ? 12.998 -12.578 47.533 1.00 76.56 671 ARG A O 1
ATOM 5385 N N . ALA A 1 672 ? 14.824 -13.529 48.432 1.00 77.00 672 ALA A N 1
ATOM 5386 C CA . ALA A 1 672 ? 15.375 -12.296 48.999 1.00 77.00 672 ALA A CA 1
ATOM 5387 C C . ALA A 1 672 ? 15.943 -11.359 47.914 1.00 77.00 672 ALA A C 1
ATOM 5389 O O . ALA A 1 672 ? 15.754 -10.151 47.998 1.00 77.00 672 ALA A O 1
ATOM 5390 N N . VAL A 1 673 ? 16.562 -11.898 46.857 1.00 78.62 673 VAL A N 1
ATOM 5391 C CA . VAL A 1 673 ? 16.949 -11.119 45.662 1.00 78.62 673 VAL A CA 1
ATOM 5392 C C . VAL A 1 673 ? 15.709 -10.605 44.918 1.00 78.62 673 VAL A C 1
ATOM 5394 O O . VAL A 1 673 ? 15.625 -9.431 44.560 1.00 78.62 673 VAL A O 1
ATOM 5397 N N . SER A 1 674 ? 14.705 -11.463 44.727 1.00 77.69 674 SER A N 1
ATOM 5398 C CA . SER A 1 674 ? 13.466 -11.132 44.014 1.00 77.69 674 SER A CA 1
ATOM 5399 C C . SER A 1 674 ? 12.510 -10.199 44.778 1.00 77.69 674 SER A C 1
ATOM 5401 O O . SER A 1 674 ? 11.499 -9.799 44.209 1.00 77.69 674 SER A O 1
ATOM 5403 N N . SER A 1 675 ? 12.815 -9.784 46.016 1.00 76.94 675 SER A N 1
ATOM 5404 C CA . SER A 1 675 ? 12.045 -8.749 46.737 1.00 76.94 675 SER A CA 1
ATOM 5405 C C . SER A 1 675 ? 12.437 -7.308 46.355 1.00 76.94 675 SER A C 1
ATOM 5407 O O . SER A 1 675 ? 12.007 -6.350 47.001 1.00 76.94 675 SER A O 1
ATOM 5409 N N . GLY A 1 676 ? 13.251 -7.140 45.305 1.00 72.31 676 GLY A N 1
ATOM 5410 C CA . GLY A 1 676 ? 13.653 -5.841 44.752 1.00 72.31 676 GLY A CA 1
ATOM 5411 C C . GLY A 1 676 ? 14.952 -5.267 45.325 1.00 72.31 676 GLY A C 1
ATOM 5412 O O . GLY A 1 676 ? 15.289 -4.121 45.029 1.00 72.31 676 GLY A O 1
ATOM 5413 N N . VAL A 1 677 ? 15.696 -6.035 46.129 1.00 78.00 677 VAL A N 1
ATOM 5414 C CA . VAL A 1 677 ? 16.991 -5.612 46.684 1.00 78.00 677 VAL A CA 1
ATOM 5415 C C . VAL A 1 677 ? 18.128 -5.977 45.727 1.00 78.00 677 VAL A C 1
ATOM 5417 O O . VAL A 1 677 ? 18.283 -7.130 45.328 1.00 78.00 677 VAL A O 1
ATOM 5420 N N . LEU A 1 678 ? 18.953 -4.990 45.373 1.00 78.31 678 LEU A N 1
ATOM 5421 C CA . LEU A 1 678 ? 20.115 -5.191 44.505 1.00 78.31 678 LEU A CA 1
ATOM 5422 C C . LEU A 1 678 ? 21.275 -5.877 45.242 1.00 78.31 678 LEU A C 1
ATOM 5424 O O . LEU A 1 678 ? 21.459 -5.720 46.447 1.00 78.31 678 LEU A O 1
ATOM 5428 N N . LEU A 1 679 ? 22.105 -6.591 44.481 1.00 83.88 679 LEU A N 1
ATOM 5429 C CA . LEU A 1 679 ? 23.296 -7.279 44.981 1.00 83.88 679 LEU A CA 1
ATOM 5430 C C . LEU A 1 679 ? 24.546 -6.396 44.838 1.00 83.88 679 LEU A C 1
ATOM 5432 O O . LEU A 1 679 ? 24.701 -5.671 43.854 1.00 83.88 679 LEU A O 1
ATOM 5436 N N . GLY A 1 680 ? 25.439 -6.455 45.828 1.00 83.75 680 GLY A N 1
ATOM 5437 C CA . GLY A 1 680 ? 26.613 -5.590 45.919 1.00 83.75 680 GLY A CA 1
ATOM 5438 C C . GLY A 1 680 ? 27.860 -6.061 45.157 1.00 83.75 680 GLY A C 1
ATOM 5439 O O . GLY A 1 680 ? 27.813 -6.709 44.105 1.00 83.75 680 GLY A O 1
ATOM 5440 N N . ALA A 1 681 ? 29.022 -5.632 45.655 1.00 84.50 681 ALA A N 1
ATOM 5441 C CA . ALA A 1 681 ? 30.271 -5.658 44.899 1.00 84.50 681 ALA A CA 1
ATOM 5442 C C . ALA A 1 681 ? 30.888 -7.060 44.722 1.00 84.50 681 ALA A C 1
ATOM 5444 O O . ALA A 1 681 ? 31.550 -7.283 43.710 1.00 84.50 681 ALA A O 1
ATOM 5445 N N . SER A 1 682 ? 30.661 -8.011 45.633 1.00 87.50 682 SER A N 1
ATOM 5446 C CA . SER A 1 682 ? 31.066 -9.417 45.464 1.00 87.50 682 SER A CA 1
ATOM 5447 C C . SER A 1 682 ? 30.366 -10.014 44.244 1.00 87.50 682 SER A C 1
ATOM 5449 O O . SER A 1 682 ? 31.016 -10.542 43.336 1.00 87.50 682 SER A O 1
ATOM 5451 N N . HIS A 1 683 ? 29.048 -9.807 44.146 1.00 84.69 683 HIS A N 1
ATOM 5452 C CA . HIS A 1 683 ? 28.257 -10.249 43.003 1.00 84.69 683 HIS A CA 1
ATOM 5453 C C . HIS A 1 683 ? 28.692 -9.570 41.695 1.00 84.69 683 HIS A C 1
ATOM 5455 O O . HIS A 1 683 ? 28.918 -10.257 40.693 1.00 84.69 683 HIS A O 1
ATOM 5461 N N . ALA A 1 684 ? 28.845 -8.242 41.702 1.00 83.56 684 ALA A N 1
ATOM 5462 C CA . ALA A 1 684 ? 29.219 -7.475 40.514 1.00 83.56 684 ALA A CA 1
ATOM 5463 C C . ALA A 1 684 ? 30.613 -7.853 39.975 1.00 83.56 684 ALA A C 1
ATOM 5465 O O . ALA A 1 684 ? 30.779 -8.036 38.767 1.00 83.56 684 ALA A O 1
ATOM 5466 N N . ILE A 1 685 ? 31.606 -8.029 40.856 1.00 84.25 685 ILE A N 1
ATOM 5467 C CA . ILE A 1 685 ? 32.963 -8.449 40.474 1.00 84.25 685 ILE A CA 1
ATOM 5468 C C . ILE A 1 685 ? 32.956 -9.912 40.001 1.00 84.25 685 ILE A C 1
ATOM 5470 O O . ILE A 1 685 ? 33.541 -10.220 38.960 1.00 84.25 685 ILE A O 1
ATOM 5474 N N . GLY A 1 686 ? 32.235 -10.808 40.687 1.00 82.75 686 GLY A N 1
ATOM 5475 C CA . GLY A 1 686 ? 32.073 -12.205 40.268 1.00 82.75 686 GLY A CA 1
ATOM 5476 C C . GLY A 1 686 ? 31.484 -12.346 38.857 1.00 82.75 686 GLY A C 1
ATOM 5477 O O . GLY A 1 686 ? 31.928 -13.188 38.075 1.00 82.75 686 GLY A O 1
ATOM 5478 N N . HIS A 1 687 ? 30.556 -11.463 38.467 1.00 78.81 687 HIS A N 1
ATOM 5479 C CA . HIS A 1 687 ? 30.005 -11.430 37.106 1.00 78.81 687 HIS A CA 1
ATOM 5480 C C . HIS A 1 687 ? 31.038 -11.121 36.013 1.00 78.81 687 HIS A C 1
ATOM 5482 O O . HIS A 1 687 ? 30.905 -11.664 34.915 1.00 78.81 687 HIS A O 1
ATOM 5488 N N . GLN A 1 688 ? 32.064 -10.318 36.310 1.00 80.94 688 GLN A N 1
ATOM 5489 C CA . GLN A 1 688 ? 33.158 -10.012 35.378 1.00 80.94 688 GLN A CA 1
ATOM 5490 C C . GLN A 1 688 ? 34.219 -11.123 35.323 1.00 80.94 688 GLN A C 1
ATOM 5492 O O . GLN A 1 688 ? 34.900 -11.278 34.312 1.00 80.94 688 GLN A O 1
ATOM 5497 N N . LEU A 1 689 ? 34.356 -11.917 36.391 1.00 80.00 689 LEU A N 1
ATOM 5498 C CA . LEU A 1 689 ? 35.334 -13.009 36.476 1.00 80.00 689 LEU A CA 1
ATOM 5499 C C . LEU A 1 689 ? 34.809 -14.351 35.940 1.00 80.00 689 LEU A C 1
ATOM 5501 O O . LEU A 1 689 ? 35.601 -15.150 35.443 1.00 80.00 689 LEU A O 1
ATOM 5505 N N . GLY A 1 690 ? 33.493 -14.588 35.972 1.00 74.19 690 GLY A N 1
ATOM 5506 C CA . GLY A 1 690 ? 32.861 -15.806 35.441 1.00 74.19 690 GLY A CA 1
ATOM 5507 C C . GLY A 1 690 ? 33.275 -16.199 34.006 1.00 74.19 690 GLY A C 1
ATOM 5508 O O . GLY A 1 690 ? 33.571 -17.373 33.768 1.00 74.19 690 GLY A O 1
ATOM 5509 N N . PRO A 1 691 ? 33.376 -15.259 33.040 1.00 77.62 691 PRO A N 1
ATOM 5510 C CA . PRO A 1 691 ? 33.866 -15.546 31.686 1.00 77.62 691 PRO A CA 1
ATOM 5511 C C . PRO A 1 691 ? 35.293 -16.115 31.608 1.00 77.62 691 PRO A C 1
ATOM 5513 O O . PRO A 1 691 ? 35.630 -16.793 30.636 1.00 77.62 691 PRO A O 1
ATOM 5516 N N . SER A 1 692 ? 36.107 -15.901 32.647 1.00 76.38 692 SER A N 1
ATOM 5517 C CA . SER A 1 692 ? 37.475 -16.422 32.786 1.00 76.38 692 SER A CA 1
ATOM 5518 C C . SER A 1 692 ? 37.530 -17.841 33.377 1.00 76.38 692 SER A C 1
ATOM 5520 O O . SER A 1 692 ? 38.577 -18.271 33.856 1.00 76.38 692 SER A O 1
ATOM 5522 N N . ASN A 1 693 ? 36.419 -18.586 33.313 1.00 74.69 693 ASN A N 1
ATOM 5523 C CA . ASN A 1 693 ? 36.306 -19.991 33.722 1.00 74.69 693 ASN A CA 1
ATOM 5524 C C . ASN A 1 693 ? 36.510 -20.239 35.234 1.00 74.69 693 ASN A C 1
ATOM 5526 O O . ASN A 1 693 ? 37.009 -21.291 35.635 1.00 74.69 693 ASN A O 1
ATOM 5530 N N . VAL A 1 694 ? 36.100 -19.271 36.062 1.00 78.62 694 VAL A N 1
ATOM 5531 C CA . VAL A 1 694 ? 36.001 -19.390 37.526 1.00 78.62 694 VAL A CA 1
ATOM 5532 C C . VAL A 1 694 ? 34.518 -19.415 37.896 1.00 78.62 694 VAL A C 1
ATOM 5534 O O . VAL A 1 694 ? 33.764 -18.545 37.465 1.00 78.62 694 VAL A O 1
ATOM 5537 N N . GLY A 1 695 ? 34.073 -20.415 38.657 1.00 76.88 695 GLY A N 1
ATOM 5538 C CA . GLY A 1 695 ? 32.660 -20.555 39.017 1.00 76.88 695 GLY A CA 1
ATOM 5539 C C . GLY A 1 695 ? 32.195 -19.442 39.957 1.00 76.88 695 GLY A C 1
ATOM 5540 O O . GLY A 1 695 ? 32.949 -19.024 40.835 1.00 76.88 695 GLY A O 1
ATOM 5541 N N . HIS A 1 696 ? 30.941 -18.989 39.833 1.00 78.94 696 HIS A N 1
ATOM 5542 C CA . HIS A 1 696 ? 30.405 -17.905 40.672 1.00 78.94 696 HIS A CA 1
ATOM 5543 C C . HIS A 1 696 ? 30.611 -18.150 42.167 1.00 78.94 696 HIS A C 1
ATOM 5545 O O . HIS A 1 696 ? 31.097 -17.262 42.854 1.00 78.94 696 HIS A O 1
ATOM 5551 N N . GLY A 1 697 ? 30.372 -19.365 42.659 1.00 79.44 697 GLY A N 1
ATOM 5552 C CA . GLY A 1 697 ? 30.640 -19.701 44.057 1.00 79.44 697 GLY A CA 1
ATOM 5553 C C . GLY A 1 697 ? 32.118 -19.684 44.456 1.00 79.44 697 GLY A C 1
ATOM 5554 O O . GLY A 1 697 ? 32.451 -19.325 45.582 1.00 79.44 697 GLY A O 1
ATOM 5555 N N . GLU A 1 698 ? 33.026 -20.028 43.537 1.00 82.62 698 GLU A N 1
ATOM 5556 C CA . GLU A 1 698 ? 34.469 -19.883 43.774 1.00 82.62 698 GLU A CA 1
ATOM 5557 C C . GLU A 1 698 ? 34.848 -18.401 43.889 1.00 82.62 698 GLU A C 1
ATOM 5559 O O . GLU A 1 698 ? 35.634 -18.040 44.762 1.00 82.62 698 GLU A O 1
ATOM 5564 N N . THR A 1 699 ? 34.244 -17.532 43.065 1.00 84.44 699 THR A N 1
ATOM 5565 C CA . THR A 1 699 ? 34.427 -16.079 43.196 1.00 84.44 699 THR A CA 1
ATOM 5566 C C . THR A 1 699 ? 33.824 -15.550 44.498 1.00 84.44 699 THR A C 1
ATOM 5568 O O . THR A 1 699 ? 34.525 -14.871 45.241 1.00 84.44 699 THR A O 1
ATOM 5571 N N . SER A 1 700 ? 32.590 -15.928 44.845 1.00 85.50 700 SER A N 1
ATOM 5572 C CA . SER A 1 700 ? 31.899 -15.516 46.073 1.00 85.50 700 SER A CA 1
ATOM 5573 C C . SER A 1 700 ? 32.677 -15.886 47.339 1.00 85.50 700 SER A C 1
ATOM 5575 O O . SER A 1 700 ? 32.886 -15.037 48.202 1.00 85.50 700 SER A O 1
ATOM 5577 N N . GLY A 1 701 ? 33.201 -17.115 47.424 1.00 83.31 701 GLY A N 1
ATOM 5578 C CA . GLY A 1 701 ? 33.990 -17.573 48.576 1.00 83.31 701 GLY A CA 1
ATOM 5579 C C . GLY A 1 701 ? 35.307 -16.812 48.804 1.00 83.31 701 GLY A C 1
ATOM 5580 O O . GLY A 1 701 ? 35.845 -16.847 49.909 1.00 83.31 701 GLY A O 1
ATOM 5581 N N . ILE A 1 702 ? 35.822 -16.111 47.787 1.00 84.62 702 ILE A N 1
ATOM 5582 C CA . ILE A 1 702 ? 37.044 -15.289 47.862 1.00 84.62 702 ILE A CA 1
ATOM 5583 C C . ILE A 1 702 ? 36.695 -13.800 48.035 1.00 84.62 702 ILE A C 1
ATOM 5585 O O . ILE A 1 702 ? 37.328 -13.080 48.817 1.00 84.62 702 ILE A O 1
ATOM 5589 N N . LEU A 1 703 ? 35.698 -13.325 47.287 1.00 89.00 703 LEU A N 1
ATOM 5590 C CA . LEU A 1 703 ? 35.346 -11.913 47.186 1.00 89.00 703 LEU A CA 1
ATOM 5591 C C . LEU A 1 703 ? 34.527 -11.437 48.381 1.00 89.00 703 LEU A C 1
ATOM 5593 O O . LEU A 1 703 ? 34.882 -10.403 48.943 1.00 89.00 703 LEU A O 1
ATOM 5597 N N . LEU A 1 704 ? 33.504 -12.179 48.816 1.00 89.56 704 LEU A N 1
ATOM 5598 C CA . LEU A 1 704 ? 32.563 -11.722 49.843 1.00 89.56 704 LEU A CA 1
ATOM 5599 C C . LEU A 1 704 ? 33.263 -11.280 51.143 1.00 89.56 704 LEU A C 1
ATOM 5601 O O . LEU A 1 704 ? 33.075 -10.127 51.543 1.00 89.56 704 LEU A O 1
ATOM 5605 N N . PRO A 1 705 ? 34.161 -12.078 51.767 1.00 88.25 705 PRO A N 1
ATOM 5606 C CA . PRO A 1 705 ? 34.832 -11.650 52.997 1.00 88.25 705 PRO A CA 1
ATOM 5607 C C . PRO A 1 705 ? 35.743 -10.436 52.770 1.00 88.25 705 PRO A C 1
ATOM 5609 O O . PRO A 1 705 ? 35.940 -9.618 53.669 1.00 88.25 705 PRO A O 1
ATOM 5612 N N . THR A 1 706 ? 36.306 -10.311 51.566 1.00 90.31 706 THR A N 1
ATOM 5613 C CA . THR A 1 706 ? 37.202 -9.218 51.172 1.00 90.31 706 THR A CA 1
ATOM 5614 C C . THR A 1 706 ? 36.423 -7.917 50.948 1.00 90.31 706 THR A C 1
ATOM 5616 O O . THR A 1 706 ? 36.856 -6.860 51.406 1.00 90.31 706 THR A O 1
ATOM 5619 N N . VAL A 1 707 ? 35.246 -7.993 50.321 1.00 90.62 707 VAL A N 1
ATOM 5620 C CA . VAL A 1 707 ? 34.323 -6.873 50.087 1.00 90.62 707 VAL A CA 1
ATOM 5621 C C . VAL A 1 707 ? 33.731 -6.367 51.403 1.00 90.62 707 VAL A C 1
ATOM 5623 O O . VAL A 1 707 ? 33.801 -5.167 51.668 1.00 90.62 707 VAL A O 1
ATOM 5626 N N . CYS A 1 708 ? 33.248 -7.251 52.283 1.00 88.69 708 CYS A N 1
ATOM 5627 C CA . CYS A 1 708 ? 32.751 -6.869 53.612 1.00 88.69 708 CYS A CA 1
ATOM 5628 C C . CYS A 1 708 ? 33.829 -6.129 54.432 1.00 88.69 708 CYS A C 1
ATOM 5630 O O . CYS A 1 708 ? 33.580 -5.039 54.966 1.00 88.69 708 CYS A O 1
ATOM 5632 N N . LYS A 1 709 ? 35.066 -6.657 54.447 1.00 88.75 709 LYS A N 1
ATOM 5633 C CA . LYS A 1 709 ? 36.232 -6.010 55.078 1.00 88.75 709 LYS A CA 1
ATOM 5634 C C . LYS A 1 709 ? 36.555 -4.655 54.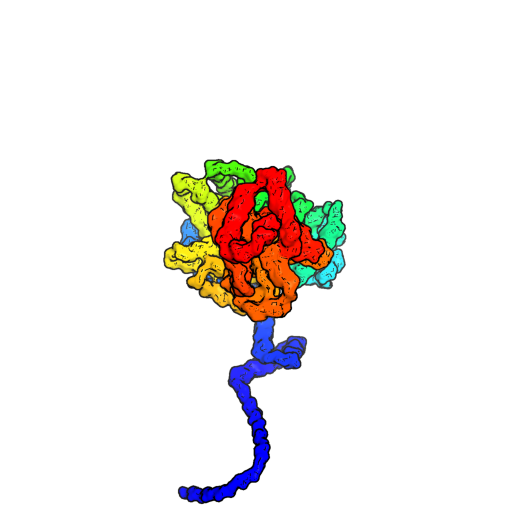444 1.00 88.75 709 LYS A C 1
ATOM 5636 O O . LYS A 1 709 ? 36.758 -3.687 55.173 1.00 88.75 709 LYS A O 1
ATOM 5641 N N . PHE A 1 710 ? 36.568 -4.553 53.114 1.00 90.44 710 PHE A N 1
ATOM 5642 C CA . PHE A 1 710 ? 36.818 -3.294 52.408 1.00 90.44 710 PHE A CA 1
ATOM 5643 C C . PHE A 1 710 ? 35.767 -2.229 52.744 1.00 90.44 710 PHE A C 1
ATOM 5645 O O . PHE A 1 710 ? 36.133 -1.123 53.145 1.00 90.44 710 PHE A O 1
ATOM 5652 N N . ASN A 1 711 ? 34.479 -2.568 52.660 1.00 89.81 711 ASN A N 1
ATOM 5653 C CA . ASN A 1 711 ? 33.378 -1.662 52.989 1.00 89.81 711 ASN A CA 1
ATOM 5654 C C . ASN A 1 711 ? 33.473 -1.185 54.448 1.00 89.81 711 ASN A C 1
ATOM 5656 O O . ASN A 1 711 ? 33.388 0.016 54.715 1.00 89.81 711 ASN A O 1
ATOM 5660 N N . THR A 1 712 ? 33.794 -2.093 55.377 1.00 87.19 712 THR A N 1
ATOM 5661 C CA . THR A 1 712 ? 34.063 -1.760 56.783 1.00 87.19 712 THR A CA 1
ATOM 5662 C C . THR A 1 712 ? 35.259 -0.805 56.926 1.00 87.19 712 THR A C 1
ATOM 5664 O O . THR A 1 712 ? 35.150 0.214 57.610 1.00 87.19 712 THR A O 1
ATOM 5667 N N . CYS A 1 713 ? 36.378 -1.031 56.233 1.00 88.12 713 CYS A N 1
ATOM 5668 C CA . CYS A 1 713 ? 37.507 -0.090 56.228 1.00 88.12 713 CYS A CA 1
ATOM 5669 C C . CYS A 1 713 ? 37.165 1.275 55.598 1.00 88.12 713 CYS A C 1
ATOM 5671 O O . CYS A 1 713 ? 37.791 2.277 55.938 1.00 88.12 713 CYS A O 1
ATOM 5673 N N . LYS A 1 714 ? 36.173 1.337 54.701 1.00 88.81 714 LYS A N 1
ATOM 5674 C CA . LYS A 1 714 ? 35.684 2.569 54.055 1.00 88.81 714 LYS A CA 1
ATOM 5675 C C . LYS A 1 714 ? 34.489 3.225 54.753 1.00 88.81 714 LYS A C 1
ATOM 5677 O O . LYS A 1 714 ? 34.012 4.247 54.275 1.00 88.81 714 LYS A O 1
ATOM 5682 N N . ASN A 1 715 ? 34.042 2.691 55.892 1.00 85.25 715 ASN A N 1
ATOM 5683 C CA . ASN A 1 715 ? 32.874 3.183 56.633 1.00 85.25 715 ASN A CA 1
ATOM 5684 C C . ASN A 1 715 ? 31.547 3.122 55.845 1.00 85.25 715 ASN A C 1
ATOM 5686 O O . ASN A 1 715 ? 30.626 3.885 56.123 1.00 85.25 715 ASN A O 1
ATOM 5690 N N . VAL A 1 716 ? 31.450 2.195 54.889 1.00 81.94 716 VAL A N 1
ATOM 5691 C CA . VAL A 1 716 ? 30.245 1.886 54.103 1.00 81.94 716 VAL A CA 1
ATOM 5692 C C . VAL A 1 716 ? 29.537 0.681 54.730 1.00 81.94 716 VAL A C 1
ATOM 5694 O O . VAL A 1 716 ? 30.207 -0.188 55.280 1.00 81.94 716 VAL A O 1
ATOM 5697 N N . ASN A 1 717 ? 28.197 0.672 54.692 1.00 84.88 717 ASN A N 1
ATOM 5698 C CA . ASN A 1 717 ? 27.269 -0.393 55.127 1.00 84.88 717 ASN A CA 1
ATOM 5699 C C . ASN A 1 717 ? 27.565 -1.130 56.459 1.00 84.88 717 ASN A C 1
ATOM 5701 O O . ASN A 1 717 ? 27.020 -2.204 56.699 1.00 84.88 717 ASN A O 1
ATOM 5705 N N . LYS A 1 718 ? 28.360 -0.540 57.363 1.00 85.00 718 LYS A N 1
ATOM 5706 C CA . LYS A 1 718 ? 28.776 -1.146 58.642 1.00 85.00 718 LYS A CA 1
ATOM 5707 C C . LYS A 1 718 ? 27.625 -1.619 59.519 1.00 85.00 718 LYS A C 1
ATOM 5709 O O . LYS A 1 718 ? 27.720 -2.689 60.108 1.00 85.00 718 LYS A O 1
ATOM 5714 N N . ASP A 1 719 ? 26.571 -0.819 59.640 1.00 84.69 719 ASP A N 1
ATOM 5715 C CA . ASP A 1 719 ? 25.450 -1.148 60.523 1.00 84.69 719 ASP A CA 1
ATOM 5716 C C . ASP A 1 719 ? 24.588 -2.279 59.938 1.00 84.69 719 ASP A C 1
ATOM 5718 O O . ASP A 1 719 ? 24.131 -3.137 60.686 1.00 84.69 719 ASP A O 1
ATOM 5722 N N . TRP A 1 720 ? 24.494 -2.375 58.607 1.00 84.25 720 TRP A N 1
ATOM 5723 C CA . TRP A 1 720 ? 23.887 -3.511 57.903 1.00 84.25 720 TRP A CA 1
ATOM 5724 C C . TRP A 1 720 ? 24.728 -4.792 58.021 1.00 84.25 720 TRP A C 1
ATOM 5726 O O . TRP A 1 720 ? 24.187 -5.860 58.305 1.00 84.25 720 TRP A O 1
ATOM 5736 N N . GLN A 1 721 ? 26.060 -4.692 57.914 1.00 86.00 721 GLN A N 1
ATOM 5737 C CA . GLN A 1 721 ? 26.957 -5.819 58.212 1.00 86.00 721 GLN A CA 1
ATOM 5738 C C . GLN A 1 721 ? 26.824 -6.270 59.676 1.00 86.00 721 GLN A C 1
ATOM 5740 O O . GLN A 1 721 ? 26.791 -7.469 59.945 1.00 86.00 721 GLN A O 1
ATOM 5745 N N . ARG A 1 722 ? 26.693 -5.332 60.625 1.00 82.62 722 ARG A N 1
ATOM 5746 C CA . ARG A 1 722 ? 26.481 -5.646 62.046 1.00 82.62 722 ARG A CA 1
ATOM 5747 C C . ARG A 1 722 ? 25.141 -6.349 62.276 1.00 82.62 722 ARG A C 1
ATOM 5749 O O . ARG A 1 722 ? 25.146 -7.416 62.877 1.00 82.62 722 ARG A O 1
ATOM 5756 N N . ARG A 1 723 ? 24.042 -5.826 61.716 1.00 81.06 723 ARG A N 1
ATOM 5757 C CA . ARG A 1 723 ? 22.706 -6.453 61.741 1.00 81.06 723 ARG A CA 1
ATOM 5758 C C . ARG A 1 723 ? 22.745 -7.873 61.164 1.00 81.06 723 ARG A C 1
ATOM 5760 O O . ARG A 1 723 ? 22.216 -8.798 61.769 1.00 81.06 723 ARG A O 1
ATOM 5767 N N . THR A 1 724 ? 23.438 -8.070 60.040 1.00 83.06 724 THR A N 1
ATOM 5768 C CA . THR A 1 724 ? 23.620 -9.393 59.410 1.00 83.06 724 THR A CA 1
ATOM 5769 C C . THR A 1 724 ? 24.379 -10.364 60.327 1.00 83.06 724 THR A C 1
ATOM 5771 O O . THR A 1 724 ? 23.989 -11.525 60.465 1.00 83.06 724 THR A O 1
ATOM 5774 N N . VAL A 1 725 ? 25.435 -9.899 61.005 1.00 81.00 725 VAL A N 1
ATOM 5775 C CA . VAL A 1 725 ? 26.195 -10.690 61.991 1.00 81.00 725 VAL A CA 1
ATOM 5776 C C . VAL A 1 725 ? 25.338 -11.033 63.214 1.00 81.00 725 VAL A C 1
ATOM 5778 O O . VAL A 1 725 ? 25.330 -12.187 63.632 1.00 81.00 725 VAL A O 1
ATOM 5781 N N . GLU A 1 726 ? 24.584 -10.076 63.756 1.00 80.38 726 GLU A N 1
ATOM 5782 C CA . GLU A 1 726 ? 23.669 -10.274 64.891 1.00 80.38 726 GLU A CA 1
ATOM 5783 C C . GLU A 1 726 ? 22.614 -11.350 64.567 1.00 80.38 726 GLU A C 1
ATOM 5785 O O . GLU A 1 726 ? 22.542 -12.365 65.261 1.00 80.38 726 GLU A O 1
ATOM 5790 N N . ILE A 1 727 ? 21.909 -11.216 63.436 1.00 76.56 727 ILE A N 1
ATOM 5791 C CA . ILE A 1 727 ? 20.924 -12.196 62.933 1.00 76.56 727 ILE A CA 1
ATOM 5792 C C . ILE A 1 727 ? 21.541 -13.593 62.732 1.00 76.56 727 ILE A C 1
ATOM 5794 O O . ILE A 1 727 ? 20.890 -14.613 62.979 1.00 76.56 727 ILE A O 1
ATOM 5798 N N . THR A 1 728 ? 22.799 -13.662 62.286 1.00 73.38 728 THR A N 1
ATOM 5799 C CA . THR A 1 728 ? 23.515 -14.931 62.069 1.00 73.38 728 THR A CA 1
ATOM 5800 C C . THR A 1 728 ? 23.909 -15.592 63.395 1.00 73.38 728 THR A C 1
ATOM 5802 O O . THR A 1 728 ? 23.749 -16.802 63.559 1.00 73.38 728 THR A O 1
ATOM 5805 N N . LEU A 1 729 ? 24.383 -14.812 64.372 1.00 76.69 729 LEU A N 1
ATOM 5806 C CA . LEU A 1 729 ? 24.763 -15.294 65.706 1.00 76.69 729 LEU A CA 1
ATOM 5807 C C . LEU A 1 729 ? 23.557 -15.727 66.558 1.00 76.69 729 LEU A C 1
ATOM 5809 O O . LEU A 1 729 ? 23.714 -16.510 67.497 1.00 76.69 729 LEU A O 1
ATOM 5813 N N . GLU A 1 730 ? 22.350 -15.273 66.222 1.00 73.94 730 GLU A N 1
ATOM 5814 C CA . GLU A 1 730 ? 21.109 -15.737 66.845 1.00 73.94 730 GLU A CA 1
ATOM 5815 C C . GLU A 1 730 ? 20.710 -17.169 66.449 1.00 73.94 730 GLU A C 1
ATOM 5817 O O . GLU A 1 730 ? 19.858 -17.758 67.116 1.00 73.94 730 GLU A O 1
ATOM 5822 N N . LYS A 1 731 ? 21.316 -17.779 65.421 1.00 70.69 731 LYS A N 1
ATOM 5823 C CA . LYS A 1 731 ? 20.960 -19.141 64.981 1.00 70.69 731 LYS A CA 1
ATOM 5824 C C . LYS A 1 731 ? 21.565 -20.212 65.878 1.00 70.69 731 LYS A C 1
ATOM 5826 O O . LYS A 1 731 ? 22.761 -20.194 66.161 1.00 70.69 731 LYS A O 1
ATOM 5831 N N . ASP A 1 732 ? 20.757 -21.189 66.282 1.00 68.88 732 ASP A N 1
ATOM 5832 C CA . ASP A 1 732 ? 21.190 -22.264 67.185 1.00 68.88 732 ASP A CA 1
ATOM 5833 C C . ASP A 1 732 ? 22.301 -23.129 66.570 1.00 68.88 732 ASP A C 1
ATOM 5835 O O . ASP A 1 732 ? 23.269 -23.473 67.251 1.00 68.88 732 ASP A O 1
ATOM 5839 N N . THR A 1 733 ? 22.259 -23.331 65.253 1.00 65.94 733 THR A N 1
ATOM 5840 C CA . THR A 1 733 ? 23.321 -23.943 64.444 1.00 65.94 733 THR A CA 1
ATOM 5841 C C . THR A 1 733 ? 24.666 -23.219 64.635 1.00 65.94 733 THR A C 1
ATOM 5843 O O . THR A 1 733 ? 25.686 -23.856 64.898 1.00 65.94 733 THR A O 1
ATOM 5846 N N . VAL A 1 734 ? 24.678 -21.880 64.634 1.00 68.88 734 VAL A N 1
ATOM 5847 C CA . VAL A 1 734 ? 25.887 -21.050 64.837 1.00 68.88 734 VAL A CA 1
ATOM 5848 C C . VAL A 1 734 ? 26.288 -20.992 66.317 1.00 68.88 734 VAL A C 1
ATOM 5850 O O . VAL A 1 734 ? 27.471 -21.101 66.648 1.00 68.88 734 VAL A O 1
ATOM 5853 N N . LYS A 1 735 ? 25.315 -20.925 67.235 1.00 72.50 735 LYS A N 1
ATOM 5854 C CA . LYS A 1 735 ? 25.534 -21.038 68.690 1.00 72.50 735 LYS A CA 1
ATOM 5855 C C . LYS A 1 735 ? 26.067 -22.407 69.124 1.00 72.50 735 LYS A C 1
ATOM 5857 O O . LYS A 1 735 ? 26.590 -22.503 70.235 1.00 72.50 735 LYS A O 1
ATOM 5862 N N . SER A 1 736 ? 25.967 -23.445 68.292 1.00 69.25 736 SER A N 1
ATOM 5863 C CA . SER A 1 736 ? 26.554 -24.765 68.561 1.00 69.25 736 SER A CA 1
ATOM 5864 C C . SER A 1 736 ? 28.040 -24.870 68.178 1.00 69.25 736 SER A C 1
ATOM 5866 O O . SER A 1 736 ? 28.744 -25.745 68.680 1.00 69.25 736 SER A O 1
ATOM 5868 N N . LEU A 1 737 ? 28.555 -23.959 67.340 1.00 71.62 737 LEU A N 1
ATOM 5869 C CA . LEU A 1 737 ? 29.949 -23.986 66.886 1.00 71.62 737 LEU A CA 1
ATOM 5870 C C . LEU A 1 737 ? 30.941 -23.641 68.018 1.00 71.62 737 LEU A C 1
ATOM 5872 O O . LEU A 1 737 ? 30.624 -22.818 68.883 1.00 71.62 737 LEU A O 1
ATOM 5876 N N . PRO A 1 738 ? 32.167 -24.199 68.014 1.00 67.62 738 PRO A N 1
ATOM 5877 C CA . PRO A 1 738 ? 33.252 -23.781 68.907 1.00 67.62 738 PRO A CA 1
ATOM 5878 C C . PRO A 1 738 ? 33.516 -22.267 68.859 1.00 67.62 738 PRO A C 1
ATOM 5880 O O . PRO A 1 738 ? 33.381 -21.647 67.805 1.00 67.62 738 PRO A O 1
ATOM 5883 N N . ALA A 1 739 ? 33.868 -21.652 69.994 1.00 61.38 739 ALA A N 1
ATOM 5884 C CA . ALA A 1 739 ? 33.972 -20.191 70.120 1.00 61.38 739 ALA A CA 1
ATOM 5885 C C . ALA A 1 739 ? 35.037 -19.567 69.193 1.00 61.38 739 ALA A C 1
ATOM 5887 O O . ALA A 1 739 ? 34.831 -18.480 68.659 1.00 61.38 739 ALA A O 1
ATOM 5888 N N . ASP A 1 740 ? 36.124 -20.294 68.936 1.00 55.28 740 ASP A N 1
ATOM 5889 C CA . ASP A 1 740 ? 37.180 -19.985 67.965 1.00 55.28 740 ASP A CA 1
ATOM 5890 C C . ASP A 1 740 ? 36.684 -19.927 66.507 1.00 55.28 740 ASP A C 1
ATOM 5892 O O . ASP A 1 740 ? 37.313 -19.282 65.674 1.00 55.28 740 ASP A O 1
ATOM 5896 N N . LYS A 1 741 ? 35.530 -20.538 66.206 1.00 52.59 741 LYS A N 1
ATOM 5897 C CA . LYS A 1 741 ? 34.885 -20.532 64.880 1.00 52.59 741 LYS A CA 1
ATOM 5898 C C . LYS A 1 741 ? 33.727 -19.538 64.747 1.00 52.59 741 LYS A C 1
ATOM 5900 O O . LYS A 1 741 ? 33.088 -19.506 63.702 1.00 52.59 741 LYS A O 1
ATOM 5905 N N . ARG A 1 742 ? 33.431 -18.742 65.783 1.00 52.06 742 ARG A N 1
ATOM 5906 C CA . ARG A 1 742 ? 32.370 -17.709 65.751 1.00 52.06 742 ARG A CA 1
ATOM 5907 C C . ARG A 1 742 ? 32.881 -16.308 65.396 1.00 52.06 742 ARG A C 1
ATOM 5909 O O . ARG A 1 742 ? 32.076 -15.389 65.301 1.00 52.06 742 ARG A O 1
ATOM 5916 N N . ALA A 1 743 ? 34.197 -16.132 65.260 1.00 48.47 743 ALA A N 1
ATOM 5917 C CA . ALA A 1 743 ? 34.855 -14.824 65.163 1.00 48.47 743 ALA A CA 1
ATOM 5918 C C . ALA A 1 743 ? 35.802 -14.672 63.949 1.00 48.47 743 ALA A C 1
ATOM 5920 O O . ALA A 1 743 ? 36.628 -13.758 63.931 1.00 48.47 743 ALA A O 1
ATOM 5921 N N . SER A 1 744 ? 35.704 -15.571 62.961 1.00 42.28 744 SER A N 1
ATOM 5922 C CA . SER A 1 744 ? 36.496 -15.586 61.716 1.00 42.28 744 SER A CA 1
ATOM 5923 C C . SER A 1 744 ? 35.669 -15.175 60.502 1.00 42.28 744 SER A C 1
ATOM 5925 O O . SER A 1 744 ? 36.168 -14.336 59.718 1.00 42.28 744 SER A O 1
#

InterPro domains:
  IPR053187 Notoamide biosynthesis regulator [PTHR47256] (19-279)

Foldseek 3Di:
DDDDDDDDDDDDDDDDDDDDDDDDDDPVLVVLVVVLVVCLVPDDPVVVVVLVVCVVVPDDSVVSVVVVVVVVVVVVVVPLPPFQAFDAQPQDRDDFVVLVDPPLLLCLALLNVSLVVVPVVCVVPVVPDPWSSLSGGALVLWFWDDPLLVQADQVLQDPQDDDSVVLSVLLRLLVQFPCLQQVLAADPVQSNCRNVVHPQRHHSLLSLLSSLLSDFDPSNVVSLVVNVVVLVVCPPPDHSSQLSSLLSNCLSCVLLLRNVVSVVSCVVSVVSQQSQLVSLLQLLAQRPDPDDDPDDDDPDLPVRDWTWIDRPPTPGTDIPSSSLVVNLSRLVSRLSNNVSNVQHDPDDDDLVNLLVVLVVSVVSLVVSLVPRDPCLDSHNDRGPSSLLSLLVSLVVLQQSLLQNVVSDDPVSCDPVSVVVNSSSLSSNLVSLSSCCRRHNQLRAHSSVLQSLLANLLVLLQCLVVDDPSCNSVSLSSNLSSLRNLLSNVSGGVSSVLSSVLSCVSNDPVSNVSCVVVPPDPDPPVVVVVSLVVRDWSRFTSDRYSPDPRNCRTSNNSSVVVVVVPDPDPQAEAEDLALDLCLFAQWDWDQDPPPLDIDIDRPVDGHPYYDDDPVSNPPPPPVRNVLRLLLLLLLLLQQLLAPPHDPQLVVLSLDDADDDRVSSVSSVSSSVSVVVPGDGDDLQVVLVVCVSVVQRSSNSSVVVVVVVLVVCVVVVHSVVSNVVSLVSVCPDVVLVPDDPVVSPD

Secondary structure (DSSP, 8-state):
--------------------------HHHHHHHHHHHHHHHHS-HHHHHHHHHHHHTT--HHHHHHHHHHHHHHHHTTSPPPTT--PPPSS-SSPPGGGS-TT-GGGGSHHHHTTSSGGGG-TTTGGGSS-GGGGTS-GGG-EE--TTTTT--GGGT-SS---HHHHHHHHHHHHHHTTTT---S-HHHHHHHHHHT--SS--HHHHHHHHHHH--HHHHHHHHHHHHHHHHHHTT---HHHHHHHHHHHHHHHHTT-HHHHHHHHHH-TT-HHHHHHHHHHTT---S-SS--SSPPPS-GGGT---EEE-TTSSSPEE--HHHHHHHHHHHHHHHHHHHHHHSSS----HHHHHHHHHHHHHHHHHHHHT--GGGSTTT--SHHHHHHHHHHHHHHHHHHHHHHHHS-GGGS-HHHHHHHHHHHHHHHHHHHHHHHHH-S-S--HHHHHHHHHHHHHHHTTSTT--HHHHHHHHHHHHHHHHHHHHHHTT-HHHHHHHHHHHHHS-GGGGGGTTTT--S---HHHHHHHHTT-----B-S--STTS-SGGGBHHHHHHHHHHHH------EEE-SS--GGGGSS-EEEE-TTT-PEEEE--S---SEEE--TTTTTTS-HHHHHHHHHHHHHHHHHHHTSTT--HHHHHHHT----HHHHHHHHHHHHHHHHTTTPPP-HHHHHHHHHGGGT--HHHHHHHHHHHHHHHHHHTTSSHHHHHHHHHHHHTSHHHHTS-GGGS--

Sequence (744 aa):
MPRPLLPGPARERSQSPGQKCHYRAPLEQQGAYQELFHILATKSRDEGQDILRRIQSGQDVESILGHIQRADVLKQAHVVPDHYYQYEFPYRKDMPSFLIQEGNQYLDSWLYKYSLSEASMLDDDASTTQDPIIYQAPYHAGVMVDPSLDKIKAGDWTSIIKTNKSLRKLLQTYFLTEYTFFPAFQKDYFLQDMASGRKEYCSSLLVHAVLASACVETLGYRCLAEARRLWELEIGHAQLTTIQAAIVLAIVHDANGRDEEGRAYLAQAVAAAHAMNVHSFHVFKAPQLLMPPSIPLPEQDECYGDFVLRFPAAKGPVSLNYADTFRTISEFRLIMNDVAAVFFSDFKNTPDSTVDRIKGFCIRLDSWYQNLPPDLKTREISFPWQLKLHMHYYNLIIYLLETLRMTSTPALVDESVQKVLSDAKIRMETLLRLYYLRHGFESYDIFVISLLAFIGFMQAKTLDSAETASLESRRSTVALVAKGLQDQSQNCYLARLVLRILKSSVGNENQFLLKELDNEEEDEEAERVMEEQVKSSWPIDLEWIDVDPEKKRLDNLIRRTKELEFDEVPLICITSSFSDGDYQAIAGATGSKNKVKHILVPDVDAGLVMQDMRSTTTTPQKIWLSTAIRSVDHCVETSCFLQSNDDADARAAKDLEARHLRQTGVVEAMRAVSSGVLLGASHAIGHQLGPSNVGHGETSGILLPTVCKFNTCKNVNKDWQRRTVEITLEKDTVKSLPADKRAS

pLDDT: mean 78.6, std 15.85, range [23.11, 98.0]

Organism: NCBI:txid1567544

Radius of gyration: 36.56 Å; chains: 1; bounding box: 74×113×103 Å